Protein AF-0000000084553476 (afdb_homodimer)

Secondary structure (DSSP, 8-state):
-EEEEEEEEEEE-TTS-EEEEEEEEEEETT-EEEEE--TTSSHHHHHHHHTTSS--SEEEEEETTEEP-TT-HHHHHHHHHHHEEEEETT----TTSBHHHHHHHHHHHTT--HHHHHHHHHHHHHHHT-GGGTTSBGGG--HHHHHHHHHHHHHTT--SEEEEESTTTTS-HHHHHHHHHHHHHHHHHH--EEEEE-S-HHHHTTSSEEEEEETTEEEEEEE--S-HHHHHHHHHHHHHHHHHTTTT-/-EEEEEEEEEEE-TTS-EEEEEEEEEEETT-EEEEE-STTSSHHHHHHHHTTSS--SEEEEEETTEEP-TT-HHHHHHHHHHHEEEEETT----TTSBHHHHHHHHHHHTT--HHHHHHHHHHHHHHHT-GGGTTSBGGGS-HHHHHHHHHHHHHTT--SEEEEESTTTTS-HHHHHHHHHHHHHHHHHH--EEEEE-S-HHHHTTSSEEEEEETTEEEEEEE--S-HHHHHHHHHHHHHHHHHTTTT-

Organism: NCBI:txid1418104

Foldseek 3Di:
DWQKWWAQFWAADPVRQTQAGGETDTDHQLFFEEEAEDPSLNLVVVLCVRLLVDPTPDTWMDGPRDTDDNVPPVVSVVCSLQAEFEAEQVLPFDQVDFLLCRQLVSVVVVVHDPVLSVVLSVVLCVLLVNVPRRGPGPVPDDPLSSLSSSVSSRPSSPHSEYEYEASPVVDDDVSSVVVLVSVLCCSVVSSRHYYYYDHDLLSRLSGAKYWYGGNNYTDDIDGDDDDSVVSSVVSVVVVCVRVVVVVVD/DWQKWWAQFWAADPVRQTQAGGETDTDHQLFFEEEAEDPSLNLVVVLCVRLLVDPTPDTWMDGPRHTDDNVCPVVSVVCSLQAEFEAEQVLPFDQVDFLLCRQLVSVVVVVHDPVLSVVLSVVLCVLLVNVPRRGPGPVPDDPLNSLSSSVSSRPSSPHSEYEYEASPVVDDDVSSVVVLVSVLCCSVVSSRHYYYYDHDLLSRLSGAKYFYGGNNYTDDIDGDDDDSVVSSVVSVVVVCVRVVVVPVD

Radius of gyration: 24.7 Å; Cα contacts (8 Å, |Δi|>4): 944; chains: 2; bounding box: 53×69×56 Å

Nearest PDB structures (foldseek):
  2pcj-assembly1_B  TM=9.772E-01  e=7.367E-27  Aquifex aeolicus VF5
  8g3l-assembly1_B  TM=9.511E-01  e=1.786E-24  Bacillus subtilis subsp. subtilis str. 168
  7tch-assembly1_C  TM=8.740E-01  e=1.536E-25  Bacillus subtilis subsp. subtilis str. 168
  7v8i-assembly1_F  TM=8.831E-01  e=5.285E-23  Escherichia coli K-12
  7v8m-assembly1_F  TM=9.038E-01  e=1.715E-20  Escherichia coli K-12

Sequence (498 aa):
MNLLELKEIYKVYGEGIIALKNINLSIEKGDFLTVMGPSGSGKSTLLKIASTVLEPSAGKMKINGSDIKFKKDEELILNRRRNLGFVFQDFKLLEELNVEDNIILPLVLEGKKQKFIKEKLLRYSELLGIEKILKKNIINLSGGEKQQVAIARALINDPMMIFVDEGTGKLDFNTSQNILKLFQKINKELKTTIFMVTHDPYVASFSERVVFLRDGEIYNEIYSGDSKKDFYKSILDVISFLGGKTHEIMNLLELKEIYKVYGEGIIALKNINLSIEKGDFLTVMGPSGSGKSTLLKIASTVLEPSAGKMKINGSDIKFKKDEELILNRRRNLGFVFQDFKLLEELNVEDNIILPLVLEGKKQKFIKEKLLRYSELLGIEKILKKNIINLSGGEKQQVAIARALINDPMMIFVDEGTGKLDFNTSQNILKLFQKINKELKTTIFMVTHDPYVASFSERVVFLRDGEIYNEIYSGDSKKDFYKSILDVISFLGGKTHEI

pLDDT: mean 93.92, std 9.76, range [22.94, 98.75]

InterPro domains:
  IPR003439 ABC transporter-like, ATP-binding domain [PF00005] (20-168)
  IPR003439 ABC transporter-like, ATP-binding domain [PS50893] (4-240)
  IPR003593 AAA+ ATPase domain [SM00382] (29-217)
  IPR017911 MacB-like, ATP-binding domain [cd03255] (4-218)
  IPR027417 P-loop containing nucleoside triphosphate hydrolase [G3DSA:3.40.50.300] (1-225)
  IPR027417 P-loop containing nucleoside triphosphate hydrolase [SSF52540] (3-221)

Solvent-accessible surface area (backbone atoms only — not comparable to full-atom values): 25875 Å² total; per-residue (Å²): 112,57,36,35,37,37,40,49,27,24,30,61,47,95,87,69,48,68,40,32,45,61,34,69,48,74,39,42,71,37,36,37,37,23,42,31,40,53,80,85,13,28,62,68,60,49,51,32,37,77,65,65,76,35,76,64,69,39,62,48,43,30,47,69,78,39,73,66,61,74,89,46,57,68,61,51,51,52,44,37,63,50,36,39,17,59,32,42,48,81,36,77,72,58,68,92,34,34,41,45,55,52,27,46,41,65,47,56,75,68,64,56,53,69,70,59,50,52,52,44,49,52,53,44,25,56,76,65,69,43,65,89,48,35,82,37,50,48,85,78,47,52,66,59,54,43,43,48,47,26,47,36,33,22,43,58,59,64,25,61,32,35,40,28,47,34,67,46,74,76,42,31,52,62,54,29,52,53,53,52,51,46,52,44,47,43,26,68,75,69,41,28,14,35,43,32,37,43,52,45,57,72,68,47,37,68,35,45,30,41,36,31,30,49,82,13,24,76,73,49,72,50,66,52,67,92,39,58,69,58,33,34,49,53,49,48,54,51,49,49,53,67,47,51,67,64,64,74,108,112,56,35,35,36,37,40,49,27,24,29,61,47,94,87,67,46,67,40,32,47,60,34,67,49,74,39,42,71,37,35,3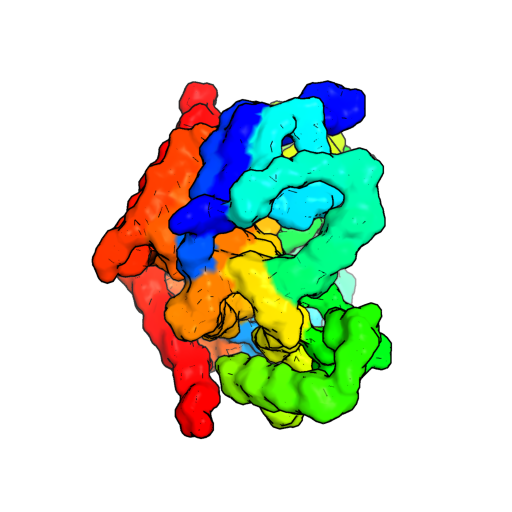7,37,23,40,32,41,52,79,85,15,30,62,68,60,48,51,31,36,76,63,64,76,37,76,64,68,38,60,46,43,28,47,70,78,39,75,67,62,76,87,45,56,66,62,50,51,51,46,39,64,51,37,39,16,59,34,41,48,81,38,78,72,56,69,91,35,32,40,46,55,52,28,45,40,64,48,56,74,69,62,57,56,66,69,58,50,52,52,45,48,53,55,45,24,57,75,66,68,43,65,88,46,33,82,37,51,49,86,78,47,53,66,60,54,42,42,49,48,25,47,37,33,22,43,57,61,65,25,61,34,35,41,28,46,34,68,46,75,76,43,31,53,61,53,30,51,54,52,50,51,46,52,44,47,44,25,68,74,70,42,28,15,34,45,32,36,42,50,46,58,74,67,46,40,68,34,46,30,41,36,32,31,48,82,13,24,74,73,48,73,51,65,53,66,93,41,58,68,58,34,33,50,53,47,50,54,52,49,50,54,68,50,50,68,64,62,74,108

Structure (mmCIF, N/CA/C/O backbone):
data_AF-0000000084553476-model_v1
#
loop_
_entity.id
_entity.type
_entity.pdbx_description
1 polymer 'ABC transporter family protein'
#
loop_
_atom_site.group_PDB
_atom_site.id
_atom_site.type_symbol
_atom_site.label_atom_id
_atom_site.label_alt_id
_atom_site.label_comp_id
_atom_site.label_asym_id
_atom_site.label_entity_id
_atom_site.label_seq_id
_atom_site.pdbx_PDB_ins_code
_atom_site.Cartn_x
_atom_site.Cartn_y
_atom_site.Cartn_z
_atom_site.occupancy
_atom_site.B_iso_or_equiv
_atom_site.auth_seq_id
_atom_site.auth_comp_id
_atom_site.auth_asym_id
_atom_site.auth_atom_id
_atom_site.pdbx_PDB_model_num
ATOM 1 N N . MET A 1 1 ? -6.426 -24.469 -23.641 1 79.12 1 MET A N 1
ATOM 2 C CA . MET A 1 1 ? -7.211 -25.297 -22.734 1 79.12 1 MET A CA 1
ATOM 3 C C . MET A 1 1 ? -7.344 -24.625 -21.359 1 79.12 1 MET A C 1
ATOM 5 O O . MET A 1 1 ? -6.383 -24.047 -20.859 1 79.12 1 MET A O 1
ATOM 9 N N . ASN A 1 2 ? -8.516 -24.688 -20.781 1 90.56 2 ASN A N 1
ATOM 10 C CA . ASN A 1 2 ? -8.781 -24 -19.516 1 90.56 2 ASN A CA 1
ATOM 11 C C . ASN A 1 2 ? -8.094 -24.703 -18.344 1 90.56 2 ASN A C 1
ATOM 13 O O . ASN A 1 2 ? -8.258 -25.906 -18.172 1 90.56 2 ASN A O 1
ATOM 17 N N . LEU A 1 3 ? -7.281 -23.969 -17.812 1 96.12 3 LEU A N 1
ATOM 18 C CA . LEU A 1 3 ? -6.621 -24.484 -16.609 1 96.12 3 LEU A CA 1
ATOM 19 C C . LEU A 1 3 ? -7.559 -24.438 -15.414 1 96.12 3 LEU A C 1
ATOM 21 O O . LEU A 1 3 ? -7.668 -25.406 -14.664 1 96.12 3 LEU A O 1
ATOM 25 N N . LEU A 1 4 ? -8.266 -23.359 -15.258 1 97.25 4 LEU A N 1
ATOM 26 C CA . LEU A 1 4 ? -9.219 -23.156 -14.18 1 97.25 4 LEU A CA 1
ATOM 27 C C . LEU A 1 4 ? -10.57 -22.688 -14.727 1 97.25 4 LEU A C 1
ATOM 29 O O . LEU A 1 4 ? -10.625 -21.828 -15.602 1 97.25 4 LEU A O 1
ATOM 33 N N . GLU A 1 5 ? -11.609 -23.312 -14.195 1 98 5 GLU A N 1
ATOM 34 C CA . GLU A 1 5 ? -12.961 -22.922 -14.562 1 98 5 GLU A CA 1
ATOM 35 C C . GLU A 1 5 ? -13.852 -22.797 -13.328 1 98 5 GLU A C 1
ATOM 37 O O . GLU A 1 5 ? -13.992 -23.734 -12.547 1 98 5 GLU A O 1
ATOM 42 N N . LEU A 1 6 ? -14.32 -21.688 -13.141 1 98.12 6 LEU A N 1
ATOM 43 C CA . LEU A 1 6 ? -15.32 -21.406 -12.117 1 98.12 6 LEU A CA 1
ATOM 44 C C . LEU A 1 6 ? -16.688 -21.172 -12.75 1 98.12 6 LEU A C 1
ATOM 46 O O . LEU A 1 6 ? -16.828 -20.328 -13.641 1 98.12 6 LEU A O 1
ATOM 50 N N . LYS A 1 7 ? -17.656 -21.953 -12.312 1 98 7 LYS A N 1
ATOM 51 C CA . LYS A 1 7 ? -19 -21.859 -12.875 1 98 7 LYS A CA 1
ATOM 52 C C . LYS A 1 7 ? -20.031 -21.594 -11.781 1 98 7 LYS A C 1
ATOM 54 O O . LYS A 1 7 ? -20.25 -22.422 -10.906 1 98 7 LYS A O 1
ATOM 59 N N . GLU A 1 8 ? -20.672 -20.469 -11.875 1 98.25 8 GLU A N 1
ATOM 60 C CA . GLU A 1 8 ? -21.766 -20.078 -10.984 1 98.25 8 GLU A CA 1
ATOM 61 C C . GLU A 1 8 ? -21.344 -20.203 -9.516 1 98.25 8 GLU A C 1
ATOM 63 O O . GLU A 1 8 ? -22.047 -20.812 -8.711 1 98.25 8 GLU A O 1
ATOM 68 N N . ILE A 1 9 ? -20.234 -19.656 -9.234 1 98.31 9 ILE A N 1
ATOM 69 C CA . ILE A 1 9 ? -19.672 -19.766 -7.895 1 98.31 9 ILE A CA 1
ATOM 70 C C . ILE A 1 9 ? -20.344 -18.75 -6.969 1 98.31 9 ILE A C 1
ATOM 72 O O . ILE A 1 9 ? -20.469 -17.578 -7.312 1 98.31 9 ILE A O 1
ATOM 76 N N . TYR A 1 10 ? -20.812 -19.266 -5.848 1 98.06 10 TYR A N 1
ATOM 77 C CA . TYR A 1 10 ? -21.312 -18.453 -4.75 1 98.06 10 TYR A CA 1
ATOM 78 C C . TYR A 1 10 ? -20.531 -18.703 -3.471 1 98.06 10 TYR A C 1
ATOM 80 O O . TYR A 1 10 ? -20.031 -19.812 -3.252 1 98.06 10 TYR A O 1
ATOM 88 N N . LYS A 1 11 ? -20.344 -17.734 -2.688 1 97.88 11 LYS A N 1
ATOM 89 C CA . LYS A 1 11 ? -19.812 -17.891 -1.339 1 97.88 11 LYS A CA 1
ATOM 90 C C . LYS A 1 11 ? -20.609 -17.078 -0.33 1 97.88 11 LYS A C 1
ATOM 92 O O . LYS A 1 11 ? -20.734 -15.852 -0.473 1 97.88 11 LYS A O 1
ATOM 97 N N . VAL A 1 12 ? -21.188 -17.734 0.583 1 96.94 12 VAL A N 1
ATOM 98 C CA . VAL A 1 12 ? -21.922 -17.125 1.679 1 96.94 12 VAL A CA 1
ATOM 99 C C . VAL A 1 12 ? -21.25 -17.469 3.01 1 96.94 12 VAL A C 1
ATOM 101 O O . VAL A 1 12 ? -21.047 -18.641 3.32 1 96.94 12 VAL A O 1
ATOM 104 N N . TYR A 1 13 ? -20.969 -16.484 3.781 1 93.31 13 TYR A N 1
ATOM 105 C CA . TYR A 1 13 ? -20.391 -16.703 5.102 1 93.31 13 TYR A CA 1
ATOM 106 C C . TYR A 1 13 ? -21.484 -16.797 6.164 1 93.31 13 TYR A C 1
ATOM 108 O O . TYR A 1 13 ? -22.656 -16.531 5.887 1 93.31 13 TYR A O 1
ATOM 116 N N . GLY A 1 14 ? -21.297 -17.391 7.328 1 85.25 14 GLY A N 1
ATOM 117 C CA . GLY A 1 14 ? -22.203 -17.766 8.391 1 85.25 14 GLY A CA 1
ATOM 118 C C . GLY A 1 14 ? -23.188 -16.656 8.75 1 85.25 14 GLY A C 1
ATOM 119 O O . GLY A 1 14 ? -24.328 -16.938 9.109 1 85.25 14 GLY A O 1
ATOM 120 N N . GLU A 1 15 ? -22.953 -15.477 8.648 1 83.88 15 GLU A N 1
ATOM 121 C CA . GLU A 1 15 ? -23.875 -14.406 9.023 1 83.88 15 GLU A CA 1
ATOM 122 C C . GLU A 1 15 ? -24.703 -13.945 7.832 1 83.88 15 GLU A C 1
ATOM 124 O O . GLU A 1 15 ? -25.359 -12.914 7.891 1 83.88 15 GLU A O 1
ATOM 129 N N . GLY A 1 16 ? -24.656 -14.852 6.82 1 88 16 GLY A N 1
ATOM 130 C CA . GLY A 1 16 ? -25.469 -14.523 5.648 1 88 16 GLY A CA 1
ATOM 131 C C . GLY A 1 16 ? -24.812 -13.492 4.75 1 88 16 GLY A C 1
ATOM 132 O O . GLY A 1 16 ? -25.469 -12.93 3.869 1 88 16 GLY A O 1
ATOM 133 N N . ILE A 1 17 ? -23.609 -13.281 4.984 1 90.19 17 ILE A N 1
ATOM 134 C CA . ILE A 1 17 ? -22.906 -12.312 4.156 1 90.19 17 ILE A CA 1
ATOM 135 C C . ILE A 1 17 ? -22.484 -12.953 2.84 1 90.19 17 ILE A C 1
ATOM 137 O O . ILE A 1 17 ? -21.688 -13.891 2.824 1 90.19 17 ILE A O 1
ATOM 141 N N . ILE A 1 18 ? -23.109 -12.477 1.763 1 94.44 18 ILE A N 1
ATOM 142 C CA . ILE A 1 18 ? -22.781 -12.984 0.436 1 94.44 18 ILE A CA 1
ATOM 143 C C . ILE A 1 18 ? -21.5 -12.32 -0.062 1 94.44 18 ILE A C 1
ATOM 145 O O . ILE A 1 18 ? -21.484 -11.117 -0.331 1 94.44 18 ILE A O 1
ATOM 149 N N . ALA A 1 19 ? -20.469 -13.102 -0.208 1 97 19 ALA A N 1
ATOM 150 C CA . ALA A 1 19 ? -19.172 -12.57 -0.613 1 97 19 ALA A CA 1
ATOM 151 C C . ALA A 1 19 ? -18.984 -12.656 -2.125 1 97 19 ALA A C 1
ATOM 153 O O . ALA A 1 19 ? -18.422 -11.75 -2.742 1 97 19 ALA A O 1
ATOM 154 N N . LEU A 1 20 ? -19.453 -13.695 -2.668 1 98.5 20 LEU A N 1
ATOM 155 C CA . LEU A 1 20 ? -19.391 -13.891 -4.113 1 98.5 20 LEU A CA 1
ATOM 156 C C . LEU A 1 20 ? -20.75 -14.336 -4.656 1 98.5 20 LEU A C 1
ATOM 158 O O . LEU A 1 20 ? -21.438 -15.148 -4.031 1 98.5 20 LEU A O 1
ATOM 162 N N . LYS A 1 21 ? -21.078 -13.797 -5.766 1 97.81 21 LYS A N 1
ATOM 163 C CA . LYS A 1 21 ? -22.359 -14.062 -6.422 1 97.81 21 LYS A CA 1
ATOM 164 C C . LYS A 1 21 ? -22.156 -14.414 -7.891 1 97.81 21 LYS A C 1
ATOM 166 O O . LYS A 1 21 ? -21.797 -13.555 -8.695 1 97.81 21 LYS A O 1
ATOM 171 N N . ASN A 1 22 ? -22.438 -15.672 -8.219 1 98 22 ASN A N 1
ATOM 172 C CA . ASN A 1 22 ? -22.5 -16.141 -9.594 1 98 22 ASN A CA 1
ATOM 173 C C . ASN A 1 22 ? -21.219 -15.797 -10.359 1 98 22 ASN A C 1
ATOM 175 O O . ASN A 1 22 ? -21.281 -15.188 -11.43 1 98 22 ASN A O 1
ATOM 179 N N . ILE A 1 23 ? -20.156 -16.125 -9.805 1 98.62 23 ILE A N 1
ATOM 180 C CA . ILE A 1 23 ? -18.875 -15.891 -10.461 1 98.62 23 ILE A CA 1
ATOM 181 C C . ILE A 1 23 ? -18.656 -16.938 -11.555 1 98.62 23 ILE A C 1
ATOM 183 O O . ILE A 1 23 ? -18.672 -18.141 -11.281 1 98.62 23 ILE A O 1
ATOM 187 N N . ASN A 1 24 ? -18.531 -16.531 -12.766 1 98.5 24 ASN A N 1
ATOM 188 C CA . ASN A 1 24 ? -18.125 -17.328 -13.914 1 98.5 24 ASN A CA 1
ATOM 189 C C . ASN A 1 24 ? -16.797 -16.844 -14.477 1 98.5 24 ASN A C 1
ATOM 191 O O . ASN A 1 24 ? -16.703 -15.727 -14.984 1 98.5 24 ASN A O 1
ATOM 195 N N . LEU A 1 25 ? -15.797 -17.656 -14.391 1 98.25 25 LEU A N 1
ATOM 196 C CA . LEU A 1 25 ? -14.453 -17.234 -14.766 1 98.25 25 LEU A CA 1
ATOM 197 C C . LEU A 1 25 ? -13.648 -18.422 -15.289 1 98.25 25 LEU A C 1
ATOM 199 O O . LEU A 1 25 ? -13.68 -19.516 -14.703 1 98.25 25 LEU A O 1
ATOM 203 N N . SER A 1 26 ? -12.992 -18.25 -16.359 1 97.94 26 SER A N 1
ATOM 204 C CA . SER A 1 26 ? -12.094 -19.25 -16.922 1 97.94 26 SER A CA 1
ATOM 205 C C . SER A 1 26 ? -10.695 -18.688 -17.141 1 97.94 26 SER A C 1
ATOM 207 O O . SER A 1 26 ? -10.547 -17.531 -17.547 1 97.94 26 SER A O 1
ATOM 209 N N . ILE A 1 27 ? -9.75 -19.438 -16.812 1 97.75 27 ILE A N 1
ATOM 210 C CA . ILE A 1 27 ? -8.352 -19.062 -17 1 97.75 27 ILE A CA 1
ATOM 211 C C . ILE A 1 27 ? -7.625 -20.125 -17.812 1 97.75 27 ILE A C 1
ATOM 213 O O . ILE A 1 27 ? -7.738 -21.328 -17.531 1 97.75 27 ILE A O 1
ATOM 217 N N . GLU A 1 28 ? -6.895 -19.719 -18.781 1 97.31 28 GLU A N 1
ATOM 218 C CA . GLU A 1 28 ? -6.133 -20.641 -19.609 1 97.31 28 GLU A CA 1
ATOM 219 C C . GLU A 1 28 ? -4.691 -20.766 -19.125 1 97.31 28 GLU A C 1
ATOM 221 O O . GLU A 1 28 ? -4.188 -19.891 -18.422 1 97.31 28 GLU A O 1
ATOM 226 N N . LYS A 1 29 ? -4.152 -21.875 -19.531 1 96.69 29 LYS A N 1
ATOM 227 C CA . LYS A 1 29 ? -2.736 -22.062 -19.219 1 96.69 29 LYS A CA 1
ATOM 228 C C . LYS A 1 29 ? -1.896 -20.938 -19.812 1 96.69 29 LYS A C 1
ATOM 230 O O . LYS A 1 29 ? -2.074 -20.562 -20.969 1 96.69 29 LYS A O 1
ATOM 235 N N . GLY A 1 30 ? -1.089 -20.344 -18.938 1 97.19 30 GLY A N 1
ATOM 236 C CA . GLY A 1 30 ? -0.195 -19.281 -19.406 1 97.19 30 GLY A CA 1
ATOM 237 C C . GLY A 1 30 ? -0.786 -17.891 -19.266 1 97.19 30 GLY A C 1
ATOM 238 O O . GLY A 1 30 ? -0.12 -16.906 -19.547 1 97.19 30 GLY A O 1
ATOM 239 N N . ASP A 1 31 ? -1.998 -17.797 -18.734 1 97.81 31 ASP A N 1
ATOM 240 C CA . ASP A 1 31 ? -2.629 -16.5 -18.531 1 97.81 31 ASP A CA 1
ATOM 241 C C . ASP A 1 31 ? -1.98 -15.742 -17.375 1 97.81 31 ASP A C 1
ATOM 243 O O . ASP A 1 31 ? -1.57 -16.359 -16.391 1 97.81 31 ASP A O 1
ATOM 247 N N . PHE A 1 32 ? -1.853 -14.477 -17.578 1 98.38 32 PHE A N 1
ATOM 248 C CA . PHE A 1 32 ? -1.6 -13.555 -16.484 1 98.38 32 PHE A CA 1
ATOM 249 C C . PHE A 1 32 ? -2.826 -12.688 -16.203 1 98.38 32 PHE A C 1
ATOM 251 O O . PHE A 1 32 ? -3.006 -11.641 -16.828 1 98.38 32 PHE A O 1
ATOM 258 N N . LEU A 1 33 ? -3.633 -13.117 -15.219 1 98.56 33 LEU A N 1
ATOM 259 C CA . LEU A 1 33 ? -4.906 -12.484 -14.898 1 98.56 33 LEU A CA 1
ATOM 260 C C . LEU A 1 33 ? -4.824 -11.742 -13.57 1 98.56 33 LEU A C 1
ATOM 262 O O . LEU A 1 33 ? -4.262 -12.258 -12.602 1 98.56 33 LEU A O 1
ATOM 266 N N . THR A 1 34 ? -5.363 -10.516 -13.57 1 98.62 34 THR A N 1
ATOM 267 C CA . THR A 1 34 ? -5.469 -9.75 -12.336 1 98.62 34 THR A CA 1
ATOM 268 C C . THR A 1 34 ? -6.93 -9.477 -11.992 1 98.62 34 THR A C 1
ATOM 270 O O . THR A 1 34 ? -7.727 -9.148 -12.875 1 98.62 34 THR A O 1
ATOM 273 N N . VAL A 1 35 ? -7.273 -9.68 -10.812 1 98.5 35 VAL A N 1
ATOM 274 C CA . VAL A 1 35 ? -8.594 -9.336 -10.289 1 98.5 35 VAL A CA 1
ATOM 275 C C . VAL A 1 35 ? -8.508 -8.047 -9.484 1 98.5 35 VAL A C 1
ATOM 277 O O . VAL A 1 35 ? -7.707 -7.938 -8.555 1 98.5 35 VAL A O 1
ATOM 280 N N . MET A 1 36 ? -9.32 -7.125 -9.883 1 97.94 36 MET A N 1
ATOM 281 C CA . MET A 1 36 ? -9.375 -5.84 -9.195 1 97.94 36 MET A CA 1
ATOM 282 C C . MET A 1 36 ? -10.766 -5.586 -8.625 1 97.94 36 MET A C 1
ATOM 284 O O . MET A 1 36 ? -11.719 -6.273 -8.977 1 97.94 36 MET A O 1
ATOM 288 N N . GLY A 1 37 ? -10.867 -4.59 -7.738 1 95.12 37 GLY A N 1
ATOM 289 C CA . GLY A 1 37 ? -12.109 -4.168 -7.117 1 95.12 37 GLY A CA 1
ATOM 290 C C . GLY A 1 37 ? -11.898 -3.398 -5.824 1 95.12 37 GLY A C 1
ATOM 291 O O . GLY A 1 37 ? -10.805 -3.402 -5.266 1 95.12 37 GLY A O 1
AT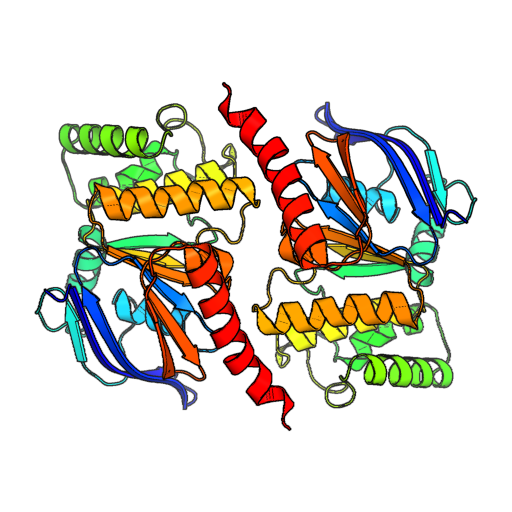OM 292 N N . PRO A 1 38 ? -12.922 -2.762 -5.438 1 92.88 38 PRO A N 1
ATOM 293 C CA . PRO A 1 38 ? -12.828 -2.039 -4.168 1 92.88 38 PRO A CA 1
ATOM 294 C C . PRO A 1 38 ? -12.688 -2.971 -2.965 1 92.88 38 PRO A C 1
ATOM 296 O O . PRO A 1 38 ? -12.82 -4.191 -3.107 1 92.88 38 PRO A O 1
ATOM 299 N N . SER A 1 39 ? -12.312 -2.344 -1.88 1 91.44 39 SER A N 1
ATOM 300 C CA . SER A 1 39 ? -12.258 -3.131 -0.652 1 91.44 39 SER A CA 1
ATOM 301 C C . SER A 1 39 ? -13.594 -3.805 -0.365 1 91.44 39 SER A C 1
ATOM 303 O O . SER A 1 39 ? -14.648 -3.186 -0.512 1 91.44 39 SER A O 1
ATOM 305 N N . GLY A 1 40 ? -13.578 -5.035 -0.002 1 90.88 40 GLY A N 1
ATOM 306 C CA . GLY A 1 40 ? -14.781 -5.766 0.34 1 90.88 40 GLY A CA 1
ATOM 307 C C . GLY A 1 40 ? -15.5 -6.332 -0.872 1 90.88 40 GLY A C 1
ATOM 308 O O . GLY A 1 40 ? -16.594 -6.898 -0.747 1 90.88 40 GLY A O 1
ATOM 309 N N . SER A 1 41 ? -14.898 -6.285 -2.008 1 94.5 41 SER A N 1
ATOM 310 C CA . SER A 1 41 ? -15.594 -6.688 -3.227 1 94.5 41 SER A CA 1
ATOM 311 C C . SER A 1 41 ? -15.555 -8.203 -3.412 1 94.5 41 SER A C 1
ATOM 313 O O . SER A 1 41 ? -16.25 -8.742 -4.273 1 94.5 41 SER A O 1
ATOM 315 N N . GLY A 1 42 ? -14.703 -8.906 -2.65 1 96.44 42 GLY A N 1
ATOM 316 C CA . GLY A 1 42 ? -14.664 -10.359 -2.729 1 96.44 42 GLY A CA 1
ATOM 317 C C . GLY A 1 42 ? -13.383 -10.883 -3.35 1 96.44 42 GLY A C 1
ATOM 318 O O . GLY A 1 42 ? -13.258 -12.086 -3.6 1 96.44 42 GLY A O 1
ATOM 319 N N . LYS A 1 43 ? -12.398 -10.055 -3.582 1 97.25 43 LYS A N 1
ATOM 320 C CA . LYS A 1 43 ? -11.164 -10.438 -4.266 1 97.25 43 LYS A CA 1
ATOM 321 C C . LYS A 1 43 ? -10.453 -11.562 -3.52 1 97.25 43 LYS A C 1
ATOM 323 O O . LYS A 1 43 ? -10.086 -12.57 -4.117 1 97.25 43 LYS A O 1
ATOM 328 N N . SER A 1 44 ? -10.266 -11.367 -2.219 1 96.25 44 SER A N 1
ATOM 329 C CA . SER A 1 44 ? -9.57 -12.359 -1.414 1 96.25 44 SER A CA 1
ATOM 330 C C . SER A 1 44 ? -10.352 -13.672 -1.351 1 96.25 44 SER A C 1
ATOM 332 O O . SER A 1 44 ? -9.758 -14.75 -1.383 1 96.25 44 SER A O 1
ATOM 334 N N . THR A 1 45 ? -11.664 -13.562 -1.227 1 97.62 45 THR A N 1
ATOM 335 C CA . THR A 1 45 ? -12.508 -14.75 -1.239 1 97.62 45 THR A CA 1
ATOM 336 C C . THR A 1 45 ? -12.359 -15.508 -2.557 1 97.62 45 THR A C 1
ATOM 338 O O . THR A 1 45 ? -12.211 -16.734 -2.561 1 97.62 45 THR A O 1
ATOM 341 N N . LEU A 1 46 ? -12.375 -14.758 -3.623 1 98.5 46 LEU A N 1
ATOM 342 C CA . LEU A 1 46 ? -12.234 -15.375 -4.938 1 98.5 46 LEU A CA 1
ATOM 343 C C . LEU A 1 46 ? -10.875 -16.062 -5.07 1 98.5 46 LEU A C 1
ATOM 345 O O . LEU A 1 46 ? -10.789 -17.188 -5.57 1 98.5 46 LEU A O 1
ATOM 349 N N . LEU A 1 47 ? -9.82 -15.383 -4.645 1 98.38 47 LEU A N 1
ATOM 350 C CA . LEU A 1 47 ? -8.484 -15.969 -4.688 1 98.38 47 LEU A CA 1
ATOM 351 C C . LEU A 1 47 ? -8.438 -17.266 -3.9 1 98.38 47 LEU A C 1
ATOM 353 O O . LEU A 1 47 ? -7.902 -18.281 -4.383 1 98.38 47 LEU A O 1
ATOM 357 N N . LYS A 1 48 ? -9.023 -17.297 -2.768 1 97.31 48 LYS A N 1
ATOM 358 C CA . LYS A 1 48 ? -9 -18.484 -1.908 1 97.31 48 LYS A CA 1
ATOM 359 C C . LYS A 1 48 ? -9.773 -19.641 -2.541 1 97.31 48 LYS A C 1
ATOM 361 O O . LYS A 1 48 ? -9.383 -20.797 -2.424 1 97.31 48 LYS A O 1
ATOM 366 N N . ILE A 1 49 ? -10.867 -19.312 -3.162 1 97.56 49 ILE A N 1
ATOM 367 C CA . ILE A 1 49 ? -11.656 -20.344 -3.82 1 97.56 49 ILE A CA 1
ATOM 368 C C . ILE A 1 49 ? -10.914 -20.859 -5.055 1 97.56 49 ILE A C 1
ATOM 370 O O . ILE A 1 49 ? -10.773 -22.062 -5.246 1 97.56 49 ILE A O 1
ATOM 374 N N . ALA A 1 50 ? -10.398 -19.922 -5.84 1 97.5 50 ALA A N 1
ATOM 375 C CA . ALA A 1 50 ? -9.68 -20.281 -7.059 1 97.5 50 ALA A CA 1
ATOM 376 C C . ALA A 1 50 ? -8.461 -21.141 -6.738 1 97.5 50 ALA A C 1
ATOM 378 O O . ALA A 1 50 ? -8.07 -22 -7.539 1 97.5 50 ALA A O 1
ATOM 379 N N . SER A 1 51 ? -7.906 -20.969 -5.586 1 96.75 51 SER A N 1
ATOM 380 C CA . SER A 1 51 ? -6.723 -21.719 -5.184 1 96.75 51 SER A CA 1
ATOM 381 C C . SER A 1 51 ? -7.098 -22.969 -4.387 1 96.75 51 SER A C 1
ATOM 383 O O . SER A 1 51 ? -6.223 -23.656 -3.859 1 96.75 51 SER A O 1
ATOM 385 N N . THR A 1 52 ? -8.375 -23.188 -4.164 1 95.88 52 THR A N 1
ATOM 386 C CA . THR A 1 52 ? -8.945 -24.375 -3.533 1 95.88 52 THR A CA 1
ATOM 387 C C . THR A 1 52 ? -8.727 -24.344 -2.023 1 95.88 52 THR A C 1
ATOM 389 O O . THR A 1 52 ? -8.891 -25.359 -1.347 1 95.88 52 THR A O 1
ATOM 392 N N . VAL A 1 53 ? -8.312 -23.219 -1.518 1 95 53 VAL A N 1
ATOM 393 C CA . VAL A 1 53 ? -8.141 -23.062 -0.078 1 95 53 VAL A CA 1
ATOM 394 C C . VAL A 1 53 ? -9.5 -22.969 0.604 1 95 53 VAL A C 1
ATOM 396 O O . VAL A 1 53 ? -9.656 -23.422 1.744 1 95 53 VAL A O 1
ATOM 399 N N . LEU A 1 54 ? -10.484 -22.453 -0.084 1 95.25 54 LEU A N 1
ATOM 400 C CA . LEU A 1 54 ? -11.828 -22.25 0.431 1 95.25 54 LEU A CA 1
ATOM 401 C C . LEU A 1 54 ? -12.867 -22.906 -0.474 1 95.25 54 LEU A C 1
ATOM 403 O O . LEU A 1 54 ? -12.781 -22.812 -1.7 1 95.25 54 LEU A O 1
ATOM 407 N N . GLU A 1 55 ? -13.758 -23.562 0.113 1 95.44 55 GLU A N 1
ATOM 408 C CA . GLU A 1 55 ? -14.836 -24.188 -0.643 1 95.44 55 GLU A CA 1
ATOM 409 C C . GLU A 1 55 ? -15.953 -23.188 -0.936 1 95.44 55 GLU A C 1
ATOM 411 O O . GLU A 1 55 ? -16.391 -22.469 -0.044 1 95.44 55 GLU A O 1
ATOM 416 N N . PRO A 1 56 ? -16.391 -23.156 -2.105 1 96.88 56 PRO A N 1
ATOM 417 C CA . PRO A 1 56 ? -17.547 -22.312 -2.395 1 96.88 56 PRO A CA 1
ATOM 418 C C . PRO A 1 56 ? -18.828 -22.828 -1.77 1 96.88 56 PRO A C 1
ATOM 420 O O . PRO A 1 56 ? -18.922 -24.016 -1.418 1 96.88 56 PRO A O 1
ATOM 423 N N . SER A 1 57 ? -19.766 -21.906 -1.583 1 96.5 57 SER A N 1
ATOM 424 C CA . SER A 1 57 ? -21.078 -22.312 -1.052 1 96.5 57 SER A CA 1
ATOM 425 C C . SER A 1 57 ? -21.922 -23 -2.121 1 96.5 57 SER A C 1
ATOM 427 O O . SER A 1 57 ? -22.75 -23.844 -1.811 1 96.5 57 SER A O 1
ATOM 429 N N . ALA A 1 58 ? -21.766 -22.594 -3.307 1 96.75 58 ALA A N 1
ATOM 430 C CA . ALA A 1 58 ? -22.438 -23.188 -4.457 1 96.75 58 ALA A CA 1
ATOM 431 C C . ALA A 1 58 ? -21.625 -23.016 -5.73 1 96.75 58 ALA A C 1
ATOM 433 O O . ALA A 1 58 ? -20.703 -22.203 -5.773 1 96.75 58 ALA A O 1
ATOM 434 N N . GLY A 1 59 ? -21.922 -23.797 -6.703 1 97.19 59 GLY A N 1
ATOM 435 C CA . GLY A 1 59 ? -21.234 -23.734 -7.984 1 97.19 59 GLY A CA 1
ATOM 436 C C . GLY A 1 59 ? -20.25 -24.875 -8.188 1 97.19 59 GLY A C 1
ATOM 437 O O . GLY A 1 59 ? -20.203 -25.797 -7.375 1 97.19 59 GLY A O 1
ATOM 438 N N . LYS A 1 60 ? -19.594 -24.797 -9.375 1 96.75 60 LYS A N 1
ATOM 439 C CA . LYS A 1 60 ? -18.656 -25.844 -9.734 1 96.75 60 LYS A CA 1
ATOM 440 C C . LYS A 1 60 ? -17.312 -25.266 -10.141 1 96.75 60 LYS A C 1
ATOM 442 O O . LYS A 1 60 ? -17.234 -24.141 -10.641 1 96.75 60 LYS A O 1
ATOM 447 N N . MET A 1 61 ? -16.391 -26.016 -9.852 1 96 61 MET A N 1
ATOM 448 C CA . MET A 1 61 ? -15.023 -25.625 -10.18 1 96 61 MET A CA 1
ATOM 449 C C . MET A 1 61 ? -14.266 -26.766 -10.828 1 96 61 MET A C 1
ATOM 451 O O . MET A 1 61 ? -14.414 -27.922 -10.43 1 96 61 MET A O 1
ATOM 455 N N . LYS A 1 62 ? -13.523 -26.422 -11.867 1 95.69 62 LYS A N 1
ATOM 456 C CA . LYS A 1 62 ? -12.664 -27.391 -12.539 1 95.69 62 LYS A CA 1
ATOM 457 C C . LYS A 1 62 ? -11.234 -26.875 -12.648 1 95.69 62 LYS A C 1
ATOM 459 O O . LYS A 1 62 ? -11.008 -25.688 -12.898 1 95.69 62 LYS A O 1
ATOM 464 N N . ILE A 1 63 ? -10.328 -27.75 -12.492 1 93.56 63 ILE A N 1
ATOM 465 C CA . ILE A 1 63 ? -8.914 -27.484 -12.734 1 93.56 63 ILE A CA 1
ATOM 466 C C . ILE A 1 63 ? -8.352 -28.531 -13.703 1 93.56 63 ILE A C 1
ATOM 468 O O . ILE A 1 63 ? -8.516 -29.734 -13.492 1 93.56 63 ILE A O 1
ATOM 472 N N . ASN A 1 64 ? -7.77 -28.109 -14.688 1 91.31 64 ASN A N 1
ATOM 473 C CA . ASN A 1 64 ? -7.273 -29 -15.734 1 91.31 64 ASN A CA 1
ATOM 474 C C . ASN A 1 64 ? -8.352 -29.969 -16.203 1 91.31 64 ASN A C 1
ATOM 476 O O . ASN A 1 64 ? -8.094 -31.172 -16.344 1 91.31 64 ASN A O 1
ATOM 480 N N . GLY A 1 65 ? -9.555 -29.516 -16.172 1 90.25 65 GLY A N 1
ATOM 481 C CA . GLY A 1 65 ? -10.656 -30.297 -16.688 1 90.25 65 GLY A CA 1
ATOM 482 C C . GLY A 1 65 ? -11.281 -31.219 -15.656 1 90.25 65 GLY A C 1
ATOM 483 O O . GLY A 1 65 ? -12.32 -31.828 -15.906 1 90.25 65 GLY A O 1
ATOM 484 N N . SER A 1 66 ? -10.703 -31.312 -14.508 1 90.81 66 SER A N 1
ATOM 485 C CA . SER A 1 66 ? -11.211 -32.188 -13.469 1 90.81 66 SER A CA 1
ATOM 486 C C . SER A 1 66 ? -12.016 -31.422 -12.43 1 90.81 66 SER A C 1
ATOM 488 O O . SER A 1 66 ? -11.578 -30.375 -11.945 1 90.81 66 SER A O 1
ATOM 490 N N . ASP A 1 67 ? -13.094 -32.031 -12.07 1 92.81 67 ASP A N 1
ATOM 491 C CA . ASP A 1 67 ? -13.93 -31.406 -11.047 1 92.81 67 ASP A CA 1
ATOM 492 C C . ASP A 1 67 ? -13.258 -31.453 -9.68 1 92.81 67 ASP A C 1
ATOM 494 O O . ASP A 1 67 ? -12.703 -32.469 -9.289 1 92.81 67 ASP A O 1
ATOM 498 N N . ILE A 1 68 ? -13.328 -30.328 -9.055 1 91.19 68 ILE A N 1
ATOM 499 C CA . ILE A 1 68 ? -12.758 -30.281 -7.707 1 91.19 68 ILE A CA 1
ATOM 500 C C . ILE A 1 68 ? -13.828 -30.641 -6.684 1 91.19 68 ILE A C 1
ATOM 502 O O . ILE A 1 68 ? -14.914 -30.078 -6.68 1 91.19 68 ILE A O 1
ATOM 506 N N . LYS A 1 69 ? -13.508 -31.625 -5.926 1 85.31 69 LYS A N 1
ATOM 507 C CA . LYS A 1 69 ? -14.359 -32.031 -4.809 1 85.31 69 LYS A CA 1
ATOM 508 C C . LYS A 1 69 ? -13.766 -31.578 -3.477 1 85.31 69 LYS A C 1
ATOM 510 O O . LYS A 1 69 ? -12.75 -32.125 -3.039 1 85.31 69 LYS A O 1
ATOM 515 N N . PHE A 1 70 ? -14.328 -30.688 -2.773 1 84.94 70 PHE A N 1
ATOM 516 C CA . PHE A 1 70 ? -13.773 -30.094 -1.561 1 84.94 70 PHE A CA 1
ATOM 517 C C . PHE A 1 70 ? -13.953 -31.031 -0.371 1 84.94 70 PHE A C 1
ATOM 519 O O . PHE A 1 70 ? -13.305 -30.859 0.662 1 84.94 70 PHE A O 1
ATOM 526 N N . LYS A 1 71 ? -14.688 -32 -0.476 1 74.12 71 LYS A N 1
ATOM 527 C CA . LYS A 1 71 ? -14.883 -32.969 0.598 1 74.12 71 LYS A CA 1
ATOM 528 C C . LYS A 1 71 ? -13.617 -33.781 0.852 1 74.12 71 LYS A C 1
ATOM 530 O O . LYS A 1 71 ? -13.461 -34.375 1.917 1 74.12 71 LYS A O 1
ATOM 535 N N . LYS A 1 72 ? -12.711 -33.844 -0.069 1 72.81 72 LYS A N 1
ATOM 536 C CA . LYS A 1 72 ? -11.461 -34.562 0.078 1 72.81 72 LYS A CA 1
ATOM 537 C C . LYS A 1 72 ? -10.305 -33.625 0.405 1 72.81 72 LYS A C 1
ATOM 539 O O . LYS A 1 72 ? -9.492 -33.312 -0.466 1 72.81 72 LYS A O 1
ATOM 544 N N . ASP A 1 73 ? -10.094 -33.281 1.613 1 77.94 73 ASP A N 1
ATOM 545 C CA . ASP A 1 73 ? -9.234 -32.219 2.064 1 77.94 73 ASP A CA 1
ATOM 546 C C . ASP A 1 73 ? -7.758 -32.562 1.898 1 77.94 73 ASP A C 1
ATOM 548 O O . ASP A 1 73 ? -6.965 -31.766 1.407 1 77.94 73 ASP A O 1
ATOM 552 N N . GLU A 1 74 ? -7.496 -33.906 2.014 1 85.81 74 GLU A N 1
ATOM 553 C CA . GLU A 1 74 ? -6.094 -34.281 1.934 1 85.81 74 GLU A CA 1
ATOM 554 C C . GLU A 1 74 ? -5.574 -34.188 0.502 1 85.81 74 GLU A C 1
ATOM 556 O O . GLU A 1 74 ? -4.457 -33.719 0.272 1 85.81 74 GLU A O 1
ATOM 561 N N . GLU A 1 75 ? -6.375 -34.625 -0.389 1 87.62 75 GLU A N 1
ATOM 562 C CA . GLU A 1 75 ? -5.988 -34.562 -1.796 1 87.62 75 GLU A CA 1
ATOM 563 C C . GLU A 1 75 ? -5.816 -33.125 -2.26 1 87.62 75 GLU A C 1
ATOM 565 O O . GLU A 1 75 ? -4.902 -32.812 -3.031 1 87.62 75 GLU A O 1
ATOM 570 N N . LEU A 1 76 ? -6.645 -32.25 -1.802 1 90.88 76 LEU A N 1
ATOM 571 C CA . LEU A 1 76 ? -6.562 -30.859 -2.166 1 90.88 76 LEU A CA 1
ATOM 572 C C . LEU A 1 76 ? -5.289 -30.219 -1.616 1 90.88 76 LEU A C 1
ATOM 574 O O . LEU A 1 76 ? -4.641 -29.422 -2.297 1 90.88 76 LEU A O 1
ATOM 578 N N . ILE A 1 77 ? -4.984 -30.656 -0.458 1 89.81 77 ILE A N 1
ATOM 579 C CA . ILE A 1 77 ? -3.781 -30.141 0.186 1 89.81 77 ILE A CA 1
ATOM 580 C C . ILE A 1 77 ? -2.551 -30.547 -0.616 1 89.81 77 ILE A C 1
ATOM 582 O O . ILE A 1 77 ? -1.677 -29.734 -0.896 1 89.81 77 ILE A O 1
ATOM 586 N N . LEU A 1 78 ? -2.529 -31.75 -0.99 1 89.88 78 LEU A N 1
ATOM 587 C CA . LEU A 1 78 ? -1.408 -32.281 -1.764 1 89.88 78 LEU A CA 1
ATOM 588 C C . LEU A 1 78 ? -1.333 -31.609 -3.131 1 89.88 78 LEU A C 1
ATOM 590 O O . LEU A 1 78 ? -0.245 -31.266 -3.607 1 89.88 78 LEU A O 1
ATOM 594 N N . ASN A 1 79 ? -2.479 -31.453 -3.664 1 91.44 79 ASN A N 1
ATOM 595 C CA . ASN A 1 79 ? -2.523 -30.797 -4.965 1 91.44 79 ASN A CA 1
ATOM 596 C C . ASN A 1 79 ? -2.008 -29.359 -4.883 1 91.44 79 ASN A C 1
ATOM 598 O O . ASN A 1 79 ? -1.247 -28.922 -5.746 1 91.44 79 ASN A O 1
ATOM 602 N N . ARG A 1 80 ? -2.412 -28.609 -3.891 1 93.44 80 ARG A N 1
ATOM 603 C CA . ARG A 1 80 ? -1.933 -27.234 -3.707 1 93.44 80 ARG A CA 1
ATOM 604 C C . ARG A 1 80 ? -0.418 -27.219 -3.533 1 93.44 80 ARG A C 1
ATOM 606 O O . ARG A 1 80 ? 0.27 -26.406 -4.168 1 93.44 80 ARG A O 1
ATOM 613 N N . ARG A 1 81 ? 0.028 -28.094 -2.811 1 91.06 81 ARG A N 1
ATOM 614 C CA . ARG A 1 81 ? 1.456 -28.141 -2.514 1 91.06 81 ARG A CA 1
ATOM 615 C C . ARG A 1 81 ? 2.266 -28.422 -3.775 1 91.06 81 ARG A C 1
ATOM 617 O O . ARG A 1 81 ? 3.328 -27.844 -3.982 1 91.06 81 ARG A O 1
ATOM 624 N N . ARG A 1 82 ? 1.719 -29.219 -4.605 1 92.44 82 ARG A N 1
ATOM 625 C CA . ARG A 1 82 ? 2.469 -29.719 -5.754 1 92.44 82 ARG A CA 1
ATOM 626 C C . ARG A 1 82 ? 2.277 -28.812 -6.969 1 92.44 82 ARG A C 1
ATOM 628 O O . ARG A 1 82 ? 3.184 -28.672 -7.789 1 92.44 82 ARG A O 1
ATOM 635 N N . ASN A 1 83 ? 1.123 -28.234 -7.039 1 94.06 83 ASN A N 1
ATOM 636 C CA . ASN A 1 83 ? 0.776 -27.672 -8.344 1 94.06 83 ASN A CA 1
ATOM 637 C C . ASN A 1 83 ? 0.506 -26.172 -8.258 1 94.06 83 ASN A C 1
ATOM 639 O O . ASN A 1 83 ? 0.342 -25.516 -9.281 1 94.06 83 ASN A O 1
ATOM 643 N N . LEU A 1 84 ? 0.469 -25.641 -7.07 1 96.56 84 LEU A N 1
ATOM 644 C CA . LEU A 1 84 ? 0.16 -24.219 -6.918 1 96.56 84 LEU A CA 1
ATOM 645 C C . LEU A 1 84 ? 1.256 -23.516 -6.133 1 96.56 84 LEU A C 1
ATOM 647 O O . LEU A 1 84 ? 1.93 -24.125 -5.301 1 96.56 84 LEU A O 1
ATOM 651 N N . GLY A 1 85 ? 1.503 -22.281 -6.496 1 97.38 85 GLY A N 1
ATOM 652 C CA . GLY A 1 85 ? 2.361 -21.391 -5.738 1 97.38 85 GLY A CA 1
ATOM 653 C C . GLY A 1 85 ? 1.625 -20.188 -5.184 1 97.38 85 GLY A C 1
ATOM 654 O O . GLY A 1 85 ? 0.632 -19.734 -5.762 1 97.38 85 GLY A O 1
ATOM 655 N N . PHE A 1 86 ? 2.199 -19.703 -4.082 1 97.75 86 PHE A N 1
ATOM 656 C CA . PHE A 1 86 ? 1.547 -18.562 -3.428 1 97.75 86 PHE A CA 1
ATOM 657 C C . PHE A 1 86 ? 2.557 -17.484 -3.094 1 97.75 86 PHE A C 1
ATOM 659 O O . PHE A 1 86 ? 3.662 -17.766 -2.633 1 97.75 86 PHE A O 1
ATOM 666 N N . VAL A 1 87 ? 2.141 -16.266 -3.41 1 97.62 87 VAL A N 1
ATOM 667 C CA . VAL A 1 87 ? 2.9 -15.078 -3.055 1 97.62 87 VAL A CA 1
ATOM 668 C C . VAL A 1 87 ? 1.993 -14.086 -2.33 1 97.62 87 VAL A C 1
ATOM 670 O O . VAL A 1 87 ? 0.906 -13.758 -2.814 1 97.62 87 VAL A O 1
ATOM 673 N N . PHE A 1 88 ? 2.475 -13.617 -1.16 1 95.25 88 PHE A N 1
ATOM 674 C CA . PHE A 1 88 ? 1.655 -12.742 -0.33 1 95.25 88 PHE A CA 1
ATOM 675 C C . PHE A 1 88 ? 2.334 -11.391 -0.134 1 95.25 88 PHE A C 1
ATOM 677 O O . PHE A 1 88 ? 3.551 -11.273 -0.294 1 95.25 88 PHE A O 1
ATOM 684 N N . GLN A 1 89 ? 1.496 -10.461 0.245 1 90.5 89 GLN A N 1
ATOM 685 C CA . GLN A 1 89 ? 1.99 -9.117 0.508 1 90.5 89 GLN A CA 1
ATOM 686 C C . GLN A 1 89 ? 3.002 -9.117 1.651 1 90.5 89 GLN A C 1
ATOM 688 O O . GLN A 1 89 ? 3.982 -8.375 1.618 1 90.5 89 GLN A O 1
ATOM 693 N N . ASP A 1 90 ? 2.805 -9.953 2.74 1 92.94 90 ASP A N 1
ATOM 694 C CA . ASP A 1 90 ? 3.674 -10.008 3.912 1 92.94 90 ASP A CA 1
ATOM 695 C C . ASP A 1 90 ? 4.766 -11.055 3.744 1 92.94 90 ASP A C 1
ATOM 697 O O . ASP A 1 90 ? 5.363 -11.5 4.727 1 92.94 90 ASP A O 1
ATOM 701 N N . PHE A 1 91 ? 4.965 -11.484 2.531 1 95 91 PHE A N 1
ATOM 702 C CA . PHE A 1 91 ? 6.02 -12.398 2.111 1 95 91 PHE A CA 1
ATOM 703 C C . PHE A 1 91 ? 5.809 -13.781 2.713 1 95 91 PHE A C 1
ATOM 705 O O . PHE A 1 91 ? 6.043 -14.797 2.051 1 95 91 PHE A O 1
ATOM 712 N N . LYS A 1 92 ? 5.41 -13.828 4.031 1 95.88 92 LYS A N 1
ATOM 713 C CA . LYS A 1 92 ? 5.129 -15.062 4.758 1 95.88 92 LYS A CA 1
ATOM 714 C C . LYS A 1 92 ? 6.328 -16 4.73 1 95.88 92 LYS A C 1
ATOM 716 O O . LYS A 1 92 ? 6.18 -17.203 4.48 1 95.88 92 LYS A O 1
ATOM 721 N N . LEU A 1 93 ? 7.496 -15.5 4.832 1 97.88 93 LEU A N 1
ATOM 722 C CA . LEU A 1 93 ? 8.719 -16.281 4.949 1 97.88 93 LEU A CA 1
ATOM 723 C C . LEU A 1 93 ? 8.953 -16.719 6.395 1 97.88 93 LEU A C 1
ATOM 725 O O . LEU A 1 93 ? 8.562 -16 7.328 1 97.88 93 LEU A O 1
ATOM 729 N N . LEU A 1 94 ? 9.547 -17.844 6.598 1 97.5 94 LEU A N 1
ATOM 730 C CA . LEU A 1 94 ? 9.891 -18.344 7.926 1 97.5 94 LEU A CA 1
ATOM 731 C C . LEU A 1 94 ? 11.211 -17.75 8.406 1 97.5 94 LEU A C 1
ATOM 733 O O . LEU A 1 94 ? 12.273 -18.094 7.902 1 97.5 94 LEU A O 1
ATOM 737 N N . GLU A 1 95 ? 11.188 -17.016 9.367 1 96.75 95 GLU A N 1
ATOM 738 C CA . GLU A 1 95 ? 12.352 -16.297 9.844 1 96.75 95 GLU A CA 1
ATOM 739 C C . GLU A 1 95 ? 13.375 -17.234 10.484 1 96.75 95 GLU A C 1
ATOM 741 O O . GLU A 1 95 ? 14.547 -16.891 10.609 1 96.75 95 GLU A O 1
ATOM 746 N N . GLU A 1 96 ? 12.93 -18.312 10.922 1 96.75 96 GLU A N 1
ATOM 747 C CA . GLU A 1 96 ? 13.797 -19.312 11.555 1 96.75 96 GLU A CA 1
ATOM 748 C C . GLU A 1 96 ? 14.68 -20.016 10.523 1 96.75 96 GLU A C 1
ATOM 750 O O . GLU A 1 96 ? 15.664 -20.656 10.875 1 96.75 96 GLU A O 1
ATOM 755 N N . LEU A 1 97 ? 14.328 -19.938 9.266 1 97.69 97 LEU A N 1
ATOM 756 C CA . LEU A 1 97 ? 15.07 -20.578 8.188 1 97.69 97 LEU A CA 1
ATOM 757 C C . LEU A 1 97 ? 15.82 -19.531 7.355 1 97.69 97 LEU A C 1
ATOM 759 O O . LEU A 1 97 ? 15.438 -18.359 7.316 1 97.69 97 LEU A O 1
ATOM 763 N N . ASN A 1 98 ? 16.906 -19.984 6.742 1 98.25 98 ASN A N 1
ATOM 764 C CA . ASN A 1 98 ? 17.578 -19.094 5.801 1 98.25 98 ASN A CA 1
ATOM 765 C C . ASN A 1 98 ? 16.875 -19.062 4.449 1 98.25 98 ASN A C 1
ATOM 767 O O . ASN A 1 98 ? 15.836 -19.719 4.273 1 98.25 98 ASN A O 1
ATOM 771 N N . VAL A 1 99 ? 17.344 -18.281 3.564 1 98.75 99 VAL A N 1
ATOM 772 C CA . VAL A 1 99 ? 16.734 -18.062 2.256 1 98.75 99 VAL A CA 1
ATOM 773 C C . VAL A 1 99 ? 16.594 -19.406 1.527 1 98.75 99 VAL A C 1
ATOM 775 O O . VAL A 1 99 ? 15.5 -19.75 1.07 1 98.75 99 VAL A O 1
ATOM 778 N N . GLU A 1 100 ? 17.641 -20.141 1.434 1 98.75 100 GLU A N 1
ATOM 779 C CA . GLU A 1 100 ? 17.641 -21.422 0.738 1 98.75 100 GLU A CA 1
ATOM 780 C C . GLU A 1 100 ? 16.594 -22.359 1.331 1 98.75 100 GLU A C 1
ATOM 782 O O . GLU A 1 100 ? 15.805 -22.969 0.599 1 98.75 100 GLU A O 1
ATOM 787 N N . ASP A 1 101 ? 16.547 -22.453 2.611 1 98.5 101 ASP A N 1
ATOM 788 C CA . ASP A 1 101 ? 15.633 -23.375 3.285 1 98.5 101 ASP A CA 1
ATOM 789 C C . ASP A 1 101 ? 14.188 -22.953 3.076 1 98.5 101 ASP A C 1
ATOM 791 O O . ASP A 1 101 ? 13.297 -23.797 2.965 1 98.5 101 ASP A O 1
ATOM 795 N N . ASN A 1 102 ? 13.961 -21.672 3.094 1 98.69 102 ASN A N 1
ATOM 796 C CA . ASN A 1 102 ? 12.625 -21.188 2.773 1 98.69 102 ASN A CA 1
ATOM 797 C C . ASN A 1 102 ? 12.188 -21.625 1.379 1 98.69 102 ASN A C 1
ATOM 799 O O . ASN A 1 102 ? 11.07 -22.094 1.197 1 98.69 102 ASN A O 1
ATOM 803 N N . ILE A 1 103 ? 13.078 -21.516 0.444 1 98.69 103 ILE A N 1
ATOM 804 C CA . ILE A 1 103 ? 12.758 -21.719 -0.963 1 98.69 103 ILE A CA 1
ATOM 805 C C . ILE A 1 103 ? 12.516 -23.219 -1.216 1 98.69 103 ILE A C 1
ATOM 807 O O . ILE A 1 103 ? 11.562 -23.578 -1.902 1 98.69 103 ILE A O 1
ATOM 811 N N . ILE A 1 104 ? 13.336 -24.094 -0.65 1 98.38 104 ILE A N 1
ATOM 812 C CA . ILE A 1 104 ? 13.32 -25.5 -1.045 1 98.38 104 ILE A CA 1
ATOM 813 C C . ILE A 1 104 ? 12.312 -26.266 -0.189 1 98.38 104 ILE A C 1
ATOM 815 O O . ILE A 1 104 ? 12.055 -27.453 -0.429 1 98.38 104 ILE A O 1
ATOM 819 N N . LEU A 1 105 ? 11.703 -25.609 0.784 1 97.12 105 LEU A N 1
ATOM 820 C CA . LEU A 1 105 ? 10.836 -26.25 1.768 1 97.12 105 LEU A CA 1
ATOM 821 C C . LEU A 1 105 ? 9.766 -27.094 1.083 1 97.12 105 LEU A C 1
ATOM 823 O O . LEU A 1 105 ? 9.547 -28.25 1.458 1 97.12 105 LEU A O 1
ATOM 827 N N . PRO A 1 106 ? 9.094 -26.594 0.037 1 96.44 106 PRO A N 1
ATOM 828 C CA . PRO A 1 106 ? 8.07 -27.406 -0.623 1 96.44 106 PRO A CA 1
ATOM 829 C C . PRO A 1 106 ? 8.625 -28.719 -1.184 1 96.44 106 PRO A C 1
ATOM 831 O O . PRO A 1 106 ? 7.953 -29.75 -1.119 1 96.44 106 PRO A O 1
ATOM 834 N N . LEU A 1 107 ? 9.812 -28.688 -1.732 1 97.44 107 LEU A N 1
ATOM 835 C CA . LEU A 1 107 ? 10.414 -29.906 -2.289 1 97.44 107 LEU A CA 1
ATOM 836 C C . LEU A 1 107 ? 10.797 -30.875 -1.182 1 97.44 107 LEU A C 1
ATOM 838 O O . LEU A 1 107 ? 10.648 -32.094 -1.343 1 97.44 107 LEU A O 1
ATOM 842 N N . VAL A 1 108 ? 11.312 -30.312 -0.073 1 96.44 108 VAL A N 1
ATOM 843 C CA . VAL A 1 108 ? 11.672 -31.141 1.073 1 96.44 108 VAL A CA 1
ATOM 844 C C . VAL A 1 108 ? 10.43 -31.859 1.6 1 96.44 108 VAL A C 1
ATOM 846 O O . VAL A 1 108 ? 10.477 -33.062 1.884 1 96.44 108 VAL A O 1
ATOM 849 N N . LEU A 1 109 ? 9.359 -31.125 1.686 1 93.88 109 LEU A N 1
ATOM 850 C CA . LEU A 1 109 ? 8.109 -31.688 2.176 1 93.88 109 LEU A CA 1
ATOM 851 C C . LEU A 1 109 ? 7.602 -32.781 1.233 1 93.88 109 LEU A C 1
ATOM 853 O O . LEU A 1 109 ? 6.91 -33.719 1.663 1 93.88 109 LEU A O 1
ATOM 857 N N . GLU A 1 110 ? 7.934 -32.719 -0.026 1 94 110 GLU A N 1
ATOM 858 C CA . GLU A 1 110 ? 7.539 -33.719 -1.021 1 94 110 GLU A CA 1
ATOM 859 C C . GLU A 1 110 ? 8.508 -34.906 -1.043 1 94 110 GLU A C 1
ATOM 861 O O . GLU A 1 110 ? 8.312 -35.844 -1.79 1 94 110 GLU A O 1
ATOM 866 N N . GLY A 1 111 ? 9.602 -34.781 -0.355 1 94.75 111 GLY A N 1
ATOM 867 C CA . GLY A 1 111 ? 10.57 -35.844 -0.256 1 94.75 111 GLY A CA 1
ATOM 868 C C . GLY A 1 111 ? 11.461 -35.969 -1.479 1 94.75 111 GLY A C 1
ATOM 869 O O . GLY A 1 111 ? 11.875 -37.062 -1.843 1 94.75 111 GLY A O 1
ATOM 870 N N . LYS A 1 112 ? 11.664 -34.938 -2.055 1 95.75 112 LYS A N 1
ATOM 871 C CA . LYS A 1 112 ? 12.516 -34.969 -3.242 1 95.75 112 LYS A CA 1
ATOM 872 C C . LYS A 1 112 ? 13.977 -35.188 -2.867 1 95.75 112 LYS A C 1
ATOM 874 O O . LYS A 1 112 ? 14.398 -34.844 -1.766 1 95.75 112 LYS A O 1
ATOM 879 N N . LYS A 1 113 ? 14.758 -35.719 -3.77 1 97.12 113 LYS A N 1
ATOM 880 C CA . LYS A 1 113 ? 16.172 -36.031 -3.557 1 97.12 113 LYS A CA 1
ATOM 881 C C . LYS A 1 113 ? 17 -34.75 -3.57 1 97.12 113 LYS A C 1
ATOM 883 O O . LYS A 1 113 ? 16.672 -33.781 -4.277 1 97.12 113 LYS A O 1
ATOM 888 N N . GLN A 1 114 ? 18.047 -34.781 -2.953 1 97.12 114 GLN A N 1
ATOM 889 C CA . GLN A 1 114 ? 18.922 -33.625 -2.77 1 97.12 114 GLN A CA 1
ATOM 890 C C . GLN A 1 114 ? 19.406 -33.094 -4.109 1 97.12 114 GLN A C 1
ATOM 892 O O . GLN A 1 114 ? 19.469 -31.859 -4.312 1 97.12 114 GLN A O 1
ATOM 897 N N . LYS A 1 115 ? 19.766 -33.969 -4.953 1 97.56 115 LYS A N 1
ATOM 898 C CA . LYS A 1 115 ? 20.25 -33.531 -6.262 1 97.56 115 LYS A CA 1
ATOM 899 C C . LYS A 1 115 ? 19.203 -32.75 -7.023 1 97.56 115 LYS A C 1
ATOM 901 O O . LYS A 1 115 ? 19.5 -31.703 -7.613 1 97.56 115 LYS A O 1
ATOM 906 N N . PHE A 1 116 ? 18.016 -33.281 -6.977 1 97.5 116 PHE A N 1
ATOM 907 C CA . PHE A 1 116 ? 16.891 -32.594 -7.629 1 97.5 116 PHE A CA 1
ATOM 908 C C . PHE A 1 116 ? 16.641 -31.234 -7.02 1 97.5 116 PHE A C 1
ATOM 910 O O . PHE A 1 116 ? 16.469 -30.25 -7.738 1 97.5 116 PHE A O 1
ATOM 917 N N . ILE A 1 117 ? 16.703 -31.125 -5.75 1 98.19 117 ILE A N 1
ATOM 918 C CA . ILE A 1 117 ? 16.469 -29.891 -5.008 1 98.19 117 ILE A CA 1
ATOM 919 C C . ILE A 1 117 ? 17.516 -28.859 -5.391 1 98.19 117 ILE A C 1
ATOM 921 O O . ILE A 1 117 ? 17.188 -27.703 -5.664 1 98.19 117 ILE A O 1
ATOM 925 N N . LYS A 1 118 ? 18.734 -29.297 -5.43 1 97.81 118 LYS A N 1
ATOM 926 C CA . LYS A 1 118 ? 19.828 -28.391 -5.762 1 97.81 118 LYS A CA 1
ATOM 927 C C . LYS A 1 118 ? 19.688 -27.844 -7.176 1 97.81 118 LYS A C 1
ATOM 929 O O . LYS A 1 118 ? 19.938 -26.656 -7.414 1 97.81 118 LYS A O 1
ATOM 934 N N . GLU A 1 119 ? 19.281 -28.672 -8.031 1 97.94 119 GLU A N 1
ATOM 935 C CA . GLU A 1 119 ? 19.109 -28.266 -9.422 1 97.94 119 GLU A CA 1
ATOM 936 C C . GLU A 1 119 ? 18 -27.219 -9.547 1 97.94 119 GLU A C 1
ATOM 938 O O . GLU A 1 119 ? 18.172 -26.203 -10.227 1 97.94 119 GLU A O 1
ATOM 943 N N . LYS A 1 120 ? 16.906 -27.469 -8.914 1 97.88 120 LYS A N 1
ATOM 944 C CA . LYS A 1 120 ? 15.781 -26.547 -8.945 1 97.88 120 LYS A CA 1
ATOM 945 C C . LYS A 1 120 ? 16.156 -25.219 -8.289 1 97.88 120 LYS A C 1
ATOM 947 O O . LYS A 1 120 ? 15.836 -24.141 -8.82 1 97.88 120 LYS A O 1
ATOM 952 N N . LEU A 1 121 ? 16.797 -25.344 -7.184 1 98.44 121 LEU A N 1
ATOM 953 C CA . LEU A 1 121 ? 17.234 -24.156 -6.461 1 98.44 121 LEU A CA 1
ATOM 954 C C . LEU A 1 121 ? 18.125 -23.281 -7.336 1 98.44 121 LEU A C 1
ATOM 956 O O . LEU A 1 121 ? 17.953 -22.062 -7.387 1 98.44 121 LEU A O 1
ATOM 960 N N . LEU A 1 122 ? 19.016 -23.875 -7.984 1 97.75 122 LEU A N 1
ATOM 961 C CA . LEU A 1 122 ? 19.938 -23.156 -8.859 1 97.75 122 LEU A CA 1
ATOM 962 C C . LEU A 1 122 ? 19.172 -22.469 -9.992 1 97.75 122 LEU A C 1
ATOM 964 O O . LEU A 1 122 ? 19.391 -21.297 -10.281 1 97.75 122 LEU A O 1
ATOM 968 N N . ARG A 1 123 ? 18.281 -23.156 -10.602 1 97.25 123 ARG A N 1
ATOM 969 C CA . ARG A 1 123 ? 17.484 -22.641 -11.719 1 97.25 123 ARG A CA 1
ATOM 970 C C . ARG A 1 123 ? 16.719 -21.391 -11.312 1 97.25 123 ARG A C 1
ATOM 972 O O . ARG A 1 123 ? 16.828 -20.344 -11.969 1 97.25 123 ARG A O 1
ATOM 979 N N . TYR A 1 124 ? 16.016 -21.438 -10.227 1 97.62 124 TYR A N 1
ATOM 980 C CA . TYR A 1 124 ? 15.125 -20.359 -9.859 1 97.62 124 TYR A CA 1
ATOM 981 C C . TYR A 1 124 ? 15.891 -19.234 -9.172 1 97.62 124 TYR A C 1
ATOM 983 O O . TYR A 1 124 ? 15.516 -18.062 -9.281 1 97.62 124 TYR A O 1
ATOM 991 N N . SER A 1 125 ? 16.984 -19.594 -8.445 1 97.94 125 SER A N 1
ATOM 992 C CA . SER A 1 125 ? 17.797 -18.531 -7.879 1 97.94 125 SER A CA 1
ATOM 993 C C . SER A 1 125 ? 18.438 -17.672 -8.977 1 97.94 125 SER A C 1
ATOM 995 O O . SER A 1 125 ? 18.547 -16.453 -8.828 1 97.94 125 SER A O 1
ATOM 997 N N . GLU A 1 126 ? 18.797 -18.328 -10.055 1 97 126 GLU A N 1
ATOM 998 C CA . GLU A 1 126 ? 19.359 -17.609 -11.195 1 97 126 GLU A CA 1
ATOM 999 C C . GLU A 1 126 ? 18.297 -16.766 -11.898 1 97 126 GLU A C 1
ATOM 1001 O O . GLU A 1 126 ? 18.531 -15.602 -12.219 1 97 126 GLU A O 1
ATOM 1006 N N . LEU A 1 127 ? 17.219 -17.344 -12.125 1 95.94 127 LEU A N 1
ATOM 1007 C CA . LEU A 1 127 ? 16.125 -16.656 -12.789 1 95.94 127 LEU A CA 1
ATOM 1008 C C . LEU A 1 127 ? 15.742 -15.391 -12.031 1 95.94 127 LEU A C 1
ATOM 1010 O O . LEU A 1 127 ? 15.453 -14.359 -12.641 1 95.94 127 LEU A O 1
ATOM 1014 N N . LEU A 1 128 ? 15.805 -15.461 -10.664 1 96.81 128 LEU A N 1
ATOM 1015 C CA . LEU A 1 128 ? 15.328 -14.359 -9.828 1 96.81 128 LEU A CA 1
ATOM 1016 C C . LEU A 1 128 ? 16.484 -13.492 -9.359 1 96.81 128 LEU A C 1
ATOM 1018 O O . LEU A 1 128 ? 16.281 -12.461 -8.719 1 96.81 128 LEU A O 1
ATOM 1022 N N . GLY A 1 129 ? 17.719 -13.875 -9.648 1 95.69 129 GLY A N 1
ATOM 1023 C CA . GLY A 1 129 ? 18.906 -13.102 -9.305 1 95.69 129 GLY A CA 1
ATOM 1024 C C . GLY A 1 129 ? 19.188 -13.078 -7.812 1 95.69 129 GLY A C 1
ATOM 1025 O O . GLY A 1 129 ? 19.547 -12.039 -7.266 1 95.69 129 GLY A O 1
ATOM 1026 N N . ILE A 1 130 ? 18.969 -14.227 -7.156 1 97.62 130 ILE A N 1
ATOM 1027 C CA . ILE A 1 130 ? 19.141 -14.203 -5.707 1 97.62 130 ILE A CA 1
ATOM 1028 C C . ILE A 1 130 ? 20.156 -15.258 -5.297 1 97.62 130 ILE A C 1
ATOM 1030 O O . ILE A 1 130 ? 20.156 -15.734 -4.16 1 97.62 130 ILE A O 1
ATOM 1034 N N . GLU A 1 131 ? 21.047 -15.617 -6.168 1 97.69 131 GLU A N 1
ATOM 1035 C CA . GLU A 1 131 ? 22.062 -16.641 -5.922 1 97.69 131 GLU A CA 1
ATOM 1036 C C . GLU A 1 131 ? 22.969 -16.234 -4.758 1 97.69 131 GLU A C 1
ATOM 1038 O O . GLU A 1 131 ? 23.359 -17.078 -3.949 1 97.69 131 GLU A O 1
ATOM 1043 N N . LYS A 1 132 ? 23.203 -14.992 -4.602 1 97.12 132 LYS A N 1
ATOM 1044 C CA . LYS A 1 132 ? 24.203 -14.492 -3.666 1 97.12 132 LYS A CA 1
ATOM 1045 C C . LYS A 1 132 ? 23.641 -14.406 -2.25 1 97.12 132 LYS A C 1
ATOM 1047 O O . LYS A 1 132 ? 24.391 -14.227 -1.288 1 97.12 132 LYS A O 1
ATOM 1052 N N . ILE A 1 133 ? 22.328 -14.602 -2.141 1 98.06 133 ILE A N 1
ATOM 1053 C CA . ILE A 1 133 ? 21.781 -14.352 -0.815 1 98.06 133 ILE A CA 1
ATOM 1054 C C . ILE A 1 133 ? 21.188 -15.641 -0.258 1 98.06 133 ILE A C 1
ATOM 1056 O O . ILE A 1 133 ? 20.453 -15.617 0.742 1 98.06 133 ILE A O 1
ATOM 1060 N N . LEU A 1 134 ? 21.453 -16.75 -0.798 1 98.38 134 LEU A N 1
ATOM 1061 C CA . LEU A 1 134 ? 20.828 -18.016 -0.463 1 98.38 134 LEU A CA 1
ATOM 1062 C C . LEU A 1 134 ? 21.109 -18.406 0.983 1 98.38 134 LEU A C 1
ATOM 1064 O O . LEU A 1 134 ? 20.297 -19.047 1.633 1 98.38 134 LEU A O 1
ATOM 1068 N N . LYS A 1 135 ? 22.203 -18 1.496 1 98 135 LYS A N 1
ATOM 1069 C CA . LYS A 1 135 ? 22.609 -18.422 2.836 1 98 135 LYS A CA 1
ATOM 1070 C C . LYS A 1 135 ? 22.266 -17.359 3.873 1 98 135 LYS A C 1
ATOM 1072 O O . LYS A 1 135 ? 22.453 -17.562 5.074 1 98 135 LYS A O 1
ATOM 1077 N N . LYS A 1 136 ? 21.703 -16.297 3.465 1 98.12 136 LYS A N 1
ATOM 1078 C CA . LYS A 1 136 ? 21.375 -15.195 4.371 1 98.12 136 LYS A CA 1
ATOM 1079 C C . LYS A 1 136 ? 20.141 -15.516 5.199 1 98.12 136 LYS A C 1
ATOM 1081 O O . LYS A 1 136 ? 19.297 -16.312 4.781 1 98.12 136 LYS A O 1
ATOM 1086 N N . ASN A 1 137 ? 20.125 -14.891 6.324 1 97.88 137 ASN A N 1
ATOM 1087 C CA . ASN A 1 137 ? 18.906 -14.898 7.129 1 97.88 137 ASN A CA 1
ATOM 1088 C C . ASN A 1 137 ? 17.859 -13.922 6.582 1 97.88 137 ASN A C 1
ATOM 1090 O O . ASN A 1 137 ? 18.203 -12.859 6.07 1 97.88 137 ASN A O 1
ATOM 1094 N N . ILE A 1 138 ? 16.594 -14.273 6.793 1 98.06 138 ILE A N 1
ATOM 1095 C CA . ILE A 1 138 ? 15.492 -13.5 6.246 1 98.06 138 ILE A CA 1
ATOM 1096 C C . ILE A 1 138 ? 15.508 -12.086 6.828 1 98.06 138 ILE A C 1
ATOM 1098 O O . ILE A 1 138 ? 15.203 -11.117 6.129 1 98.06 138 ILE A O 1
ATOM 1102 N N . ILE A 1 139 ? 15.867 -11.953 8.094 1 95.25 139 ILE A N 1
ATOM 1103 C CA . ILE A 1 139 ? 15.812 -10.68 8.797 1 95.25 139 ILE A CA 1
ATOM 1104 C C . ILE A 1 139 ? 16.766 -9.68 8.141 1 95.25 139 ILE A C 1
ATOM 1106 O O . ILE A 1 139 ? 16.578 -8.469 8.258 1 95.25 139 ILE A O 1
ATOM 1110 N N . ASN A 1 140 ? 17.734 -10.133 7.402 1 95.38 140 ASN A N 1
ATOM 1111 C CA . ASN A 1 140 ? 18.766 -9.289 6.805 1 95.38 140 ASN A CA 1
ATOM 1112 C C . ASN A 1 140 ? 18.422 -8.922 5.363 1 95.38 140 ASN A C 1
ATOM 1114 O O . ASN A 1 140 ? 19.234 -8.281 4.676 1 95.38 140 ASN A O 1
ATOM 1118 N N . LEU A 1 141 ? 17.297 -9.312 4.922 1 96.94 141 LEU A N 1
ATOM 1119 C CA . LEU A 1 141 ? 16.906 -9.078 3.537 1 96.94 141 LEU A CA 1
ATOM 1120 C C . LEU A 1 141 ? 16.109 -7.785 3.406 1 96.94 141 LEU A C 1
ATOM 1122 O O . LEU A 1 141 ? 15.367 -7.414 4.316 1 96.94 141 LEU A O 1
ATOM 1126 N N . SER A 1 142 ? 16.312 -7.105 2.254 1 94.19 142 SER A N 1
ATOM 1127 C CA . SER A 1 142 ? 15.422 -6.008 1.896 1 94.19 142 SER A CA 1
ATOM 1128 C C . SER A 1 142 ? 14.039 -6.52 1.52 1 94.19 142 SER A C 1
ATOM 1130 O O . SER A 1 142 ? 13.844 -7.719 1.315 1 94.19 142 SER A O 1
ATOM 1132 N N . GLY A 1 143 ? 13.094 -5.645 1.45 1 94.31 143 GLY A N 1
ATOM 1133 C CA . GLY A 1 143 ? 11.758 -6.02 1.023 1 94.31 143 GLY A CA 1
ATOM 1134 C C . GLY A 1 143 ? 11.727 -6.68 -0.342 1 94.31 143 GLY A C 1
ATOM 1135 O O . GLY A 1 143 ? 11.039 -7.684 -0.537 1 94.31 143 GLY A O 1
ATOM 1136 N N . GLY A 1 144 ? 12.469 -6.098 -1.255 1 95.31 144 GLY A N 1
ATOM 1137 C CA . GLY A 1 144 ? 12.562 -6.668 -2.588 1 95.31 144 GLY A CA 1
ATOM 1138 C C . GLY A 1 144 ? 13.148 -8.07 -2.596 1 95.31 144 GLY A C 1
ATOM 1139 O O . GLY A 1 144 ? 12.633 -8.961 -3.268 1 95.31 144 GLY A O 1
ATOM 1140 N N . GLU A 1 145 ? 14.195 -8.25 -1.835 1 97.19 145 GLU A N 1
ATOM 1141 C CA . GLU A 1 145 ? 14.812 -9.57 -1.714 1 97.19 145 GLU A CA 1
ATOM 1142 C C . GLU A 1 145 ? 13.836 -10.586 -1.117 1 97.19 145 GLU A C 1
ATOM 1144 O O . GLU A 1 145 ? 13.727 -11.711 -1.607 1 97.19 145 GLU A O 1
ATOM 1149 N N . LYS A 1 146 ? 13.156 -10.148 -0.106 1 97.75 146 LYS A N 1
ATOM 1150 C CA . LYS A 1 146 ? 12.172 -11.031 0.516 1 97.75 146 LYS A CA 1
ATOM 1151 C C . LYS A 1 146 ? 11.125 -11.477 -0.493 1 97.75 146 LYS A C 1
ATOM 1153 O O . LYS A 1 146 ? 10.742 -12.648 -0.521 1 97.75 146 LYS A O 1
ATOM 1158 N N . GLN A 1 147 ? 10.695 -10.531 -1.282 1 97.69 147 GLN A N 1
ATOM 1159 C CA . GLN A 1 147 ? 9.68 -10.867 -2.27 1 97.69 147 GLN A CA 1
ATOM 1160 C C . GLN A 1 147 ? 10.227 -11.828 -3.32 1 97.69 147 GLN A C 1
ATOM 1162 O O . GLN A 1 147 ? 9.523 -12.75 -3.754 1 97.69 147 GLN A O 1
ATOM 1167 N N . GLN A 1 148 ? 11.414 -11.609 -3.729 1 98.12 148 GLN A N 1
ATOM 1168 C CA . GLN A 1 148 ? 12.047 -12.523 -4.676 1 98.12 148 GLN A CA 1
ATOM 1169 C C . GLN A 1 148 ? 12.148 -13.93 -4.102 1 98.12 148 GLN A C 1
ATOM 1171 O O . GLN A 1 148 ? 11.898 -14.914 -4.801 1 98.12 148 GLN A O 1
ATOM 1176 N N . VAL A 1 149 ? 12.484 -14.016 -2.848 1 98.5 149 VAL A N 1
ATOM 1177 C CA . VAL A 1 149 ? 12.57 -15.305 -2.168 1 98.5 149 VAL A CA 1
ATOM 1178 C C . VAL A 1 149 ? 11.195 -15.961 -2.125 1 98.5 149 VAL A C 1
ATOM 1180 O O . VAL A 1 149 ? 11.062 -17.156 -2.404 1 98.5 149 VAL A O 1
ATOM 1183 N N . ALA A 1 150 ? 10.18 -15.156 -1.801 1 98.31 150 ALA A N 1
ATOM 1184 C CA . ALA A 1 150 ? 8.812 -15.672 -1.765 1 98.31 150 ALA A CA 1
ATOM 1185 C C . ALA A 1 150 ? 8.391 -16.203 -3.133 1 98.31 150 ALA A C 1
ATOM 1187 O O . ALA A 1 150 ? 7.742 -17.25 -3.227 1 98.31 150 ALA A O 1
ATOM 1188 N N . ILE A 1 151 ? 8.75 -15.492 -4.113 1 98.38 151 ILE A N 1
ATOM 1189 C CA . ILE A 1 151 ? 8.43 -15.906 -5.477 1 98.38 151 ILE A CA 1
ATOM 1190 C C . ILE A 1 151 ? 9.164 -17.203 -5.816 1 98.38 151 ILE A C 1
ATOM 1192 O O . ILE A 1 151 ? 8.578 -18.109 -6.402 1 98.38 151 ILE A O 1
ATOM 1196 N N . ALA A 1 152 ? 10.422 -17.297 -5.449 1 98.5 152 ALA A N 1
ATOM 1197 C CA . ALA A 1 152 ? 11.188 -18.516 -5.68 1 98.5 152 ALA A CA 1
ATOM 1198 C C . ALA A 1 152 ? 10.531 -19.719 -5.008 1 98.5 152 ALA A C 1
ATOM 1200 O O . ALA A 1 152 ? 10.398 -20.781 -5.617 1 98.5 152 ALA A O 1
ATOM 1201 N N . ARG A 1 153 ? 10.156 -19.5 -3.834 1 98.31 153 ARG A N 1
ATOM 1202 C CA . ARG A 1 153 ? 9.477 -20.578 -3.109 1 98.31 153 ARG A CA 1
ATOM 1203 C C . ARG A 1 153 ? 8.203 -21 -3.822 1 98.31 153 ARG A C 1
ATOM 1205 O O . ARG A 1 153 ? 7.891 -22.188 -3.898 1 98.31 153 ARG A O 1
ATOM 1212 N N . ALA A 1 154 ? 7.527 -20.016 -4.316 1 98 154 ALA A N 1
ATOM 1213 C CA . ALA A 1 154 ? 6.277 -20.281 -5.023 1 98 154 ALA A CA 1
ATOM 1214 C C . ALA A 1 154 ? 6.531 -21.062 -6.309 1 98 154 ALA A C 1
ATOM 1216 O O . ALA A 1 154 ? 5.684 -21.859 -6.742 1 98 154 ALA A O 1
ATOM 1217 N N . LEU A 1 155 ? 7.68 -20.969 -6.875 1 98.12 155 LEU A N 1
ATOM 1218 C CA . LEU A 1 155 ? 7.965 -21.5 -8.203 1 98.12 155 LEU A CA 1
ATOM 1219 C C . LEU A 1 155 ? 8.68 -22.844 -8.102 1 98.12 155 LEU A C 1
ATOM 1221 O O . LEU A 1 155 ? 8.727 -23.609 -9.078 1 98.12 155 LEU A O 1
ATOM 1225 N N . ILE A 1 156 ? 9.195 -23.12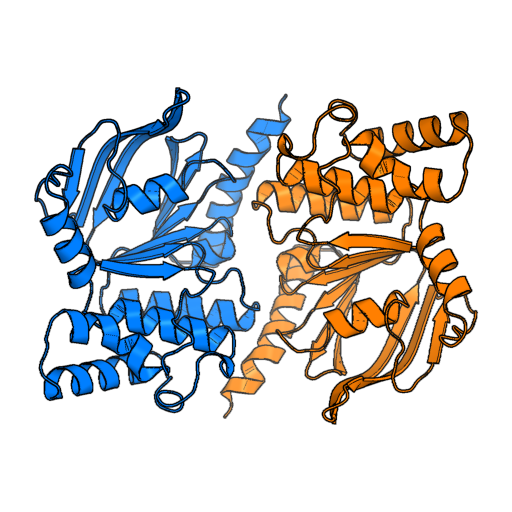5 -6.988 1 97.88 156 ILE A N 1
ATOM 1226 C CA . ILE A 1 156 ? 10.219 -24.156 -6.852 1 97.88 156 ILE A CA 1
ATOM 1227 C C . ILE A 1 156 ? 9.648 -25.5 -7.277 1 97.88 156 ILE A C 1
ATOM 1229 O O . ILE A 1 156 ? 10.391 -26.391 -7.723 1 97.88 156 ILE A O 1
ATOM 1233 N N . ASN A 1 157 ? 8.359 -25.703 -7.184 1 96.12 157 ASN A N 1
ATOM 1234 C CA . ASN A 1 157 ? 7.719 -26.953 -7.574 1 96.12 157 ASN A CA 1
ATOM 1235 C C . ASN A 1 157 ? 7.227 -26.906 -9.016 1 96.12 157 ASN A C 1
ATOM 1237 O O . ASN A 1 157 ? 6.453 -27.766 -9.445 1 96.12 157 ASN A O 1
ATOM 1241 N N . ASP A 1 158 ? 7.598 -25.891 -9.727 1 96.06 158 ASP A N 1
ATOM 1242 C CA . ASP A 1 158 ? 7.109 -25.719 -11.086 1 96.06 158 ASP A CA 1
ATOM 1243 C C . ASP A 1 158 ? 5.586 -25.719 -11.133 1 96.06 158 ASP A C 1
ATOM 1245 O O . ASP A 1 158 ? 4.98 -26.5 -11.867 1 96.06 158 ASP A O 1
ATOM 1249 N N . PRO A 1 159 ? 5.031 -24.812 -10.414 1 96.75 159 PRO A N 1
ATOM 1250 C CA . PRO A 1 159 ? 3.568 -24.812 -10.312 1 96.75 159 PRO A CA 1
ATOM 1251 C C . PRO A 1 159 ? 2.885 -24.5 -11.641 1 96.75 159 PRO A C 1
ATOM 1253 O O . PRO A 1 159 ? 3.455 -23.797 -12.477 1 96.75 159 PRO A O 1
ATOM 1256 N N . MET A 1 160 ? 1.691 -25.031 -11.773 1 94.44 160 MET A N 1
ATOM 1257 C CA . MET A 1 160 ? 0.906 -24.703 -12.961 1 94.44 160 MET A CA 1
ATOM 1258 C C . MET A 1 160 ? 0.34 -23.297 -12.867 1 94.44 160 MET A C 1
ATOM 1260 O O . MET A 1 160 ? 0.064 -22.672 -13.891 1 94.44 160 MET A O 1
ATOM 1264 N N . MET A 1 161 ? 0.207 -22.844 -11.609 1 97.25 161 MET A N 1
ATOM 1265 C CA . MET A 1 161 ? -0.362 -21.516 -11.391 1 97.25 161 MET A CA 1
ATOM 1266 C C . MET A 1 161 ? 0.177 -20.891 -10.109 1 97.25 161 MET A C 1
ATOM 1268 O O . MET A 1 161 ? 0.378 -21.594 -9.109 1 97.25 161 MET A O 1
ATOM 1272 N N . ILE A 1 162 ? 0.42 -19.625 -10.195 1 98.19 162 ILE A N 1
ATOM 1273 C CA . ILE A 1 162 ? 0.82 -18.875 -9.008 1 98.19 162 ILE A CA 1
ATOM 1274 C C . ILE A 1 162 ? -0.277 -17.875 -8.633 1 98.19 162 ILE A C 1
ATOM 1276 O O . ILE A 1 162 ? -0.819 -17.188 -9.492 1 98.19 162 ILE A O 1
ATOM 1280 N N . PHE A 1 163 ? -0.65 -17.891 -7.379 1 98.62 163 PHE A N 1
ATOM 1281 C CA . PHE A 1 163 ? -1.597 -16.938 -6.82 1 98.62 163 PHE A CA 1
ATOM 1282 C C . PHE A 1 163 ? -0.867 -15.828 -6.062 1 98.62 163 PHE A C 1
ATOM 1284 O O . PHE A 1 163 ? -0.053 -16.109 -5.18 1 98.62 163 PHE A O 1
ATOM 1291 N N . VAL A 1 164 ? -1.138 -14.594 -6.414 1 98.44 164 VAL A N 1
ATOM 1292 C CA . VAL A 1 164 ? -0.459 -13.445 -5.824 1 98.44 164 VAL A CA 1
ATOM 1293 C C . VAL A 1 164 ? -1.48 -12.531 -5.148 1 98.44 164 VAL A C 1
ATOM 1295 O O . VAL A 1 1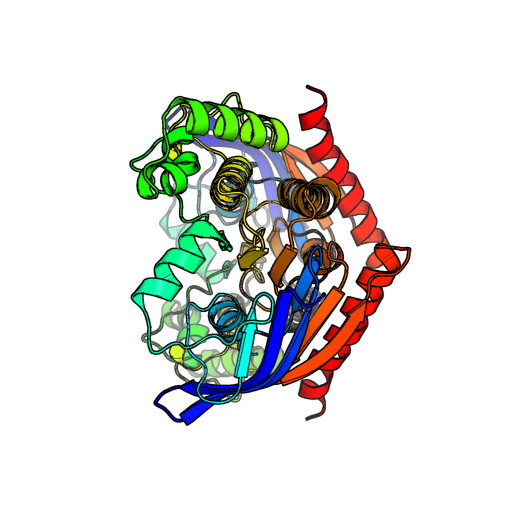64 ? -2.406 -12.039 -5.797 1 98.44 164 VAL A O 1
ATOM 1298 N N . ASP A 1 165 ? -1.383 -12.367 -3.93 1 97.06 165 ASP A N 1
ATOM 1299 C CA . ASP A 1 165 ? -2.227 -11.445 -3.166 1 97.06 165 ASP A CA 1
ATOM 1300 C C . ASP A 1 165 ? -1.478 -10.164 -2.834 1 97.06 165 ASP A C 1
ATOM 1302 O O . ASP A 1 165 ? -0.737 -10.102 -1.851 1 97.06 165 ASP A O 1
ATOM 1306 N N . GLU A 1 166 ? -1.679 -9.086 -3.639 1 93.38 166 GLU A N 1
ATOM 1307 C CA . GLU A 1 166 ? -1.025 -7.785 -3.488 1 93.38 166 GLU A CA 1
ATOM 1308 C C . GLU A 1 166 ? 0.488 -7.941 -3.371 1 93.38 166 GLU A C 1
ATOM 1310 O O . GLU A 1 166 ? 1.096 -7.457 -2.414 1 93.38 166 GLU A O 1
ATOM 1315 N N . GLY A 1 167 ? 1.122 -8.383 -4.32 1 92.06 167 GLY A N 1
ATOM 1316 C CA . GLY A 1 167 ? 2.498 -8.859 -4.312 1 92.06 167 GLY A CA 1
ATOM 1317 C C . GLY A 1 167 ? 3.512 -7.738 -4.156 1 92.06 167 GLY A C 1
ATOM 1318 O O . GLY A 1 167 ? 4.688 -7.992 -3.881 1 92.06 167 GLY A O 1
ATOM 1319 N N . THR A 1 168 ? 3.068 -6.461 -4.258 1 92.81 168 THR A N 1
ATOM 1320 C CA . THR A 1 168 ? 4.039 -5.371 -4.207 1 92.81 168 THR A CA 1
ATOM 1321 C C . THR A 1 168 ? 3.592 -4.297 -3.223 1 92.81 168 THR A C 1
ATOM 1323 O O . THR A 1 168 ? 4.117 -3.18 -3.232 1 92.81 168 THR A O 1
ATOM 1326 N N . GLY A 1 169 ? 2.703 -4.555 -2.369 1 88.5 169 GLY A N 1
ATOM 1327 C CA . GLY A 1 169 ? 2.086 -3.562 -1.5 1 88.5 169 GLY A CA 1
ATOM 1328 C C . GLY A 1 169 ? 3.051 -2.971 -0.491 1 88.5 169 GLY A C 1
ATOM 1329 O O . GLY A 1 169 ? 2.863 -1.843 -0.033 1 88.5 169 GLY A O 1
ATOM 1330 N N . LYS A 1 170 ? 4.09 -3.643 -0.183 1 88.38 170 LYS A N 1
ATOM 1331 C CA . LYS A 1 170 ? 5.004 -3.197 0.863 1 88.38 170 LYS A CA 1
ATOM 1332 C C . LYS A 1 170 ? 6.316 -2.699 0.268 1 88.38 170 LYS A C 1
ATOM 1334 O O . LYS A 1 170 ? 7.273 -2.426 0.998 1 88.38 170 LYS A O 1
ATOM 1339 N N . LEU A 1 171 ? 6.387 -2.621 -0.974 1 94 171 LEU A N 1
ATOM 1340 C CA . LEU A 1 171 ? 7.637 -2.291 -1.649 1 94 171 LEU A CA 1
ATOM 1341 C C . LEU A 1 171 ? 7.617 -0.851 -2.152 1 94 171 LEU A C 1
ATOM 1343 O O . LEU A 1 171 ? 6.551 -0.293 -2.41 1 94 171 LEU A O 1
ATOM 1347 N N . ASP A 1 172 ? 8.836 -0.255 -2.217 1 93.69 172 ASP A N 1
ATOM 1348 C CA . ASP A 1 172 ? 8.914 1.054 -2.859 1 93.69 172 ASP A CA 1
ATOM 1349 C C . ASP A 1 172 ? 8.664 0.942 -4.363 1 93.69 172 ASP A C 1
ATOM 1351 O O . ASP A 1 172 ? 8.641 -0.16 -4.914 1 93.69 172 ASP A O 1
ATOM 1355 N N . PHE A 1 173 ? 8.508 1.979 -4.977 1 93.62 173 PHE A N 1
ATOM 1356 C CA . PHE A 1 173 ? 8.023 2.018 -6.348 1 93.62 173 PHE A CA 1
ATOM 1357 C C . PHE A 1 173 ? 8.984 1.295 -7.285 1 93.62 173 PHE A C 1
ATOM 1359 O O . PHE A 1 173 ? 8.562 0.448 -8.078 1 93.62 173 PHE A O 1
ATOM 1366 N N . ASN A 1 174 ? 10.242 1.599 -7.242 1 94.5 174 ASN A N 1
ATOM 1367 C CA . ASN A 1 174 ? 11.203 0.973 -8.141 1 94.5 174 ASN A CA 1
ATOM 1368 C C . ASN A 1 174 ? 11.281 -0.536 -7.918 1 94.5 174 ASN A C 1
ATOM 1370 O O . ASN A 1 174 ? 11.289 -1.308 -8.883 1 94.5 174 ASN A O 1
ATOM 1374 N N . THR A 1 175 ? 11.336 -0.904 -6.684 1 94.75 175 THR A N 1
ATOM 1375 C CA . THR A 1 175 ? 11.367 -2.326 -6.359 1 94.75 175 THR A CA 1
ATOM 1376 C C . THR A 1 175 ? 10.094 -3.018 -6.859 1 94.75 175 THR A C 1
ATOM 1378 O O . THR A 1 175 ? 10.164 -4.113 -7.418 1 94.75 175 THR A O 1
ATOM 1381 N N . SER A 1 176 ? 8.984 -2.35 -6.656 1 96 176 SER A N 1
ATOM 1382 C CA . SER A 1 176 ? 7.719 -2.891 -7.145 1 96 176 SER A CA 1
ATOM 1383 C C . SER A 1 176 ? 7.762 -3.121 -8.648 1 96 176 SER A C 1
ATOM 1385 O O . SER A 1 176 ? 7.34 -4.172 -9.133 1 96 176 SER A O 1
ATOM 1387 N N . GLN A 1 177 ? 8.258 -2.176 -9.336 1 95.31 177 GLN A N 1
ATOM 1388 C CA . GLN A 1 177 ? 8.352 -2.293 -10.781 1 95.31 177 GLN A CA 1
ATOM 1389 C C . GLN A 1 177 ? 9.203 -3.494 -11.188 1 95.31 177 GLN A C 1
ATOM 1391 O O . GLN A 1 177 ? 8.844 -4.242 -12.094 1 95.31 177 GLN A O 1
ATOM 1396 N N . ASN A 1 178 ? 10.305 -3.646 -10.508 1 95.31 178 ASN A N 1
ATOM 1397 C CA . ASN A 1 178 ? 11.188 -4.77 -10.797 1 95.31 178 ASN A CA 1
ATOM 1398 C C . ASN A 1 178 ? 10.5 -6.105 -10.547 1 95.31 178 ASN A C 1
ATOM 1400 O O . ASN A 1 178 ? 10.617 -7.027 -11.359 1 95.31 178 ASN A O 1
ATOM 1404 N N . ILE A 1 179 ? 9.789 -6.168 -9.5 1 96.94 179 ILE A N 1
ATOM 1405 C CA . ILE A 1 179 ? 9.078 -7.395 -9.148 1 96.94 179 ILE A CA 1
ATOM 1406 C C . ILE A 1 179 ? 7.984 -7.672 -10.18 1 96.94 179 ILE A C 1
ATOM 1408 O O . ILE A 1 179 ? 7.777 -8.82 -10.578 1 96.94 179 ILE A O 1
ATOM 1412 N N . LEU A 1 180 ? 7.262 -6.637 -10.594 1 97.56 180 LEU A N 1
ATOM 1413 C CA . LEU A 1 180 ? 6.199 -6.801 -11.578 1 97.56 180 LEU A CA 1
ATOM 1414 C C . LEU A 1 180 ? 6.77 -7.277 -12.914 1 97.56 180 LEU A C 1
ATOM 1416 O O . LEU A 1 180 ? 6.18 -8.141 -13.57 1 97.56 180 LEU A O 1
ATOM 1420 N N . LYS A 1 181 ? 7.891 -6.754 -13.273 1 96.88 181 LYS A N 1
ATOM 1421 C CA . LYS A 1 181 ? 8.562 -7.223 -14.484 1 96.88 181 LYS A CA 1
ATOM 1422 C C . LYS A 1 181 ? 8.977 -8.688 -14.352 1 96.88 181 LYS A C 1
ATOM 1424 O O . LYS A 1 181 ? 8.945 -9.438 -15.328 1 96.88 181 LYS A O 1
ATOM 1429 N N . LEU A 1 182 ? 9.375 -8.969 -13.211 1 96.94 182 LEU A N 1
ATOM 1430 C CA . LEU A 1 182 ? 9.734 -10.359 -12.945 1 96.94 182 LEU A CA 1
ATOM 1431 C C . LEU A 1 182 ? 8.531 -11.281 -13.125 1 96.94 182 LEU A C 1
ATOM 1433 O O . LEU A 1 182 ? 8.641 -12.352 -13.719 1 96.94 182 LEU A O 1
ATOM 1437 N N . PHE A 1 183 ? 7.371 -10.891 -12.633 1 97.88 183 PHE A N 1
ATOM 1438 C CA . PHE A 1 183 ? 6.156 -11.672 -12.844 1 97.88 183 PHE A CA 1
ATOM 1439 C C . PHE A 1 183 ? 5.867 -11.844 -14.328 1 97.88 183 PHE A C 1
ATOM 1441 O O . PHE A 1 183 ? 5.484 -12.922 -14.773 1 97.88 183 PHE A O 1
ATOM 1448 N N . GLN A 1 184 ? 6.074 -10.805 -15.047 1 97.56 184 GLN A N 1
ATOM 1449 C CA . GLN A 1 184 ? 5.875 -10.891 -16.5 1 97.56 184 GLN A CA 1
ATOM 1450 C C . GLN A 1 184 ? 6.844 -11.875 -17.125 1 97.56 184 GLN A C 1
ATOM 1452 O O . GLN A 1 184 ? 6.453 -12.68 -17.984 1 97.56 184 GLN A O 1
ATOM 1457 N N . LYS A 1 185 ? 8.07 -11.773 -16.734 1 96.56 185 LYS A N 1
ATOM 1458 C CA . LYS A 1 185 ? 9.102 -12.68 -17.234 1 96.56 185 LYS A CA 1
ATOM 1459 C C . LYS A 1 185 ? 8.742 -14.133 -16.938 1 96.56 185 LYS A C 1
ATOM 1461 O O . LYS A 1 185 ? 8.82 -14.984 -17.828 1 96.56 185 LYS A O 1
ATOM 1466 N N . ILE A 1 186 ? 8.359 -14.383 -15.758 1 96.94 186 ILE A N 1
ATOM 1467 C CA . ILE A 1 186 ? 7.98 -15.727 -15.328 1 96.94 186 ILE A CA 1
ATOM 1468 C C . ILE A 1 186 ? 6.812 -16.219 -16.172 1 96.94 186 ILE A C 1
ATOM 1470 O O . ILE A 1 186 ? 6.828 -17.359 -16.656 1 96.94 186 ILE A O 1
ATOM 1474 N N . ASN A 1 187 ? 5.836 -15.414 -16.359 1 97.56 187 ASN A N 1
ATOM 1475 C CA . ASN A 1 187 ? 4.668 -15.773 -17.156 1 97.56 187 ASN A CA 1
ATOM 1476 C C . ASN A 1 187 ? 5.043 -16.062 -18.609 1 97.56 187 ASN 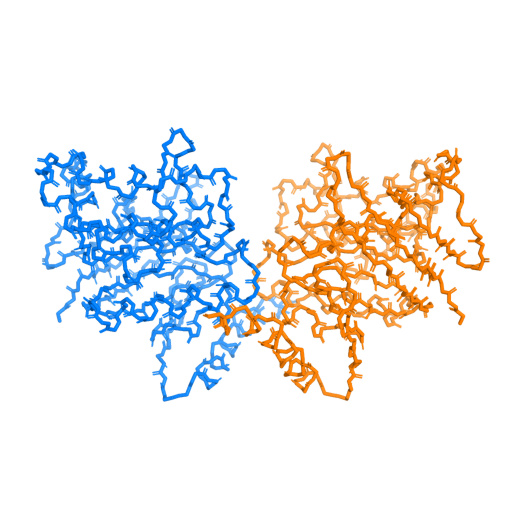A C 1
ATOM 1478 O O . ASN A 1 187 ? 4.598 -17.047 -19.188 1 97.56 187 ASN A O 1
ATOM 1482 N N . LYS A 1 188 ? 5.895 -15.289 -19.156 1 95.62 188 LYS A N 1
ATOM 1483 C CA . LYS A 1 188 ? 6.223 -15.375 -20.578 1 95.62 188 LYS A CA 1
ATOM 1484 C C . LYS A 1 188 ? 7.227 -16.5 -20.844 1 95.62 188 LYS A C 1
ATOM 1486 O O . LYS A 1 188 ? 7.066 -17.266 -21.781 1 95.62 188 LYS A O 1
ATOM 1491 N N . GLU A 1 189 ? 8.188 -16.594 -20 1 94.56 189 GLU A N 1
ATOM 1492 C CA . GLU A 1 189 ? 9.281 -17.531 -20.266 1 94.56 189 GLU A CA 1
ATOM 1493 C C . GLU A 1 189 ? 8.945 -18.922 -19.75 1 94.56 189 GLU A C 1
ATOM 1495 O O . GLU A 1 189 ? 9.266 -19.922 -20.391 1 94.56 189 GLU A O 1
ATOM 1500 N N . LEU A 1 190 ? 8.328 -18.984 -18.609 1 95.06 190 LEU A N 1
ATOM 1501 C CA . LEU A 1 190 ? 8.031 -20.297 -18.016 1 95.06 190 LEU A CA 1
ATOM 1502 C C . LEU A 1 190 ? 6.609 -20.734 -18.359 1 95.06 190 LEU A C 1
ATOM 1504 O O . LEU A 1 190 ? 6.234 -21.875 -18.109 1 95.06 190 LEU A O 1
ATOM 1508 N N . LYS A 1 191 ? 5.793 -19.781 -18.859 1 95.38 191 LYS A N 1
ATOM 1509 C CA . LYS A 1 191 ? 4.402 -20.047 -19.219 1 95.38 191 LYS A CA 1
ATOM 1510 C C . LYS A 1 191 ? 3.574 -20.406 -18 1 95.38 191 LYS A C 1
ATOM 1512 O O . LYS A 1 191 ? 2.604 -21.156 -18.094 1 95.38 191 LYS A O 1
ATOM 1517 N N . THR A 1 192 ? 4.074 -19.938 -16.922 1 96.5 192 THR A N 1
ATOM 1518 C CA . THR A 1 192 ? 3.33 -20.141 -15.688 1 96.5 192 THR A CA 1
ATOM 1519 C C . THR A 1 192 ? 2.088 -19.25 -15.664 1 96.5 192 THR A C 1
ATOM 1521 O O . THR A 1 192 ? 2.152 -18.062 -16.016 1 96.5 192 THR A O 1
ATOM 1524 N N . THR A 1 193 ? 0.936 -19.875 -15.32 1 98.19 193 THR A N 1
ATOM 1525 C CA . THR A 1 193 ? -0.289 -19.094 -15.148 1 98.19 193 THR A CA 1
ATOM 1526 C C . THR A 1 193 ? -0.232 -18.266 -13.867 1 98.19 193 THR A C 1
ATOM 1528 O O . THR A 1 193 ? 0.21 -18.766 -12.828 1 98.19 193 THR A O 1
ATOM 1531 N N . ILE A 1 194 ? -0.616 -16.984 -13.953 1 98.62 194 ILE A N 1
ATOM 1532 C CA . ILE A 1 194 ? -0.559 -16.125 -12.781 1 98.62 194 ILE A CA 1
ATOM 1533 C C . ILE A 1 194 ? -1.943 -15.531 -12.508 1 98.62 194 ILE A C 1
ATOM 1535 O O . ILE A 1 194 ? -2.598 -15.016 -13.414 1 98.62 194 ILE A O 1
ATOM 1539 N N . PHE A 1 195 ? -2.43 -15.711 -11.305 1 98.69 195 PHE A N 1
ATOM 1540 C CA . PHE A 1 195 ? -3.635 -15.102 -10.75 1 98.69 195 PHE A CA 1
ATOM 1541 C C . PHE A 1 195 ? -3.285 -14.094 -9.664 1 98.69 195 PHE A C 1
ATOM 1543 O O . PHE A 1 195 ? -2.869 -14.477 -8.57 1 98.69 195 PHE A O 1
ATOM 1550 N N . MET A 1 196 ? -3.477 -12.812 -9.961 1 98.5 196 MET A N 1
ATOM 1551 C CA . MET A 1 196 ? -3.074 -11.773 -9.016 1 98.5 196 MET A CA 1
ATOM 1552 C C . MET A 1 196 ? -4.273 -10.938 -8.586 1 98.5 196 MET A C 1
ATOM 1554 O O . MET A 1 196 ? -5.16 -10.648 -9.398 1 98.5 196 MET A O 1
ATOM 1558 N N . VAL A 1 197 ? -4.332 -10.648 -7.32 1 98.06 197 VAL A N 1
ATOM 1559 C CA . VAL A 1 197 ? -5.316 -9.703 -6.801 1 98.06 197 VAL A CA 1
ATOM 1560 C C . VAL A 1 197 ? -4.617 -8.398 -6.402 1 98.06 197 VAL A C 1
ATOM 1562 O O . VAL A 1 197 ? -3.555 -8.422 -5.777 1 98.06 197 VAL A O 1
ATOM 1565 N N . THR A 1 198 ? -5.207 -7.281 -6.793 1 96.81 198 THR A N 1
ATOM 1566 C CA . THR A 1 198 ? -4.664 -5.984 -6.406 1 96.81 198 THR A CA 1
ATOM 1567 C C . THR A 1 198 ? -5.727 -4.895 -6.523 1 96.81 198 THR A C 1
ATOM 1569 O O . THR A 1 198 ? -6.707 -5.055 -7.254 1 96.81 198 THR A O 1
ATOM 1572 N N . HIS A 1 199 ? -5.582 -3.896 -5.789 1 94.88 199 HIS A N 1
ATOM 1573 C CA . HIS A 1 199 ? -6.434 -2.721 -5.945 1 94.88 199 HIS A CA 1
ATOM 1574 C C . HIS A 1 199 ? -5.711 -1.615 -6.707 1 94.88 199 HIS A C 1
ATOM 1576 O O . HIS A 1 199 ? -6.281 -0.553 -6.957 1 94.88 199 HIS A O 1
ATOM 1582 N N . ASP A 1 200 ? -4.508 -1.819 -7.207 1 94.75 200 ASP A N 1
ATOM 1583 C CA . ASP A 1 200 ? -3.666 -0.817 -7.852 1 94.75 200 ASP A CA 1
ATOM 1584 C C . ASP A 1 200 ? -3.689 -0.975 -9.367 1 94.75 200 ASP A C 1
ATOM 1586 O O . ASP A 1 200 ? -3.182 -1.962 -9.906 1 94.75 200 ASP A O 1
ATOM 1590 N N . PRO A 1 201 ? -4.191 0.084 -9.992 1 96.19 201 PRO A N 1
ATOM 1591 C CA . PRO A 1 201 ? -4.273 -0.024 -11.453 1 96.19 201 PRO A CA 1
ATOM 1592 C C . PRO A 1 201 ? -2.904 -0.154 -12.109 1 96.19 201 PRO A C 1
ATOM 1594 O O . PRO A 1 201 ? -2.779 -0.783 -13.164 1 96.19 201 PRO A O 1
ATOM 1597 N N . TYR A 1 202 ? -1.964 0.493 -11.578 1 94.81 202 TYR A N 1
ATOM 1598 C CA . TYR A 1 202 ? -0.62 0.375 -12.133 1 94.81 202 TYR A CA 1
ATOM 1599 C C . TYR A 1 202 ? -0.138 -1.07 -12.094 1 94.81 202 TYR A C 1
ATOM 1601 O O . TYR A 1 202 ? 0.38 -1.585 -13.086 1 94.81 202 TYR A O 1
ATOM 1609 N N . VAL A 1 203 ? -0.268 -1.719 -10.992 1 96.81 203 VAL A N 1
ATOM 1610 C CA . VAL A 1 203 ? 0.12 -3.115 -10.82 1 96.81 203 VAL A CA 1
ATOM 1611 C C . VAL A 1 203 ? -0.67 -3.99 -11.789 1 96.81 203 VAL A C 1
ATOM 1613 O O . VAL A 1 203 ? -0.099 -4.848 -12.469 1 96.81 203 VAL A O 1
ATOM 1616 N N . ALA A 1 204 ? -1.949 -3.725 -11.875 1 97.94 204 ALA A N 1
ATOM 1617 C CA . ALA A 1 204 ? -2.836 -4.504 -12.742 1 97.94 204 ALA A CA 1
ATOM 1618 C C . ALA A 1 204 ? -2.416 -4.395 -14.203 1 97.94 204 ALA A C 1
ATOM 1620 O O . ALA A 1 204 ? -2.584 -5.34 -14.977 1 97.94 204 ALA A O 1
ATOM 1621 N N . SER A 1 205 ? -1.836 -3.32 -14.555 1 97.56 205 SER A N 1
ATOM 1622 C CA . SER A 1 205 ? -1.514 -3.041 -15.953 1 97.56 205 SER A CA 1
ATOM 1623 C C . SER A 1 205 ? -0.378 -3.932 -16.438 1 97.56 205 SER A C 1
ATOM 1625 O O . SER A 1 205 ? -0.077 -3.957 -17.641 1 97.56 205 SER A O 1
ATOM 1627 N N . PHE A 1 206 ? 0.26 -4.648 -15.578 1 97.31 206 PHE A N 1
ATOM 1628 C CA . PHE A 1 206 ? 1.325 -5.562 -15.969 1 97.31 206 PHE A CA 1
ATOM 1629 C C . PHE A 1 206 ? 0.751 -6.898 -16.422 1 97.31 206 PHE A C 1
ATOM 1631 O O . PHE A 1 206 ? 1.459 -7.711 -17.031 1 97.31 206 PHE A O 1
ATOM 1638 N N . SER A 1 207 ? -0.489 -7.16 -16.141 1 97.94 207 SER A N 1
ATOM 1639 C CA . SER A 1 207 ? -1.127 -8.406 -16.547 1 97.94 207 SER A CA 1
ATOM 1640 C C . SER A 1 207 ? -1.679 -8.297 -17.969 1 97.94 207 SER A C 1
ATOM 1642 O O . SER A 1 207 ? -1.605 -7.234 -18.594 1 97.94 207 SER A O 1
ATOM 1644 N N . GLU A 1 208 ? -2.195 -9.43 -18.438 1 97.38 208 GLU A N 1
ATOM 1645 C CA . GLU A 1 208 ? -2.754 -9.461 -19.797 1 97.38 208 GLU A CA 1
ATOM 1646 C C . GLU A 1 208 ? -4.27 -9.289 -19.766 1 97.38 208 GLU A C 1
ATOM 1648 O O . GLU A 1 208 ? -4.875 -8.914 -20.766 1 97.38 208 GLU A O 1
ATOM 1653 N N . ARG A 1 209 ? -4.82 -9.68 -18.719 1 97.94 209 ARG A N 1
ATOM 1654 C CA . ARG A 1 209 ? -6.266 -9.672 -18.531 1 97.94 209 ARG A CA 1
ATOM 1655 C C . ARG A 1 209 ? -6.617 -9.188 -17.125 1 97.94 209 ARG A C 1
ATOM 1657 O O . ARG A 1 209 ? -5.98 -9.586 -16.141 1 97.94 209 ARG A O 1
ATOM 1664 N N . VAL A 1 210 ? -7.602 -8.242 -17.062 1 98.5 210 VAL A N 1
ATOM 1665 C CA . VAL A 1 210 ? -8.047 -7.738 -15.766 1 98.5 210 VAL A CA 1
ATOM 1666 C C . VAL A 1 210 ? -9.547 -7.961 -15.617 1 98.5 210 VAL A C 1
ATOM 1668 O O . VAL A 1 210 ? -10.328 -7.609 -16.5 1 98.5 210 VAL A O 1
ATOM 1671 N N . VAL A 1 211 ? -9.93 -8.555 -14.547 1 98.5 211 VAL A N 1
ATOM 1672 C CA . VAL A 1 211 ? -11.328 -8.75 -14.172 1 98.5 211 VAL A CA 1
ATOM 1673 C C . VAL A 1 211 ? -11.68 -7.84 -13 1 98.5 211 VAL A C 1
ATOM 1675 O O . VAL A 1 211 ? -10.93 -7.758 -12.023 1 98.5 211 VAL A O 1
ATOM 1678 N N . PHE A 1 212 ? -12.797 -7.18 -13.094 1 98.31 212 PHE A N 1
ATOM 1679 C CA . PHE A 1 212 ? -13.219 -6.246 -12.062 1 98.31 212 PHE A CA 1
ATOM 1680 C C . PHE A 1 212 ? -14.383 -6.812 -11.258 1 98.31 212 PHE A C 1
ATOM 1682 O O . PHE A 1 212 ? -15.43 -7.16 -11.82 1 98.31 212 PHE A O 1
ATOM 1689 N N . LEU A 1 213 ? -14.156 -6.844 -10.008 1 97.25 213 LEU A N 1
ATOM 1690 C CA . LEU A 1 213 ? -15.18 -7.332 -9.094 1 97.25 213 LEU A CA 1
ATOM 1691 C C . LEU A 1 213 ? -15.867 -6.172 -8.383 1 97.25 213 LEU A C 1
ATOM 1693 O O . LEU A 1 213 ? -15.219 -5.199 -7.992 1 97.25 213 LEU A O 1
ATOM 1697 N N . ARG A 1 214 ? -17.141 -6.305 -8.227 1 94.94 214 ARG A N 1
ATOM 1698 C CA . ARG A 1 214 ? -17.938 -5.379 -7.441 1 94.94 214 ARG A CA 1
ATOM 1699 C C . ARG A 1 214 ? -19.078 -6.105 -6.738 1 94.94 214 ARG A C 1
ATOM 1701 O O . ARG A 1 214 ? -19.859 -6.828 -7.375 1 94.94 214 ARG A O 1
ATOM 1708 N N . ASP A 1 215 ? -19.188 -5.918 -5.445 1 93.62 215 ASP A N 1
ATOM 1709 C CA . ASP A 1 215 ? -20.25 -6.492 -4.637 1 93.62 215 ASP A CA 1
ATOM 1710 C C . ASP A 1 215 ? -20.375 -7.996 -4.875 1 93.62 215 ASP A C 1
ATOM 1712 O O . ASP A 1 215 ? -21.469 -8.516 -5.043 1 93.62 215 ASP A O 1
ATOM 1716 N N . GLY A 1 216 ? -19.219 -8.562 -5.066 1 96.81 216 GLY A N 1
ATOM 1717 C CA . GLY A 1 216 ? -19.172 -10.016 -5.141 1 96.81 216 GLY A CA 1
ATOM 1718 C C . GLY A 1 216 ? -19.469 -10.547 -6.531 1 96.81 216 GLY A C 1
ATOM 1719 O O . GLY A 1 216 ? -19.641 -11.758 -6.715 1 96.81 216 GLY A O 1
ATOM 1720 N N . GLU A 1 217 ? -19.547 -9.656 -7.496 1 97.38 217 GLU A N 1
ATOM 1721 C CA . GLU A 1 217 ? -19.844 -10.055 -8.867 1 97.38 217 GLU A CA 1
ATOM 1722 C C . GLU A 1 217 ? -18.781 -9.523 -9.836 1 97.38 217 GLU A C 1
ATOM 1724 O O . GLU A 1 217 ? -18.156 -8.484 -9.578 1 97.38 217 GLU A O 1
ATOM 1729 N N . ILE A 1 218 ? -18.609 -10.273 -10.898 1 97.5 218 ILE A N 1
ATOM 1730 C CA . ILE A 1 218 ? -17.75 -9.758 -11.953 1 97.5 218 ILE A CA 1
ATOM 1731 C C . ILE A 1 218 ? -18.484 -8.688 -12.75 1 97.5 218 ILE A C 1
ATOM 1733 O O . ILE A 1 218 ? -19.531 -8.969 -13.359 1 97.5 218 ILE A O 1
ATOM 1737 N N . TYR A 1 219 ? -17.984 -7.551 -12.703 1 94.62 219 TYR A N 1
ATOM 1738 C CA . TYR A 1 219 ? -18.625 -6.395 -13.312 1 94.62 219 TYR A CA 1
ATOM 1739 C C . TYR A 1 219 ? -18.125 -6.172 -14.734 1 94.62 219 TYR A C 1
ATOM 1741 O O . TYR A 1 219 ? -18.891 -5.719 -15.602 1 94.62 219 TYR A O 1
ATOM 1749 N N . ASN A 1 220 ? -16.906 -6.367 -14.953 1 95.75 220 ASN A N 1
ATOM 1750 C CA . ASN A 1 220 ? -16.266 -6.09 -16.234 1 95.75 220 ASN A CA 1
ATOM 1751 C C . ASN A 1 220 ? -14.938 -6.844 -16.375 1 95.75 220 ASN A C 1
ATOM 1753 O O . ASN A 1 220 ? -14.398 -7.348 -15.383 1 95.75 220 ASN A O 1
ATOM 1757 N N . GLU A 1 221 ? -14.562 -7 -17.578 1 97.44 221 GLU A N 1
ATOM 1758 C CA . GLU A 1 221 ? -13.266 -7.586 -17.906 1 97.44 221 GLU A CA 1
ATOM 1759 C C . GLU A 1 221 ? -12.641 -6.902 -19.125 1 97.44 221 GLU A C 1
ATOM 1761 O O . GLU A 1 221 ? -13.336 -6.547 -20.062 1 97.44 221 GLU A O 1
ATOM 1766 N N . ILE A 1 222 ? -11.344 -6.711 -18.984 1 97.62 222 ILE A N 1
ATOM 1767 C CA . ILE A 1 222 ? -10.656 -6.105 -20.125 1 97.62 222 ILE A CA 1
ATOM 1768 C C . ILE A 1 222 ? -9.352 -6.84 -20.391 1 97.62 222 ILE A C 1
ATOM 1770 O O . ILE A 1 222 ? -8.812 -7.508 -19.5 1 97.62 222 ILE A O 1
ATOM 1774 N N . TYR A 1 223 ? -8.836 -6.73 -21.609 1 97.44 223 TYR A N 1
ATOM 1775 C CA . TYR A 1 223 ? -7.609 -7.379 -22.047 1 97.44 223 TYR A CA 1
ATOM 1776 C C . TYR A 1 223 ? -6.574 -6.344 -22.484 1 97.44 223 TYR A C 1
ATOM 1778 O O . TYR A 1 223 ? -6.926 -5.285 -23.016 1 97.44 223 TYR A O 1
ATOM 1786 N N . SER A 1 224 ? -5.348 -6.777 -22.203 1 94.94 224 SER A N 1
ATOM 1787 C CA . SER A 1 224 ? -4.262 -5.891 -22.594 1 94.94 224 SER A CA 1
ATOM 1788 C C . SER A 1 224 ? -4.133 -5.828 -24.109 1 94.94 224 SER A C 1
ATOM 1790 O O . SER A 1 224 ? -4.344 -6.828 -24.812 1 94.94 224 SER A O 1
ATOM 1792 N N . GLY A 1 225 ? -3.941 -4.688 -24.641 1 89.44 225 GLY A N 1
ATOM 1793 C CA . GLY A 1 225 ? -3.602 -4.504 -26.047 1 89.44 225 GLY A CA 1
ATOM 1794 C C . GLY A 1 225 ? -2.111 -4.359 -26.281 1 89.44 225 GLY A C 1
ATOM 1795 O O . GLY A 1 225 ? -1.303 -4.992 -25.594 1 89.44 225 GLY A O 1
ATOM 1796 N N . ASP A 1 226 ? -1.784 -3.543 -27.188 1 87.5 226 ASP A N 1
ATOM 1797 C CA . ASP A 1 226 ? -0.388 -3.414 -27.594 1 87.5 226 ASP A CA 1
ATOM 1798 C C . ASP A 1 226 ? 0.351 -2.414 -26.703 1 87.5 226 ASP A C 1
ATOM 1800 O O . ASP A 1 226 ? 1.582 -2.426 -26.641 1 87.5 226 ASP A O 1
ATOM 1804 N N . SER A 1 227 ? -0.423 -1.623 -26.047 1 92.19 227 SER A N 1
ATOM 1805 C CA . SER A 1 227 ? 0.203 -0.55 -25.281 1 92.19 227 SER A CA 1
ATOM 1806 C C . SER A 1 227 ? -0.151 -0.648 -23.797 1 92.19 227 SER A C 1
ATOM 1808 O O . SER A 1 227 ? -1.327 -0.599 -23.438 1 92.19 227 SER A O 1
ATOM 1810 N N . LYS A 1 228 ? 0.904 -0.714 -23.047 1 91.19 228 LYS A N 1
ATOM 1811 C CA . LYS A 1 228 ? 0.705 -0.734 -21.594 1 91.19 228 LYS A CA 1
ATOM 1812 C C . LYS A 1 228 ? 0.026 0.546 -21.125 1 91.19 228 LYS A C 1
ATOM 1814 O O . LYS A 1 228 ? -0.822 0.508 -20.234 1 91.19 228 LYS A O 1
ATOM 1819 N N . LYS A 1 229 ? 0.405 1.614 -21.703 1 91.31 229 LYS A N 1
ATOM 1820 C CA . LYS A 1 229 ? -0.16 2.91 -21.328 1 91.31 229 LYS A CA 1
ATOM 1821 C C . LYS A 1 229 ? -1.665 2.945 -21.594 1 91.31 229 LYS A C 1
ATOM 1823 O O . LYS A 1 229 ? -2.432 3.422 -20.75 1 91.31 229 LYS A O 1
ATOM 1828 N N . ASP A 1 230 ? -2.031 2.402 -22.734 1 94.75 230 ASP A N 1
ATOM 1829 C CA . ASP A 1 230 ? -3.449 2.365 -23.078 1 94.75 230 ASP A CA 1
ATOM 1830 C C . ASP A 1 230 ? -4.211 1.411 -22.156 1 94.75 230 ASP A C 1
ATOM 1832 O O . ASP A 1 230 ? -5.355 1.683 -21.797 1 94.75 230 ASP A O 1
ATOM 1836 N N . PHE A 1 231 ? -3.588 0.343 -21.922 1 97.19 231 PHE A N 1
ATOM 1837 C CA . PHE A 1 231 ? -4.211 -0.623 -21.016 1 97.19 231 PHE A CA 1
ATOM 1838 C C . PHE A 1 231 ? -4.438 -0.013 -19.641 1 97.19 231 PHE A C 1
ATOM 1840 O O . PHE A 1 231 ? -5.527 -0.137 -19.078 1 97.19 231 PHE A O 1
ATOM 1847 N N . TYR A 1 232 ? -3.443 0.72 -19.156 1 95.88 232 TYR A N 1
ATOM 1848 C CA . TYR A 1 232 ? -3.543 1.417 -17.875 1 95.88 232 TYR A CA 1
ATOM 1849 C C . TYR A 1 232 ? -4.707 2.398 -17.875 1 95.88 232 TYR A C 1
ATOM 1851 O O . TYR A 1 232 ? -5.504 2.432 -16.938 1 95.88 232 TYR A O 1
ATOM 1859 N N . LYS A 1 233 ? -4.828 3.121 -18.891 1 94.69 233 LYS A N 1
ATOM 1860 C CA . LYS A 1 233 ? -5.91 4.094 -19.016 1 94.69 233 LYS A CA 1
ATOM 1861 C C . LYS A 1 233 ? -7.27 3.404 -19.016 1 94.69 233 LYS A C 1
ATOM 1863 O O . LYS A 1 233 ? -8.211 3.877 -18.359 1 94.69 233 LYS A O 1
ATOM 1868 N N . SER A 1 234 ? -7.355 2.307 -19.734 1 96.31 234 SER A N 1
ATOM 1869 C CA . SER A 1 234 ? -8.602 1.554 -19.781 1 96.31 234 SER A CA 1
ATOM 1870 C C . SER A 1 234 ? -9 1.059 -18.391 1 96.31 234 SER A C 1
ATOM 1872 O O . SER A 1 234 ? -10.172 1.085 -18.016 1 96.31 234 SER A O 1
ATOM 1874 N N . ILE A 1 235 ? -8.016 0.619 -17.656 1 97.06 235 ILE A N 1
ATOM 1875 C CA . ILE A 1 235 ? -8.242 0.151 -16.281 1 97.06 235 ILE A CA 1
ATOM 1876 C C . ILE A 1 235 ? -8.789 1.295 -15.438 1 97.06 235 ILE A C 1
ATOM 1878 O O . ILE A 1 235 ? -9.789 1.132 -14.734 1 97.06 235 ILE A O 1
ATOM 1882 N N . LEU A 1 236 ? -8.172 2.445 -15.547 1 95.44 236 LEU A N 1
ATOM 1883 C CA . LEU A 1 236 ? -8.594 3.617 -14.789 1 95.44 236 LEU A CA 1
ATOM 1884 C C . LEU A 1 236 ? -10.023 4.004 -15.148 1 95.44 236 LEU A C 1
ATOM 1886 O O . LEU A 1 236 ? -10.805 4.383 -14.266 1 95.44 236 LEU A O 1
ATOM 1890 N N . ASP A 1 237 ? -10.328 3.902 -16.375 1 94.81 237 ASP A N 1
ATOM 1891 C CA . ASP A 1 237 ? -11.672 4.242 -16.828 1 94.81 237 ASP A CA 1
ATOM 1892 C C . ASP A 1 237 ? -12.719 3.342 -16.172 1 94.81 237 ASP A C 1
ATOM 1894 O O . ASP A 1 237 ? -13.75 3.822 -15.703 1 94.81 237 ASP A O 1
ATOM 1898 N N . VAL A 1 238 ? -12.43 2.115 -16.125 1 95.31 238 VAL A N 1
ATOM 1899 C CA . VAL A 1 238 ? -13.375 1.173 -15.531 1 95.31 238 VAL A CA 1
ATOM 1900 C C . VAL A 1 238 ? -13.508 1.449 -14.039 1 95.31 238 VAL A C 1
ATOM 1902 O O . VAL A 1 238 ? -14.617 1.492 -13.508 1 95.31 238 VAL A O 1
ATOM 1905 N N . ILE A 1 239 ? -12.375 1.678 -13.391 1 94.44 239 ILE A N 1
ATOM 1906 C CA . ILE A 1 239 ? -12.367 1.916 -11.953 1 94.44 239 ILE A CA 1
ATOM 1907 C C . ILE A 1 239 ? -13.18 3.168 -11.633 1 94.44 239 ILE A C 1
ATOM 1909 O O . ILE A 1 239 ? -13.938 3.193 -10.664 1 94.44 239 ILE A O 1
ATOM 1913 N N . SER A 1 240 ? -12.969 4.188 -12.414 1 90.19 240 SER A N 1
ATOM 1914 C CA . SER A 1 240 ? -13.695 5.434 -12.211 1 90.19 240 SER A CA 1
ATOM 1915 C C . SER A 1 240 ? -15.203 5.211 -12.289 1 90.19 240 SER A C 1
ATOM 1917 O O . SER A 1 240 ? -15.961 5.805 -11.523 1 90.19 240 SER A O 1
ATOM 1919 N N . PHE A 1 241 ? -15.555 4.359 -13.148 1 85.38 241 PHE A N 1
ATOM 1920 C CA . PHE A 1 241 ? -16.969 4.047 -13.312 1 85.38 241 PHE A CA 1
ATOM 1921 C C . PHE A 1 241 ? -17.484 3.252 -12.117 1 85.38 241 PHE A C 1
ATOM 1923 O O . PHE A 1 241 ? -18.609 3.488 -11.648 1 85.38 241 PHE A O 1
ATOM 1930 N N . LEU A 1 242 ? -16.672 2.389 -11.633 1 84.62 242 LEU A N 1
ATOM 1931 C CA . LEU A 1 242 ? -17.047 1.562 -10.492 1 84.62 242 LEU A CA 1
ATOM 1932 C C . LEU A 1 242 ? -17.156 2.404 -9.219 1 84.62 242 LEU A C 1
ATOM 1934 O O . LEU A 1 242 ? -17.953 2.1 -8.328 1 84.62 242 LEU A O 1
ATOM 1938 N N . GLY A 1 243 ? -16.25 3.387 -9.062 1 71.88 243 GLY A N 1
ATOM 1939 C CA . GLY A 1 243 ? -16.266 4.281 -7.918 1 71.88 243 GLY A CA 1
ATOM 1940 C C . GLY A 1 243 ? -17.344 5.348 -8.016 1 71.88 243 GLY A C 1
ATOM 1941 O O . GLY A 1 243 ? -17.797 5.867 -6.996 1 71.88 243 GLY A O 1
ATOM 1942 N N . GLY A 1 244 ? -17.594 6.113 -9.219 1 60.06 244 GLY A N 1
ATOM 1943 C CA . GLY A 1 244 ? -18.609 7.121 -9.461 1 60.06 244 GLY A CA 1
ATOM 1944 C C . GLY A 1 244 ? -20.016 6.633 -9.18 1 60.06 244 GLY A C 1
ATOM 1945 O O . GLY A 1 244 ? -20.922 7.434 -8.922 1 60.06 244 GLY A O 1
ATOM 1946 N N . LYS A 1 245 ? -20.312 5.445 -9.492 1 48.53 245 LYS A N 1
ATOM 1947 C CA . LYS A 1 245 ? -21.672 4.996 -9.219 1 48.53 245 LYS A CA 1
ATOM 1948 C C . LYS A 1 245 ? -22.016 5.129 -7.734 1 48.53 245 LYS A C 1
ATOM 1950 O O . LYS A 1 245 ? -23.172 5.055 -7.348 1 48.53 245 LYS A O 1
ATOM 1955 N N . THR A 1 246 ? -21.062 5.238 -6.875 1 39.16 246 THR A N 1
ATOM 1956 C CA . THR A 1 246 ? -21.391 5.402 -5.465 1 39.16 246 THR A CA 1
ATOM 1957 C C . THR A 1 246 ? -21.734 6.855 -5.148 1 39.16 246 THR A C 1
ATOM 1959 O O . THR A 1 246 ? -22.359 7.148 -4.125 1 39.16 246 THR A O 1
ATOM 1962 N N . HIS A 1 247 ? -21.141 7.918 -5.719 1 35.19 247 HIS A N 1
ATOM 1963 C CA . HIS A 1 247 ? -21.547 9.281 -5.387 1 35.19 247 HIS A CA 1
ATOM 1964 C C . HIS A 1 247 ? -22.891 9.625 -6.016 1 35.19 247 HIS A C 1
ATOM 1966 O O . HIS A 1 247 ? -23.375 10.758 -5.895 1 35.19 247 HIS A O 1
ATOM 1972 N N . GLU A 1 248 ? -23.359 9 -7.043 1 30.97 248 GLU A N 1
ATOM 1973 C CA . GLU A 1 248 ? -24.688 9.477 -7.422 1 30.97 248 GLU A CA 1
ATOM 1974 C C . GLU A 1 248 ? -25.719 9.188 -6.328 1 30.97 248 GLU A C 1
ATOM 1976 O O . GLU A 1 248 ? -26.906 9.383 -6.531 1 30.97 248 GLU A O 1
ATOM 1981 N N . ILE A 1 249 ? -25.391 8.828 -5.074 1 22.94 249 ILE A N 1
ATOM 1982 C CA . ILE A 1 249 ? -26.531 9.18 -4.238 1 22.94 249 ILE A CA 1
ATOM 1983 C C . ILE A 1 249 ? -26.453 10.656 -3.848 1 22.94 249 ILE A C 1
ATOM 1985 O O . ILE A 1 249 ? -25.406 11.133 -3.416 1 22.94 249 ILE A O 1
ATOM 1989 N N . MET B 1 1 ? 6.441 33.594 3.793 1 78.94 1 MET B N 1
ATOM 1990 C CA . MET B 1 1 ? 7.266 33.406 4.984 1 78.94 1 MET B CA 1
ATOM 1991 C C . MET B 1 1 ? 7.422 31.922 5.309 1 78.94 1 MET B C 1
ATOM 1993 O O . MET B 1 1 ? 6.461 31.156 5.203 1 78.94 1 MET B O 1
ATOM 1997 N N . ASN B 1 2 ? 8.609 31.516 5.684 1 90.62 2 ASN B N 1
ATOM 1998 C CA . ASN B 1 2 ? 8.891 30.094 5.926 1 90.62 2 ASN B CA 1
ATOM 1999 C C . ASN B 1 2 ? 8.258 29.625 7.23 1 90.62 2 ASN B C 1
ATOM 2001 O O . ASN B 1 2 ? 8.445 30.234 8.281 1 90.62 2 ASN B O 1
ATOM 2005 N N . LEU B 1 3 ? 7.445 28.734 7.031 1 96.06 3 LEU B N 1
ATOM 2006 C CA . LEU B 1 3 ? 6.832 28.125 8.203 1 96.06 3 LEU B CA 1
ATOM 2007 C C . LEU B 1 3 ? 7.809 27.172 8.891 1 96.06 3 LEU B C 1
ATOM 2009 O O . LEU B 1 3 ? 7.957 27.203 10.109 1 96.06 3 LEU B O 1
ATOM 2013 N N . LEU B 1 4 ? 8.5 26.391 8.117 1 97.25 4 LEU B N 1
ATOM 2014 C CA . LEU B 1 4 ? 9.484 25.422 8.594 1 97.25 4 LEU B CA 1
ATOM 2015 C C . LEU B 1 4 ? 10.805 25.578 7.848 1 97.25 4 LEU B C 1
ATOM 2017 O O . LEU B 1 4 ? 10.812 25.719 6.625 1 97.25 4 LEU B O 1
ATOM 2021 N N . GLU B 1 5 ? 11.875 25.578 8.648 1 98 5 GLU B N 1
ATOM 2022 C CA . GLU B 1 5 ? 13.211 25.641 8.07 1 98 5 GLU B CA 1
ATOM 2023 C C . GLU B 1 5 ? 14.141 24.609 8.711 1 98 5 GLU B C 1
ATOM 2025 O O . GLU B 1 5 ? 14.32 24.609 9.93 1 98 5 GLU B O 1
ATOM 2030 N N . LEU B 1 6 ? 14.586 23.781 7.949 1 98.12 6 LEU B N 1
ATOM 2031 C CA . LEU B 1 6 ? 15.625 22.828 8.344 1 98.12 6 LEU B CA 1
ATOM 2032 C C . LEU B 1 6 ? 16.969 23.188 7.715 1 98.12 6 LEU B C 1
ATOM 2034 O O . LEU B 1 6 ? 17.062 23.359 6.496 1 98.12 6 LEU B O 1
ATOM 2038 N N . LYS B 1 7 ? 17.953 23.375 8.57 1 98 7 LYS B N 1
ATOM 2039 C CA . LYS B 1 7 ? 19.281 23.766 8.094 1 98 7 LYS B CA 1
ATOM 2040 C C . LYS B 1 7 ? 20.344 22.766 8.531 1 98 7 LYS B C 1
ATOM 2042 O O . LYS B 1 7 ? 20.594 22.609 9.727 1 98 7 LYS B O 1
ATOM 2047 N N . GLU B 1 8 ? 20.969 22.125 7.582 1 98.25 8 GLU B N 1
ATOM 2048 C CA . GLU B 1 8 ? 22.078 21.203 7.805 1 98.25 8 GLU B CA 1
ATOM 2049 C C . GLU B 1 8 ? 21.703 20.141 8.828 1 98.25 8 GLU B C 1
ATOM 2051 O O . GLU B 1 8 ? 22.453 19.906 9.781 1 98.25 8 GLU B O 1
ATOM 2056 N N . ILE B 1 9 ? 20.594 19.562 8.625 1 98.31 9 ILE B N 1
ATOM 2057 C CA . ILE B 1 9 ? 20.078 18.578 9.578 1 98.31 9 ILE B CA 1
ATOM 2058 C C . ILE B 1 9 ? 20.766 17.234 9.352 1 98.31 9 ILE B C 1
ATOM 2060 O O . ILE B 1 9 ? 20.859 16.766 8.211 1 98.31 9 ILE B O 1
ATOM 2064 N N . TYR B 1 10 ? 21.281 16.703 10.43 1 98.06 10 TYR B N 1
ATOM 2065 C CA . TYR B 1 10 ? 21.812 15.336 10.469 1 98.06 10 TYR B CA 1
ATOM 2066 C C . TYR B 1 10 ? 21.062 14.492 11.492 1 98.06 10 TYR B C 1
ATOM 2068 O O . TYR B 1 10 ? 20.594 15.008 12.508 1 98.06 10 TYR B O 1
ATOM 2076 N N . LYS B 1 11 ? 20.906 13.258 11.242 1 97.88 11 LYS B N 1
ATOM 2077 C CA . LYS B 1 11 ? 20.422 12.305 12.234 1 97.88 11 LYS B CA 1
ATOM 2078 C C . LYS B 1 11 ? 21.234 11.016 12.195 1 97.88 11 LYS B C 1
ATOM 2080 O O . LYS B 1 11 ? 21.328 10.367 11.156 1 97.88 11 LYS B O 1
ATOM 2085 N N . VAL B 1 12 ? 21.844 10.742 13.273 1 96.94 12 VAL B N 1
ATOM 2086 C CA . VAL B 1 12 ? 22.609 9.516 13.461 1 96.94 12 VAL B CA 1
ATOM 2087 C C . VAL B 1 12 ? 22 8.688 14.586 1 96.94 12 VAL B C 1
ATOM 2089 O O . VAL B 1 12 ? 21.812 9.18 15.695 1 96.94 12 VAL B O 1
ATOM 2092 N N . TYR B 1 13 ? 21.703 7.461 14.312 1 93.31 13 TYR B N 1
ATOM 2093 C CA . TYR B 1 13 ? 21.172 6.57 15.336 1 93.31 13 TYR B CA 1
ATOM 2094 C C . TYR B 1 13 ? 22.297 5.824 16.047 1 93.31 13 TYR B C 1
ATOM 2096 O O . TYR B 1 13 ? 23.453 5.883 15.617 1 93.31 13 TYR B O 1
ATOM 2104 N N . GLY B 1 14 ? 22.172 5.309 17.25 1 85.25 14 GLY B N 1
ATOM 2105 C CA . GLY B 1 14 ? 23.141 4.73 18.188 1 85.25 14 GLY B CA 1
ATOM 2106 C C . GLY B 1 14 ? 24.109 3.768 17.516 1 85.25 14 GLY B C 1
ATOM 2107 O O . GLY B 1 14 ? 25.266 3.67 17.922 1 85.25 14 GLY B O 1
ATOM 2108 N N . GLU B 1 15 ? 23.828 3.094 16.547 1 83.81 15 GLU B N 1
ATOM 2109 C CA . GLU B 1 15 ? 24.734 2.137 15.922 1 83.81 15 GLU B CA 1
ATOM 2110 C C . GLU B 1 15 ? 25.531 2.781 14.789 1 83.81 15 GLU B C 1
ATOM 2112 O O . GLU B 1 15 ? 26.172 2.084 14 1 83.81 15 GLU B O 1
ATOM 2117 N N . GLY B 1 16 ? 25.484 4.141 14.844 1 88 16 GLY B N 1
ATOM 2118 C CA . GLY B 1 16 ? 26.234 4.848 13.82 1 88 16 GLY B CA 1
ATOM 2119 C C . GLY B 1 16 ? 25.547 4.883 12.477 1 88 16 GLY B C 1
ATOM 2120 O O . GLY B 1 16 ? 26.156 5.211 11.461 1 88 16 GLY B O 1
ATOM 2121 N N . ILE B 1 17 ? 24.344 4.555 12.5 1 90.25 17 ILE B N 1
ATOM 2122 C CA . ILE B 1 17 ? 23.594 4.57 11.25 1 90.25 17 ILE B CA 1
ATOM 2123 C C . ILE B 1 17 ? 23.141 5.996 10.93 1 90.25 17 ILE B C 1
ATOM 2125 O O . ILE B 1 17 ? 22.344 6.578 11.672 1 90.25 17 ILE B O 1
ATOM 2129 N N . ILE B 1 18 ? 23.734 6.547 9.867 1 94.5 18 ILE B N 1
ATOM 2130 C CA . ILE B 1 18 ? 23.359 7.891 9.438 1 94.5 18 ILE B CA 1
ATOM 2131 C C . ILE B 1 18 ? 22.047 7.836 8.648 1 94.5 18 ILE B C 1
ATOM 2133 O O . ILE B 1 18 ? 22 7.281 7.547 1 94.5 18 ILE B O 1
ATOM 2137 N N . ALA B 1 19 ? 21.031 8.43 9.195 1 97 19 ALA B N 1
ATOM 2138 C CA . ALA B 1 19 ? 19.703 8.391 8.57 1 97 19 ALA B CA 1
ATOM 2139 C C . ALA B 1 19 ? 19.484 9.617 7.695 1 97 19 ALA B C 1
ATOM 2141 O O . ALA B 1 19 ? 18.875 9.523 6.625 1 97 19 ALA B O 1
ATOM 2142 N N . LEU B 1 20 ? 19.953 10.703 8.148 1 98.5 20 LEU B N 1
ATOM 2143 C CA . LEU B 1 20 ? 19.844 11.945 7.391 1 98.5 20 LEU B CA 1
ATOM 2144 C C . LEU B 1 20 ? 21.188 12.672 7.348 1 98.5 20 LEU B C 1
ATOM 2146 O O . LEU B 1 20 ? 21.906 12.703 8.344 1 98.5 20 LEU B O 1
ATOM 2150 N N . LYS B 1 21 ? 21.484 13.195 6.219 1 97.81 21 LYS B N 1
ATOM 2151 C CA . LYS B 1 21 ? 22.734 13.891 5.973 1 97.81 21 LYS B CA 1
ATOM 2152 C C . LYS B 1 21 ? 22.5 15.25 5.328 1 97.81 21 LYS B C 1
ATOM 2154 O O . LYS B 1 21 ? 22.094 15.336 4.168 1 97.81 21 LYS B O 1
ATOM 2159 N N . ASN B 1 22 ? 22.766 16.297 6.09 1 97.94 22 ASN B N 1
ATOM 2160 C CA . ASN B 1 22 ? 22.781 17.672 5.586 1 97.94 22 ASN B CA 1
ATOM 2161 C C . ASN B 1 22 ? 21.484 18.031 4.883 1 97.94 22 ASN B C 1
ATOM 2163 O O . ASN B 1 22 ? 21.5 18.484 3.738 1 97.94 22 ASN B O 1
ATOM 2167 N N . ILE B 1 23 ? 20.453 17.781 5.527 1 98.62 23 ILE B N 1
ATOM 2168 C CA . ILE B 1 23 ? 19.141 18.109 4.973 1 98.62 23 ILE B CA 1
ATOM 2169 C C . ILE B 1 23 ? 18.891 19.609 5.105 1 98.62 23 ILE B C 1
ATOM 2171 O O . ILE B 1 23 ? 18.938 20.172 6.207 1 98.62 23 ILE B O 1
ATOM 2175 N N . ASN B 1 24 ? 18.734 20.312 4.035 1 98.5 24 ASN B N 1
ATOM 2176 C CA . ASN B 1 24 ? 18.281 21.688 3.951 1 98.5 24 ASN B CA 1
ATOM 2177 C C . ASN B 1 24 ? 16.938 21.812 3.262 1 98.5 24 ASN B C 1
ATOM 2179 O O . ASN B 1 24 ? 16.812 21.5 2.074 1 98.5 24 ASN B O 1
ATOM 2183 N N . LEU B 1 25 ? 15.961 22.234 3.984 1 98.19 25 LEU B N 1
ATOM 2184 C CA . LEU B 1 25 ? 14.594 22.25 3.471 1 98.19 25 LEU B CA 1
ATOM 2185 C C . LEU B 1 25 ? 13.789 23.391 4.094 1 98.19 25 LEU B C 1
ATOM 2187 O O . LEU B 1 25 ? 13.859 23.609 5.305 1 98.19 25 LEU B O 1
ATOM 2191 N N . SER B 1 26 ? 13.102 24.109 3.303 1 97.94 26 SER B N 1
ATOM 2192 C CA . SER B 1 26 ? 12.203 25.156 3.758 1 97.94 26 SER B CA 1
ATOM 2193 C C . SER B 1 26 ? 10.781 24.938 3.234 1 97.94 26 SER B C 1
ATOM 2195 O O . SER B 1 26 ? 10.594 24.531 2.086 1 97.94 26 SER B O 1
ATOM 2197 N N . ILE B 1 27 ? 9.859 25.156 4.047 1 97.75 27 ILE B N 1
ATOM 2198 C CA . ILE B 1 27 ? 8.453 25.031 3.691 1 97.75 27 ILE B CA 1
ATOM 2199 C C . ILE B 1 27 ? 7.719 26.328 4.031 1 97.75 27 ILE B C 1
ATOM 2201 O O . ILE B 1 27 ? 7.859 26.859 5.133 1 97.75 27 ILE B O 1
ATOM 2205 N N . GLU B 1 28 ? 6.938 26.797 3.125 1 97.31 28 GLU B N 1
ATOM 2206 C CA . GLU B 1 28 ? 6.16 28.016 3.342 1 97.31 28 GLU B CA 1
ATOM 2207 C C . GLU B 1 28 ? 4.742 27.703 3.795 1 97.31 28 GLU B C 1
ATOM 2209 O O . GLU B 1 28 ? 4.246 26.594 3.57 1 97.31 28 GLU B O 1
ATOM 2214 N N . LYS B 1 29 ? 4.211 28.703 4.434 1 96.69 29 LYS B N 1
ATOM 2215 C CA . LYS B 1 29 ? 2.809 28.547 4.816 1 96.69 29 LYS B CA 1
ATOM 2216 C C . LYS B 1 29 ? 1.932 28.297 3.596 1 96.69 29 LYS B C 1
ATOM 2218 O O . LYS B 1 29 ? 2.066 28.969 2.57 1 96.69 29 LYS B O 1
ATOM 2223 N N . GLY B 1 30 ? 1.139 27.234 3.711 1 97.19 30 GLY B N 1
ATOM 2224 C CA . GLY B 1 30 ? 0.214 26.922 2.635 1 97.19 30 GLY B CA 1
ATOM 2225 C C . GLY B 1 30 ? 0.786 25.938 1.626 1 97.19 30 GLY B C 1
ATOM 2226 O O . GLY B 1 30 ? 0.095 25.531 0.692 1 97.19 30 GLY B O 1
ATOM 2227 N N . ASP B 1 31 ? 2.021 25.484 1.826 1 97.81 31 ASP B N 1
ATOM 2228 C CA . ASP B 1 31 ? 2.637 24.531 0.919 1 97.81 31 ASP B CA 1
ATOM 2229 C C . ASP B 1 31 ? 2.014 23.141 1.084 1 97.81 31 ASP B C 1
ATOM 2231 O O . ASP B 1 31 ? 1.646 22.75 2.193 1 97.81 31 ASP B O 1
ATOM 2235 N N . PHE B 1 32 ? 1.863 22.5 -0.025 1 98.31 32 PHE B N 1
ATOM 2236 C CA . PHE B 1 32 ? 1.633 21.062 -0.043 1 98.31 32 PHE B CA 1
ATOM 2237 C C . PHE B 1 32 ? 2.854 20.328 -0.582 1 98.31 32 PHE B C 1
ATOM 2239 O O . PHE B 1 32 ? 2.994 20.141 -1.794 1 98.31 32 PHE B O 1
ATOM 2246 N N . LEU B 1 33 ? 3.701 19.844 0.348 1 98.56 33 LEU B N 1
ATOM 2247 C CA . LEU B 1 33 ? 4.977 19.203 0.016 1 98.56 33 LEU B CA 1
ATOM 2248 C C . LEU B 1 33 ? 4.926 17.703 0.275 1 98.56 33 LEU B C 1
ATOM 2250 O O . LEU B 1 33 ? 4.402 17.266 1.301 1 98.56 33 LEU B O 1
ATOM 2254 N N . THR B 1 34 ? 5.445 16.953 -0.702 1 98.56 34 THR B N 1
ATOM 2255 C CA . THR B 1 34 ? 5.582 15.508 -0.524 1 98.56 34 THR B CA 1
ATOM 2256 C C . THR B 1 34 ? 7.047 15.094 -0.574 1 98.56 34 THR B C 1
ATOM 2258 O O . THR B 1 34 ? 7.809 15.586 -1.407 1 98.56 34 THR B O 1
ATOM 2261 N N . VAL B 1 35 ? 7.434 14.305 0.318 1 98.5 35 VAL B N 1
ATOM 2262 C CA . VAL B 1 35 ? 8.766 13.703 0.331 1 98.5 35 VAL B CA 1
ATOM 2263 C C . VAL B 1 35 ? 8.688 12.258 -0.166 1 98.5 35 VAL B C 1
ATOM 2265 O O . VAL B 1 35 ? 7.91 11.453 0.361 1 98.5 35 VAL B O 1
ATOM 2268 N N . MET B 1 36 ? 9.469 12.008 -1.162 1 97.94 36 MET B N 1
ATOM 2269 C CA . MET B 1 36 ? 9.523 10.664 -1.729 1 97.94 36 MET B CA 1
ATOM 2270 C C . MET B 1 36 ? 10.93 10.078 -1.615 1 97.94 36 MET B C 1
ATOM 2272 O O . MET B 1 36 ? 11.883 10.805 -1.336 1 97.94 36 MET B O 1
ATOM 2276 N N . GLY B 1 37 ? 11.047 8.773 -1.847 1 95.25 37 GLY B N 1
ATOM 2277 C CA . GLY B 1 37 ? 12.305 8.047 -1.828 1 95.25 37 GLY B CA 1
ATOM 2278 C C . GLY B 1 37 ? 12.133 6.555 -1.606 1 95.25 37 GLY B C 1
ATOM 2279 O O . GLY B 1 37 ? 11.055 6.102 -1.21 1 95.25 37 GLY B O 1
ATOM 2280 N N . PRO B 1 38 ? 13.164 5.867 -1.891 1 92.94 38 PRO B N 1
ATOM 2281 C CA . PRO B 1 38 ? 13.102 4.426 -1.648 1 92.94 38 PRO B CA 1
ATOM 2282 C C . PRO B 1 38 ? 13.016 4.078 -0.163 1 92.94 38 PRO B C 1
ATOM 2284 O O . PRO B 1 38 ? 13.156 4.961 0.688 1 92.94 38 PRO B O 1
ATOM 2287 N N . SER B 1 39 ? 12.664 2.832 0.051 1 91.56 39 SER B N 1
ATOM 2288 C CA . SER B 1 39 ? 12.656 2.373 1.436 1 91.56 39 SER B CA 1
ATOM 2289 C C . SER B 1 39 ? 14.016 2.596 2.096 1 91.56 39 SER B C 1
ATOM 2291 O O . SER B 1 39 ? 15.055 2.344 1.488 1 91.56 39 SER B O 1
ATOM 2293 N N . GLY B 1 40 ? 14.023 3.09 3.273 1 90.94 40 GLY B N 1
ATOM 2294 C CA . GLY B 1 40 ? 15.25 3.305 4.02 1 90.94 40 GLY B CA 1
ATOM 2295 C C . GLY B 1 40 ? 15.938 4.617 3.674 1 90.94 40 GLY B C 1
ATOM 2296 O O . GLY B 1 40 ? 17.031 4.895 4.156 1 90.94 40 GLY B O 1
ATOM 2297 N N . SER B 1 41 ? 15.297 5.457 2.945 1 94.5 41 SER B N 1
ATOM 2298 C CA . SER B 1 41 ? 15.961 6.668 2.469 1 94.5 41 SER B CA 1
ATOM 2299 C C . SER B 1 41 ? 15.938 7.762 3.531 1 94.5 41 SER B C 1
ATOM 2301 O O . SER B 1 41 ? 16.625 8.781 3.391 1 94.5 41 SER B O 1
ATOM 2303 N N . GLY B 1 42 ? 15.117 7.594 4.586 1 96.44 42 GLY B N 1
ATOM 2304 C CA . GLY B 1 42 ? 15.102 8.562 5.668 1 96.44 42 GLY B CA 1
ATOM 2305 C C . GLY B 1 42 ? 13.812 9.359 5.73 1 96.44 42 GLY B C 1
ATOM 2306 O O . GLY B 1 42 ? 13.703 10.312 6.508 1 96.44 42 GLY B O 1
ATOM 2307 N N . LYS B 1 43 ? 12.797 9 4.98 1 97.25 43 LYS B N 1
ATOM 2308 C CA . LYS B 1 43 ? 11.555 9.758 4.891 1 97.25 43 LYS B CA 1
ATOM 2309 C C . LYS B 1 43 ? 10.883 9.867 6.254 1 97.25 43 LYS B C 1
ATOM 2311 O O . LYS B 1 43 ? 10.508 10.969 6.68 1 97.25 43 LYS B O 1
ATOM 2316 N N . SER B 1 44 ? 10.742 8.742 6.922 1 96.25 44 SER B N 1
ATOM 2317 C CA . SER B 1 44 ? 10.086 8.727 8.227 1 96.25 44 SER B CA 1
ATOM 2318 C C . SER B 1 44 ? 10.883 9.516 9.258 1 96.25 44 SER B C 1
ATOM 2320 O O . SER B 1 44 ? 10.312 10.211 10.094 1 96.25 44 SER B O 1
ATOM 2322 N N . THR B 1 45 ? 12.203 9.375 9.219 1 97.62 45 THR B N 1
ATOM 2323 C CA . THR B 1 45 ? 13.07 10.141 10.102 1 97.62 45 THR B CA 1
ATOM 2324 C C . THR B 1 45 ? 12.891 11.641 9.867 1 97.62 45 THR B C 1
ATOM 2326 O O . THR B 1 45 ? 12.758 12.414 10.82 1 97.62 45 THR B O 1
ATOM 2329 N N . LEU B 1 46 ? 12.844 11.992 8.609 1 98.5 46 LEU B N 1
ATOM 2330 C CA . LEU B 1 46 ? 12.664 13.398 8.266 1 98.5 46 LEU B CA 1
ATOM 2331 C C . LEU B 1 46 ? 11.32 13.914 8.758 1 98.5 46 LEU B C 1
ATOM 2333 O O . LEU B 1 46 ? 11.234 15.008 9.32 1 98.5 46 LEU B O 1
ATOM 2337 N N . LEU B 1 47 ? 10.273 13.141 8.539 1 98.38 47 LEU B N 1
ATOM 2338 C CA . LEU B 1 47 ? 8.945 13.523 9.008 1 98.38 47 LEU B CA 1
ATOM 2339 C C . LEU B 1 47 ? 8.945 13.727 10.523 1 98.38 47 LEU B C 1
ATOM 2341 O O . LEU B 1 47 ? 8.414 14.719 11.016 1 98.38 47 LEU B O 1
ATOM 2345 N N . LYS B 1 48 ? 9.57 12.875 11.242 1 97.25 48 LYS B N 1
ATOM 2346 C CA . LYS B 1 48 ? 9.602 12.953 12.703 1 97.25 48 LYS B CA 1
ATOM 2347 C C . LYS B 1 48 ? 10.367 14.18 13.18 1 97.25 48 LYS B C 1
ATOM 2349 O O . LYS B 1 48 ? 9.992 14.812 14.164 1 97.25 48 LYS B O 1
ATOM 2354 N N . ILE B 1 49 ? 11.43 14.477 12.492 1 97.56 49 ILE B N 1
ATOM 2355 C CA . ILE B 1 49 ? 12.219 15.648 12.859 1 97.56 49 ILE B CA 1
ATOM 2356 C C . ILE B 1 49 ? 11.438 16.922 12.508 1 97.56 49 ILE B C 1
ATOM 2358 O O . ILE B 1 49 ? 11.312 17.828 13.328 1 97.56 49 ILE B O 1
ATOM 2362 N N . ALA B 1 50 ? 10.883 16.922 11.297 1 97.56 50 ALA B N 1
ATOM 2363 C CA . ALA B 1 50 ? 10.125 18.094 10.844 1 97.56 50 ALA B CA 1
ATOM 2364 C C . ALA B 1 50 ? 8.938 18.359 11.758 1 97.56 50 ALA B C 1
ATOM 2366 O O . ALA B 1 50 ? 8.539 19.516 11.93 1 97.56 50 ALA B O 1
ATOM 2367 N N . SER B 1 51 ? 8.43 17.344 12.359 1 96.75 51 SER B N 1
ATOM 2368 C CA . SER B 1 51 ? 7.27 17.484 13.234 1 96.75 51 SER B CA 1
ATOM 2369 C C . SER B 1 51 ? 7.688 17.656 14.695 1 96.75 51 SER B C 1
ATOM 2371 O O . SER B 1 51 ? 6.848 17.656 15.594 1 96.75 51 SER B O 1
ATOM 2373 N N . THR B 1 52 ? 8.977 17.656 14.969 1 95.94 52 THR B N 1
ATOM 2374 C CA . THR B 1 52 ? 9.586 17.922 16.266 1 95.94 52 THR B CA 1
ATOM 2375 C C . THR B 1 52 ? 9.422 16.719 17.203 1 95.94 52 THR B C 1
ATOM 2377 O O . THR B 1 52 ? 9.625 16.844 18.406 1 95.94 52 THR B O 1
ATOM 2380 N N . VAL B 1 53 ? 9 15.617 16.656 1 95.06 53 VAL B N 1
ATOM 2381 C CA . VAL B 1 53 ? 8.867 14.391 17.438 1 95.06 53 VAL B CA 1
ATOM 2382 C C . VAL B 1 53 ? 10.258 13.828 17.766 1 95.06 53 VAL B C 1
ATOM 2384 O O . VAL B 1 53 ? 10.453 13.211 18.812 1 95.06 53 VAL B O 1
ATOM 2387 N N . LEU B 1 54 ? 11.195 14.062 16.891 1 95.31 54 LEU B N 1
ATOM 2388 C CA . LEU B 1 54 ? 12.562 13.547 17.016 1 95.31 54 LEU B CA 1
ATOM 2389 C C . LEU B 1 54 ? 13.578 14.68 16.922 1 95.31 54 LEU B C 1
ATOM 2391 O O . LEU B 1 54 ? 13.453 15.57 16.078 1 95.31 54 LEU B O 1
ATOM 2395 N N . GLU B 1 55 ? 14.5 14.648 17.766 1 95.5 55 GLU B N 1
ATOM 2396 C CA . GLU B 1 55 ? 15.562 15.648 17.734 1 95.5 55 GLU B CA 1
ATOM 2397 C C . GLU B 1 55 ? 16.656 15.273 16.75 1 95.5 55 GLU B C 1
ATOM 2399 O O . GLU B 1 55 ? 17.109 14.125 16.734 1 95.5 55 GLU B O 1
ATOM 2404 N N . PRO B 1 56 ? 17.047 16.156 15.969 1 96.94 56 PRO B N 1
ATOM 2405 C CA . PRO B 1 56 ? 18.172 15.867 15.086 1 96.94 56 PRO B CA 1
ATOM 2406 C C . PRO B 1 56 ? 19.5 15.734 15.844 1 96.94 56 PRO B C 1
ATOM 2408 O O . PRO B 1 56 ? 19.609 16.203 16.984 1 96.94 56 PRO B O 1
ATOM 2411 N N . SER B 1 57 ? 20.422 15.023 15.219 1 96.56 57 SER B N 1
ATOM 2412 C CA . SER B 1 57 ? 21.75 14.883 15.812 1 96.56 57 SER B CA 1
ATOM 2413 C C . SER B 1 57 ? 22.578 16.156 15.641 1 96.56 57 SER B C 1
ATOM 2415 O O . SER B 1 57 ? 23.438 16.469 16.469 1 96.56 57 SER B O 1
ATOM 2417 N N . ALA B 1 58 ? 22.359 16.828 14.594 1 96.81 58 ALA B N 1
ATOM 2418 C CA . ALA B 1 58 ? 23.016 18.109 14.312 1 96.81 58 ALA B CA 1
ATOM 2419 C C . ALA B 1 58 ? 22.141 18.969 13.398 1 96.81 58 ALA B C 1
ATOM 2421 O O . ALA B 1 58 ? 21.203 18.484 12.773 1 96.81 58 ALA B O 1
ATOM 2422 N N . GLY B 1 59 ? 22.438 20.219 13.375 1 97.19 59 GLY B N 1
ATOM 2423 C CA . GLY B 1 59 ? 21.703 21.172 12.547 1 97.19 59 GLY B CA 1
ATOM 2424 C C . GLY B 1 59 ? 20.734 22.031 13.336 1 97.19 59 GLY B C 1
ATOM 2425 O O . GLY B 1 59 ? 20.719 21.984 14.57 1 97.19 59 GLY B O 1
ATOM 2426 N N . LYS B 1 60 ? 20.047 22.891 12.555 1 96.75 60 LYS B N 1
ATOM 2427 C CA . LYS B 1 60 ? 19.109 23.812 13.18 1 96.75 60 LYS B CA 1
ATOM 2428 C C . LYS B 1 60 ? 17.734 23.734 12.523 1 96.75 60 LYS B C 1
ATOM 2430 O O . LYS B 1 60 ? 17.625 23.438 11.336 1 96.75 60 LYS B O 1
ATOM 2435 N N . MET B 1 61 ? 16.844 23.984 13.312 1 95.88 61 MET B N 1
ATOM 2436 C CA . MET B 1 61 ? 15.453 23.953 12.852 1 95.88 61 MET B CA 1
ATOM 2437 C C . MET B 1 61 ? 14.695 25.172 13.359 1 95.88 61 MET B C 1
ATOM 2439 O O . MET B 1 61 ? 14.875 25.594 14.508 1 95.88 61 MET B O 1
ATOM 2443 N N . LYS B 1 62 ? 13.914 25.766 12.461 1 95.69 62 LYS B N 1
ATOM 2444 C CA . LYS B 1 62 ? 13.047 26.875 12.836 1 95.69 62 LYS B CA 1
ATOM 2445 C C . LYS B 1 62 ? 11.602 26.609 12.414 1 95.69 62 LYS B C 1
ATOM 2447 O O . LYS B 1 62 ? 11.352 26.062 11.344 1 95.69 62 LYS B O 1
ATOM 2452 N N . ILE B 1 63 ? 10.719 27.031 13.219 1 93.56 63 ILE B N 1
ATOM 2453 C CA . ILE B 1 63 ? 9.289 27.031 12.898 1 93.56 63 ILE B CA 1
ATOM 2454 C C . ILE B 1 63 ? 8.719 28.438 13.125 1 93.56 63 ILE B C 1
ATOM 2456 O O . ILE B 1 63 ? 8.906 29.031 14.188 1 93.56 63 ILE B O 1
ATOM 2460 N N . ASN B 1 64 ? 8.094 28.922 12.188 1 91.31 64 ASN B N 1
ATOM 2461 C CA . ASN B 1 64 ? 7.578 30.297 12.234 1 91.31 64 ASN B CA 1
ATOM 2462 C C . ASN B 1 64 ? 8.656 31.281 12.664 1 91.31 64 ASN B C 1
ATOM 2464 O O . ASN B 1 64 ? 8.414 32.156 13.516 1 91.31 64 ASN B O 1
ATOM 2468 N N . GLY B 1 65 ? 9.859 31 12.305 1 90.19 65 GLY B N 1
ATOM 2469 C CA . GLY B 1 65 ? 10.953 31.906 12.547 1 90.19 65 GLY B CA 1
ATOM 2470 C C . GLY B 1 65 ? 11.625 31.688 13.891 1 90.19 65 GLY B C 1
ATOM 2471 O O . GLY B 1 65 ? 12.672 32.281 14.172 1 90.19 65 GLY B O 1
ATOM 2472 N N . SER B 1 66 ? 11.086 30.859 14.711 1 90.81 66 SER B N 1
ATOM 2473 C CA . SER B 1 66 ? 11.648 30.609 16.031 1 90.81 66 SER B CA 1
ATOM 2474 C C . SER B 1 66 ? 12.477 29.328 16.047 1 90.81 66 SER B C 1
ATOM 2476 O O . SER B 1 66 ? 12.039 28.281 15.555 1 90.81 66 SER B O 1
ATOM 2478 N N . ASP B 1 67 ? 13.57 29.438 16.719 1 92.81 67 ASP B N 1
ATOM 2479 C CA . ASP B 1 67 ? 14.43 28.266 16.844 1 92.81 67 ASP B CA 1
ATOM 2480 C C . ASP B 1 67 ? 13.805 27.234 17.766 1 92.81 67 ASP B C 1
ATOM 2482 O O . ASP B 1 67 ? 13.281 27.562 18.828 1 92.81 67 ASP B O 1
ATOM 2486 N N . ILE B 1 68 ? 13.867 26.031 17.281 1 90.94 68 ILE B N 1
ATOM 2487 C CA . ILE B 1 68 ? 13.344 24.938 18.094 1 90.94 68 ILE B CA 1
ATOM 2488 C C . ILE B 1 68 ? 14.445 24.406 19 1 90.94 68 ILE B C 1
ATOM 2490 O O . ILE B 1 68 ? 15.531 24.062 18.531 1 90.94 68 ILE B O 1
ATOM 2494 N N . LYS B 1 69 ? 14.164 24.422 20.234 1 85.06 69 LYS B N 1
ATOM 2495 C CA . LYS B 1 69 ? 15.062 23.812 21.219 1 85.06 69 LYS B CA 1
ATOM 2496 C C . LYS B 1 69 ? 14.508 22.5 21.734 1 85.06 69 LYS B C 1
ATOM 2498 O O . LYS B 1 69 ? 13.508 22.469 22.469 1 85.06 69 LYS B O 1
ATOM 2503 N N . PHE B 1 70 ? 15.07 21.375 21.469 1 84.75 70 PHE B N 1
ATOM 2504 C CA . PHE B 1 70 ? 14.547 20.062 21.781 1 84.75 70 PHE B CA 1
ATOM 2505 C C . PHE B 1 70 ? 14.781 19.719 23.266 1 84.75 70 PHE B C 1
ATOM 2507 O O . PHE B 1 70 ? 14.164 18.797 23.797 1 84.75 70 PHE B O 1
ATOM 2514 N N . LYS B 1 71 ? 15.531 20.453 23.938 1 73.69 71 LYS B N 1
ATOM 2515 C CA . LYS B 1 71 ? 15.773 20.234 25.359 1 73.69 71 LYS B CA 1
ATOM 2516 C C . LYS B 1 71 ? 14.523 20.531 26.188 1 73.69 71 LYS B C 1
ATOM 2518 O O . LYS B 1 71 ? 14.398 20.062 27.328 1 73.69 71 LYS B O 1
ATOM 2523 N N . LYS B 1 72 ? 13.602 21.266 25.656 1 70.38 72 LYS B N 1
ATOM 2524 C CA . LYS B 1 72 ? 12.375 21.609 26.359 1 70.38 72 LYS B CA 1
ATOM 2525 C C . LYS B 1 72 ? 11.211 20.75 25.891 1 70.38 72 LYS B C 1
ATOM 2527 O O . LYS B 1 72 ? 10.352 21.219 25.141 1 70.38 72 LYS B O 1
ATOM 2532 N N . ASP B 1 73 ? 11.062 19.578 26.391 1 77.69 73 ASP B N 1
ATOM 2533 C CA . ASP B 1 73 ? 10.195 18.531 25.875 1 77.69 73 ASP B CA 1
ATOM 2534 C C . ASP B 1 73 ? 8.719 18.875 26.094 1 77.69 73 ASP B C 1
ATOM 2536 O O . ASP B 1 73 ? 7.902 18.734 25.188 1 77.69 73 ASP B O 1
ATOM 2540 N N . GLU B 1 74 ? 8.484 19.609 27.203 1 85.25 74 GLU B N 1
ATOM 2541 C CA . GLU B 1 74 ? 7.086 19.891 27.5 1 85.25 74 GLU B CA 1
ATOM 2542 C C . GLU B 1 74 ? 6.52 20.938 26.547 1 85.25 74 GLU B C 1
ATOM 2544 O O . GLU B 1 74 ? 5.387 20.797 26.078 1 85.25 74 GLU B O 1
ATOM 2549 N N . GLU B 1 75 ? 7.293 21.906 26.297 1 87.38 75 GLU B N 1
ATOM 2550 C CA . GLU B 1 75 ? 6.863 22.953 25.375 1 87.38 75 GLU B CA 1
ATOM 2551 C C . GLU B 1 75 ? 6.645 22.406 23.969 1 87.38 75 GLU B C 1
ATOM 2553 O O . GLU B 1 75 ? 5.703 22.797 23.281 1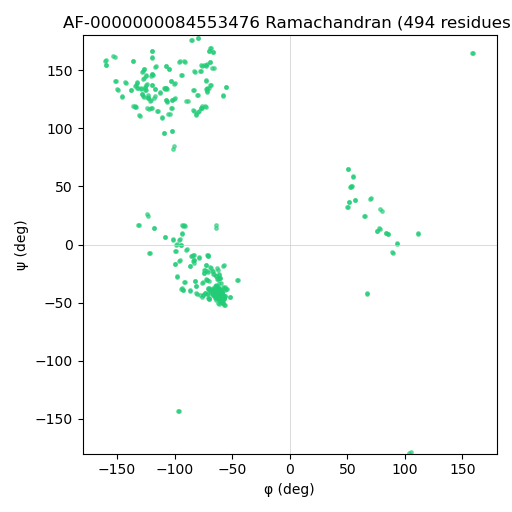 87.38 75 GLU B O 1
ATOM 2558 N N . LEU B 1 76 ? 7.469 21.516 23.562 1 90.75 76 LEU B N 1
ATOM 2559 C CA . LEU B 1 76 ? 7.348 20.922 22.234 1 90.75 76 LEU B CA 1
ATOM 2560 C C . LEU B 1 76 ? 6.082 20.078 22.141 1 90.75 76 LEU B C 1
ATOM 2562 O O . LEU B 1 76 ? 5.398 20.094 21.109 1 90.75 76 LEU B O 1
ATOM 2566 N N . ILE B 1 77 ? 5.836 19.422 23.203 1 89.75 77 ILE B N 1
ATOM 2567 C CA . ILE B 1 77 ? 4.645 18.594 23.25 1 89.75 77 ILE B CA 1
ATOM 2568 C C . ILE B 1 77 ? 3.395 19.453 23.125 1 89.75 77 ILE B C 1
ATOM 2570 O O . ILE B 1 77 ? 2.496 19.141 22.328 1 89.75 77 ILE B O 1
ATOM 2574 N N . LEU B 1 78 ? 3.383 20.5 23.812 1 89.88 78 LEU B N 1
ATOM 2575 C CA . LEU B 1 78 ? 2.246 21.406 23.781 1 89.88 78 LEU B CA 1
ATOM 2576 C C . LEU B 1 78 ? 2.115 22.047 22.406 1 89.88 78 LEU B C 1
ATOM 2578 O O . LEU B 1 78 ? 1.008 22.188 21.875 1 89.88 78 LEU B O 1
ATOM 2582 N N . ASN B 1 79 ? 3.236 22.391 21.906 1 91.38 79 ASN B N 1
ATOM 2583 C CA . ASN B 1 79 ? 3.227 22.984 20.562 1 91.38 79 ASN B CA 1
ATOM 2584 C C . ASN B 1 79 ? 2.688 22 19.531 1 91.38 79 ASN B C 1
ATOM 2586 O O . ASN B 1 79 ? 1.894 22.391 18.672 1 91.38 79 ASN B O 1
ATOM 2590 N N . ARG B 1 80 ? 3.119 20.766 19.547 1 93.44 80 ARG B N 1
ATOM 2591 C CA . ARG B 1 80 ? 2.621 19.75 18.625 1 93.44 80 ARG B CA 1
ATOM 2592 C C . ARG B 1 80 ? 1.112 19.578 18.766 1 93.44 80 ARG B C 1
ATOM 2594 O O . ARG B 1 80 ? 0.39 19.562 17.766 1 93.44 80 ARG B O 1
ATOM 2601 N N . ARG B 1 81 ? 0.707 19.562 19.906 1 91 81 ARG B N 1
ATOM 2602 C CA . ARG B 1 81 ? -0.71 19.359 20.188 1 91 81 ARG B CA 1
ATOM 2603 C C . ARG B 1 81 ? -1.555 20.5 19.641 1 91 81 ARG B C 1
ATOM 2605 O O . ARG B 1 81 ? -2.635 20.266 19.094 1 91 81 ARG B O 1
ATOM 2612 N N . ARG B 1 82 ? -1.038 21.641 19.703 1 92.38 82 ARG B N 1
ATOM 2613 C CA . ARG B 1 82 ? -1.817 22.844 19.406 1 92.38 82 ARG B CA 1
ATOM 2614 C C . ARG B 1 82 ? -1.68 23.219 17.938 1 92.38 82 ARG B C 1
ATOM 2616 O O . ARG B 1 82 ? -2.617 23.75 17.328 1 92.38 82 ARG B O 1
ATOM 2623 N N . ASN B 1 83 ? -0.531 22.922 17.391 1 94.12 83 ASN B N 1
ATOM 2624 C CA . ASN B 1 83 ? -0.237 23.594 16.125 1 94.12 83 ASN B CA 1
ATOM 2625 C C . ASN B 1 83 ? 0.013 22.578 15.008 1 94.12 83 ASN B C 1
ATOM 2627 O O . ASN B 1 83 ? 0.129 22.969 13.844 1 94.12 83 ASN B O 1
ATOM 2631 N N . LEU B 1 84 ? 0.08 21.328 15.336 1 96.5 84 LEU B N 1
ATOM 2632 C CA . LEU B 1 84 ? 0.371 20.312 14.32 1 96.5 84 LEU B CA 1
ATOM 2633 C C . LEU B 1 84 ? -0.71 19.25 14.297 1 96.5 84 LEU B C 1
ATOM 2635 O O . LEU B 1 84 ? -1.348 18.969 15.32 1 96.5 84 LEU B O 1
ATOM 2639 N N . GLY B 1 85 ? -0.986 18.75 13.125 1 97.38 85 GLY B N 1
ATOM 2640 C CA . GLY B 1 85 ? -1.833 17.578 12.938 1 97.38 85 GLY B CA 1
ATOM 2641 C C . GLY B 1 85 ? -1.098 16.406 12.32 1 97.38 85 GLY B C 1
ATOM 2642 O O . GLY B 1 85 ? -0.131 16.594 11.578 1 97.38 85 GLY B O 1
ATOM 2643 N N . PHE B 1 86 ? -1.642 15.234 12.664 1 97.69 86 PHE B N 1
ATOM 2644 C CA . PHE B 1 86 ? -0.987 14.023 12.18 1 97.69 86 PHE B CA 1
ATOM 2645 C C . PHE B 1 86 ? -2.004 13.062 11.57 1 97.69 86 PHE B C 1
ATOM 2647 O O . PHE B 1 86 ? -3.088 12.867 12.125 1 97.69 86 PHE B O 1
ATOM 2654 N N . VAL B 1 87 ? -1.614 12.547 10.422 1 97.56 87 VAL B N 1
ATOM 2655 C CA . VAL B 1 87 ? -2.381 11.508 9.742 1 97.56 87 VAL B CA 1
ATOM 2656 C C . VAL B 1 87 ? -1.467 10.336 9.391 1 97.56 87 VAL B C 1
ATOM 2658 O O . VAL B 1 87 ? -0.403 10.523 8.797 1 97.56 87 VAL B O 1
ATOM 2661 N N . PHE B 1 88 ? -1.917 9.125 9.773 1 95.12 88 PHE B N 1
ATOM 2662 C CA . PHE B 1 88 ? -1.085 7.938 9.586 1 95.12 88 PHE B CA 1
ATOM 2663 C C . PHE B 1 88 ? -1.78 6.926 8.68 1 95.12 88 PHE B C 1
ATOM 2665 O O . PHE B 1 88 ? -3.002 6.961 8.531 1 95.12 88 PHE B O 1
ATOM 2672 N N . GLN B 1 89 ? -0.954 6.062 8.172 1 90.25 89 GLN B N 1
ATOM 2673 C CA . GLN B 1 89 ? -1.464 5.004 7.309 1 90.25 89 GLN B CA 1
ATOM 2674 C C . GLN B 1 89 ? -2.436 4.098 8.062 1 90.25 89 GLN B C 1
ATOM 2676 O O . GLN B 1 89 ? -3.432 3.641 7.496 1 90.25 89 GLN B O 1
ATOM 2681 N N . ASP B 1 90 ? -2.18 3.781 9.391 1 92.81 90 ASP B N 1
ATOM 2682 C CA . ASP B 1 90 ? -3.008 2.889 10.195 1 92.81 90 ASP B CA 1
ATOM 2683 C C . ASP B 1 90 ? -4.086 3.668 10.945 1 92.81 90 ASP B C 1
ATOM 2685 O O . ASP B 1 90 ? -4.645 3.178 11.93 1 92.81 90 ASP B O 1
ATOM 2689 N N . PHE B 1 91 ? -4.324 4.867 10.523 1 94.81 91 PHE B N 1
ATOM 2690 C CA . PHE B 1 91 ? -5.379 5.754 11 1 94.81 91 PHE B CA 1
ATOM 2691 C C . PHE B 1 91 ? -5.121 6.164 12.445 1 94.81 91 PHE B C 1
ATOM 2693 O O . PHE B 1 91 ? -5.359 7.312 12.828 1 94.81 91 PHE B O 1
ATOM 2700 N N . LYS B 1 92 ? -4.68 5.168 13.312 1 95.81 92 LYS B N 1
ATOM 2701 C CA . LYS B 1 92 ? -4.352 5.387 14.719 1 95.81 92 LYS B CA 1
ATOM 2702 C C . LYS B 1 92 ? -5.535 5.984 15.469 1 95.81 92 LYS B C 1
ATOM 2704 O O . LYS B 1 92 ? -5.371 6.934 16.234 1 95.81 92 LYS B O 1
ATOM 2709 N N . LEU B 1 93 ? -6.707 5.566 15.18 1 97.81 93 LEU B N 1
ATOM 2710 C CA . LEU B 1 93 ? -7.91 5.957 15.906 1 97.81 93 LEU B CA 1
ATOM 2711 C C . LEU B 1 93 ? -8.094 5.102 17.156 1 97.81 93 LEU B C 1
ATOM 2713 O O . LEU B 1 93 ? -7.68 3.938 17.188 1 97.81 93 LEU B O 1
ATOM 2717 N N . LEU B 1 94 ? -8.672 5.648 18.172 1 97.44 94 LEU B N 1
ATOM 2718 C CA . LEU B 1 94 ? -8.953 4.926 19.406 1 97.44 94 LEU B CA 1
ATOM 2719 C C . LEU B 1 94 ? -10.266 4.156 19.297 1 97.44 94 LEU B C 1
ATOM 2721 O O . LEU B 1 94 ? -11.344 4.758 19.281 1 97.44 94 LEU B O 1
ATOM 2725 N N . GLU B 1 95 ? -10.234 2.951 19.344 1 96.69 95 GLU B N 1
ATOM 2726 C CA . GLU B 1 95 ? -11.406 2.104 19.109 1 96.69 95 GLU B CA 1
ATOM 2727 C C . GLU B 1 95 ? -12.383 2.189 20.281 1 96.69 95 GLU B C 1
ATOM 2729 O O . GLU B 1 95 ? -13.562 1.862 20.125 1 96.69 95 GLU B O 1
ATOM 2734 N N . GLU B 1 96 ? -11.906 2.555 21.406 1 96.69 96 GLU B N 1
ATOM 2735 C CA . GLU B 1 96 ? -12.734 2.682 22.594 1 96.69 96 GLU B CA 1
ATOM 2736 C C . GLU B 1 96 ? -13.633 3.912 22.516 1 96.69 96 GLU B C 1
ATOM 2738 O O . GLU B 1 96 ? -14.602 4.031 23.281 1 96.69 96 GLU B O 1
ATOM 2743 N N . LEU B 1 97 ? -13.336 4.832 21.656 1 97.62 97 LEU B N 1
ATOM 2744 C CA . LEU B 1 97 ? -14.094 6.066 21.484 1 97.62 97 LEU B CA 1
ATOM 2745 C C . LEU B 1 97 ? -14.891 6.047 20.188 1 97.62 97 LEU B C 1
ATOM 2747 O O . LEU B 1 97 ? -14.531 5.34 19.25 1 97.62 97 LEU B O 1
ATOM 2751 N N . ASN B 1 98 ? -15.969 6.789 20.188 1 98.25 98 ASN B N 1
ATOM 2752 C CA . ASN B 1 98 ? -16.688 6.953 18.922 1 98.25 98 ASN B CA 1
ATOM 2753 C C . ASN B 1 98 ? -16.031 7.992 18.031 1 98.25 98 ASN B C 1
ATOM 2755 O O . ASN B 1 98 ? -14.992 8.555 18.391 1 98.25 98 ASN B O 1
ATOM 2759 N N . VAL B 1 99 ? -16.547 8.18 16.875 1 98.75 99 VAL B N 1
ATOM 2760 C CA . VAL B 1 99 ? -15.984 9.07 15.859 1 98.75 99 VAL B CA 1
ATOM 2761 C C . VAL B 1 99 ? -15.844 10.477 16.438 1 98.75 99 VAL B C 1
ATOM 2763 O O . VAL B 1 99 ? -14.758 11.07 16.375 1 98.75 99 VAL B O 1
ATOM 2766 N N . GLU B 1 100 ? -16.891 11 16.984 1 98.69 100 GLU B N 1
ATOM 2767 C CA . GLU B 1 100 ? -16.875 12.352 17.547 1 98.69 100 GLU B CA 1
ATOM 2768 C C . GLU B 1 100 ? -15.797 12.492 18.609 1 98.69 100 GLU B C 1
ATOM 2770 O O . GLU B 1 100 ? -15.023 13.453 18.594 1 98.69 100 GLU B O 1
ATOM 2775 N N . ASP B 1 101 ? -15.719 11.555 19.484 1 98.5 101 ASP B N 1
ATOM 2776 C CA . ASP B 1 101 ? -14.766 11.617 20.594 1 98.5 101 ASP B CA 1
ATOM 2777 C C . ASP B 1 101 ? -13.328 11.539 20.078 1 98.5 101 ASP B C 1
ATOM 2779 O O . ASP B 1 101 ? -12.438 12.18 20.641 1 98.5 101 ASP B O 1
ATOM 2783 N N . ASN B 1 102 ? -13.125 10.727 19.094 1 98.69 102 ASN B N 1
ATOM 2784 C CA . ASN B 1 102 ? -11.805 10.688 18.469 1 98.69 102 ASN B CA 1
ATOM 2785 C C . ASN B 1 102 ? -11.406 12.055 17.906 1 98.69 102 ASN B C 1
ATOM 2787 O O . ASN B 1 102 ? -10.281 12.508 18.125 1 98.69 102 ASN B O 1
ATOM 2791 N N . ILE B 1 103 ? -12.336 12.695 17.266 1 98.69 103 ILE B N 1
ATOM 2792 C CA . ILE B 1 103 ? -12.062 13.93 16.547 1 98.69 103 ILE B CA 1
ATOM 2793 C C . ILE B 1 103 ? -11.805 15.062 17.531 1 98.69 103 ILE B C 1
ATOM 2795 O O . ILE B 1 103 ? -10.859 15.844 17.359 1 98.69 103 ILE B O 1
ATOM 2799 N N . ILE B 1 104 ? -12.578 15.172 18.609 1 98.38 104 ILE B N 1
ATOM 2800 C CA . ILE B 1 104 ? -12.555 16.359 19.453 1 98.38 104 ILE B CA 1
ATOM 2801 C C . ILE B 1 104 ? -11.508 16.188 20.547 1 98.38 104 ILE B C 1
ATOM 2803 O O . ILE B 1 104 ? -11.242 17.125 21.312 1 98.38 104 ILE B O 1
ATOM 2807 N N . LEU B 1 105 ? -10.883 15.031 20.625 1 97.12 105 LEU B N 1
ATOM 2808 C CA . LEU B 1 105 ? -9.969 14.68 21.719 1 97.12 105 LEU B CA 1
ATOM 2809 C C . LEU B 1 105 ? -8.914 15.766 21.906 1 97.12 105 LEU B C 1
ATOM 2811 O O . LEU B 1 105 ? -8.664 16.203 23.031 1 97.12 105 LEU B O 1
ATOM 2815 N N . PRO B 1 106 ? -8.281 16.281 20.828 1 96.38 106 PRO B N 1
ATOM 2816 C CA . PRO B 1 106 ? -7.266 17.328 21.016 1 96.38 106 PRO B CA 1
ATOM 2817 C C . PRO B 1 106 ? -7.816 18.578 21.703 1 96.38 106 PRO B C 1
ATOM 2819 O O . PRO B 1 106 ? -7.129 19.188 22.516 1 96.38 106 PRO B O 1
ATOM 2822 N N . LEU B 1 107 ? -9.023 18.969 21.375 1 97.38 107 LEU B N 1
ATOM 2823 C CA . LEU B 1 107 ? -9.625 20.141 21.984 1 97.38 107 LEU B CA 1
ATOM 2824 C C . LEU B 1 107 ? -9.953 19.891 23.453 1 97.38 107 LEU B C 1
ATOM 2826 O O . LEU B 1 107 ? -9.797 20.781 24.281 1 97.38 107 LEU B O 1
ATOM 2830 N N . VAL B 1 108 ? -10.438 18.672 23.734 1 96.38 108 VAL B N 1
ATOM 2831 C CA . VAL B 1 108 ? -10.75 18.297 25.109 1 96.38 108 VAL B CA 1
ATOM 2832 C C . VAL B 1 108 ? -9.484 18.359 25.969 1 96.38 108 VAL B C 1
ATOM 2834 O O . VAL B 1 108 ? -9.5 18.891 27.078 1 96.38 108 VAL B O 1
ATOM 2837 N N . LEU B 1 109 ? -8.43 17.844 25.406 1 93.81 109 LEU B N 1
ATOM 2838 C CA . LEU B 1 109 ? -7.156 17.844 26.109 1 93.81 109 LEU B CA 1
ATOM 2839 C C . LEU B 1 109 ? -6.66 19.266 26.344 1 93.81 109 LEU B C 1
ATOM 2841 O O . LEU B 1 109 ? -5.941 19.516 27.312 1 93.81 109 LEU B O 1
ATOM 2845 N N . GLU B 1 110 ? -7.031 20.203 25.531 1 93.81 110 GLU B N 1
ATOM 2846 C CA . GLU B 1 110 ? -6.652 21.609 25.656 1 93.81 110 GLU B CA 1
ATOM 2847 C C . GLU B 1 110 ? -7.605 22.359 26.594 1 93.81 110 GLU B C 1
ATOM 2849 O O . GLU B 1 110 ? -7.414 23.547 26.859 1 93.81 110 GLU B O 1
ATOM 2854 N N . GLY B 1 111 ? -8.68 21.719 26.953 1 94.62 111 GLY B N 1
ATOM 2855 C CA . GLY B 1 111 ? -9.625 22.312 27.891 1 94.62 111 GLY B CA 1
ATOM 2856 C C . GLY B 1 111 ? -10.555 23.312 27.25 1 94.62 111 GLY B C 1
ATOM 2857 O O . GLY B 1 111 ? -10.969 24.281 27.891 1 94.62 111 GLY B O 1
ATOM 2858 N N . LYS B 1 112 ? -10.797 23.109 26.078 1 95.62 112 LYS B N 1
ATOM 2859 C CA . LYS B 1 112 ? -11.688 24.047 25.391 1 95.62 112 LYS B CA 1
ATOM 2860 C C . LYS B 1 112 ? -13.133 23.859 25.844 1 95.62 112 LYS B C 1
ATOM 2862 O O . LYS B 1 112 ? -13.523 22.781 26.281 1 95.62 112 LYS B O 1
ATOM 2867 N N . LYS B 1 113 ? -13.93 24.891 25.734 1 97.12 113 LYS B N 1
ATOM 2868 C CA . LYS B 1 113 ? -15.328 24.891 26.141 1 97.12 113 LYS B CA 1
ATOM 2869 C C . LYS B 1 113 ? -16.188 24.078 25.172 1 97.12 113 LYS B C 1
ATOM 2871 O O . LYS B 1 113 ? -15.891 24.031 23.969 1 97.12 113 LYS B O 1
ATOM 2876 N N . GLN B 1 114 ? -17.203 23.594 25.594 1 97 114 GLN B N 1
ATOM 2877 C CA . GLN B 1 114 ? -18.094 22.719 24.844 1 97 114 GLN B CA 1
ATOM 2878 C C . GLN B 1 114 ? -18.641 23.406 23.594 1 97 114 GLN B C 1
ATOM 2880 O O . GLN B 1 114 ? -18.719 22.797 22.531 1 97 114 GLN B O 1
ATOM 2885 N N . LYS B 1 115 ? -19 24.609 23.766 1 97.5 115 LYS B N 1
ATOM 2886 C CA . LYS B 1 115 ? -19.547 25.344 22.641 1 97.5 115 LYS B CA 1
ATOM 2887 C C . LYS B 1 115 ? -18.531 25.453 21.5 1 97.5 115 LYS B C 1
ATOM 2889 O O . LYS B 1 115 ? -18.875 25.266 20.328 1 97.5 115 LYS B O 1
ATOM 2894 N N . PHE B 1 116 ? -17.328 25.766 21.906 1 97.44 116 PHE B N 1
ATOM 2895 C CA . PHE B 1 116 ? -16.25 25.875 20.938 1 97.44 116 PHE B CA 1
ATOM 2896 C C . PHE B 1 116 ? -16 24.547 20.25 1 97.44 116 PHE B C 1
ATOM 2898 O O . PHE B 1 116 ? -15.867 24.484 19.031 1 97.44 116 PHE B O 1
ATOM 2905 N N . ILE B 1 117 ? -16.016 23.5 20.969 1 98.12 117 ILE B N 1
ATOM 2906 C CA . ILE B 1 117 ? -15.781 22.156 20.469 1 98.12 117 ILE B CA 1
ATOM 2907 C C . ILE B 1 117 ? -16.859 21.781 19.469 1 98.12 117 ILE B C 1
ATOM 2909 O O . ILE B 1 117 ? -16.562 21.266 18.375 1 98.12 117 ILE B O 1
ATOM 2913 N N . LYS B 1 118 ? -18.062 22.062 19.812 1 97.81 118 LYS B N 1
ATOM 2914 C CA . LYS B 1 118 ? -19.172 21.719 18.938 1 97.81 118 LYS B CA 1
ATOM 2915 C C . LYS B 1 118 ? -19.094 22.469 17.609 1 97.81 118 LYS B C 1
ATOM 2917 O O . LYS B 1 118 ? -19.375 21.906 16.562 1 97.81 118 LYS B O 1
ATOM 2922 N N . GLU B 1 119 ? -18.719 23.672 17.719 1 97.88 119 GLU B N 1
ATOM 2923 C CA . GLU B 1 119 ? -18.594 24.5 16.516 1 97.88 119 GLU B CA 1
ATOM 2924 C C . GLU B 1 119 ? -17.5 23.953 15.586 1 97.88 119 GLU B C 1
ATOM 2926 O O . GLU B 1 119 ? -17.719 23.844 14.375 1 97.88 119 GLU B O 1
ATOM 2931 N N . LYS B 1 120 ? -16.375 23.656 16.141 1 97.88 120 LYS B N 1
ATOM 2932 C CA . LYS B 1 120 ? -15.266 23.109 15.359 1 97.88 120 LYS B CA 1
ATOM 2933 C C . LYS B 1 120 ? -15.633 21.75 14.758 1 97.88 120 LYS B C 1
ATOM 2935 O O . LYS B 1 120 ? -15.352 21.5 13.586 1 97.88 120 LYS B O 1
ATOM 2940 N N . LEU B 1 121 ? -16.234 20.969 15.578 1 98.38 121 LEU B N 1
ATOM 2941 C CA . LEU B 1 121 ? -16.672 19.641 15.125 1 98.38 121 LEU B CA 1
ATOM 2942 C C . LEU B 1 121 ? -17.594 19.766 13.922 1 98.38 121 LEU B C 1
ATOM 2944 O O . LEU B 1 121 ? -17.453 19.031 12.938 1 98.38 121 LEU B O 1
ATOM 2948 N N . LEU B 1 122 ? -18.516 20.641 14.016 1 97.75 122 LEU B N 1
ATOM 2949 C CA . LEU B 1 122 ? -19.469 20.844 12.93 1 97.75 122 LEU B CA 1
ATOM 2950 C C . LEU B 1 122 ? -18.75 21.297 11.664 1 97.75 122 LEU B C 1
ATOM 2952 O O . LEU B 1 122 ? -19 20.781 10.57 1 97.75 122 LEU B O 1
ATOM 2956 N N . ARG B 1 123 ? -17.875 22.219 11.781 1 97.25 123 ARG B N 1
ATOM 2957 C CA . ARG B 1 123 ? -17.141 22.781 10.648 1 97.25 123 ARG B CA 1
ATOM 2958 C C . ARG B 1 123 ? -16.375 21.688 9.906 1 97.25 123 ARG B C 1
ATOM 2960 O O . ARG B 1 123 ? -16.516 21.531 8.695 1 97.25 123 ARG B O 1
ATOM 2967 N N . TYR B 1 124 ? -15.633 20.891 10.609 1 97.62 124 TYR B N 1
ATOM 2968 C CA . TYR B 1 124 ? -14.742 19.938 9.961 1 97.62 124 TYR B CA 1
ATOM 2969 C C . TYR B 1 124 ? -15.5 18.672 9.547 1 97.62 124 TYR B C 1
ATOM 2971 O O . TYR B 1 124 ? -15.156 18.031 8.555 1 97.62 124 TYR B O 1
ATOM 2979 N N . SER B 1 125 ? -16.547 18.312 10.328 1 97.94 125 SER B N 1
ATOM 2980 C CA . SER B 1 125 ? -17.375 17.203 9.883 1 97.94 125 SER B CA 1
ATOM 2981 C C . SER B 1 125 ? -18.047 17.5 8.555 1 97.94 125 SER B C 1
ATOM 2983 O O . SER B 1 125 ? -18.172 16.625 7.699 1 97.94 125 SER B O 1
ATOM 2985 N N . GLU B 1 126 ? -18.453 18.734 8.398 1 97 126 GLU B N 1
ATOM 2986 C CA . GLU B 1 126 ? -19.062 19.156 7.145 1 97 126 GLU B CA 1
ATOM 2987 C C . GLU B 1 126 ? -18.047 19.203 6.016 1 97 126 GLU B C 1
ATOM 2989 O O . GLU B 1 126 ? -18.312 18.703 4.914 1 97 126 GLU B O 1
ATOM 2994 N N . LEU B 1 127 ? -16.969 19.766 6.277 1 95.81 127 LEU B N 1
ATOM 2995 C CA . LEU B 1 127 ? -15.898 19.859 5.285 1 95.81 127 LEU B CA 1
ATOM 2996 C C . LEU B 1 127 ? -15.516 18.469 4.762 1 95.81 127 LEU B C 1
ATOM 2998 O O . LEU B 1 127 ? -15.266 18.312 3.566 1 95.81 127 LEU B O 1
ATOM 3002 N N . LEU B 1 128 ? -15.516 17.453 5.676 1 96.75 128 LEU B N 1
ATOM 3003 C CA . LEU B 1 128 ? -15.031 16.125 5.328 1 96.75 128 LEU B CA 1
ATOM 3004 C C . LEU B 1 128 ? -16.188 15.195 4.988 1 96.75 128 LEU B C 1
ATOM 3006 O O . LEU B 1 128 ? -15.984 14.047 4.586 1 96.75 128 LEU B O 1
ATOM 3010 N N . GLY B 1 129 ? -17.422 15.633 5.148 1 95.62 129 GLY B N 1
ATOM 3011 C CA . GLY B 1 129 ? -18.609 14.867 4.805 1 95.62 129 GLY B CA 1
ATOM 3012 C C . GLY B 1 129 ? -18.844 13.688 5.734 1 95.62 129 GLY B C 1
ATOM 3013 O O . GLY B 1 129 ? -19.203 12.602 5.281 1 95.62 129 GLY B O 1
ATOM 3014 N N . ILE B 1 130 ? -18.594 13.906 7.031 1 97.56 130 ILE B N 1
ATOM 3015 C CA . ILE B 1 130 ? -18.719 12.766 7.934 1 97.56 130 ILE B CA 1
ATOM 3016 C C . ILE B 1 130 ? -19.719 13.094 9.047 1 97.56 130 ILE B C 1
ATOM 3018 O O . ILE B 1 130 ? -19.656 12.508 10.125 1 97.56 130 ILE B O 1
ATOM 3022 N N . GLU B 1 131 ? -20.609 13.984 8.812 1 97.69 131 GLU B N 1
ATOM 3023 C CA . GLU B 1 131 ? -21.594 14.422 9.789 1 97.69 131 GLU B CA 1
ATOM 3024 C C . GLU B 1 131 ? -22.469 13.25 10.242 1 97.69 131 GLU B C 1
ATOM 3026 O O . GLU B 1 131 ? -22.812 13.148 11.422 1 97.69 131 GLU B O 1
ATOM 3031 N N . LYS B 1 132 ? -22.719 12.336 9.383 1 97.12 132 LYS B N 1
ATOM 3032 C CA . LYS B 1 132 ? -23.703 11.281 9.625 1 97.12 132 LYS B CA 1
ATOM 3033 C C . LYS B 1 132 ? -23.094 10.141 10.422 1 97.12 132 LYS B C 1
ATOM 3035 O O . LYS B 1 132 ? -23.812 9.273 10.922 1 97.12 132 LYS B O 1
ATOM 3040 N N . ILE B 1 133 ? -21.797 10.203 10.594 1 98 133 ILE B N 1
ATOM 3041 C CA . ILE B 1 133 ? -21.203 9.023 11.219 1 98 133 ILE B CA 1
ATOM 3042 C C . ILE B 1 133 ? -20.562 9.406 12.547 1 98 133 ILE B C 1
ATOM 3044 O O . ILE B 1 133 ? -19.797 8.625 13.133 1 98 133 ILE B O 1
ATOM 3048 N N . LEU B 1 134 ? -20.828 10.523 13.078 1 98.31 134 LEU B N 1
ATOM 3049 C CA . LEU B 1 134 ? -20.156 11.078 14.258 1 98.31 134 LEU B CA 1
ATOM 3050 C C . LEU B 1 134 ? -20.391 10.195 15.477 1 98.31 134 LEU B C 1
ATOM 3052 O O . LEU B 1 134 ? -19.531 10.109 16.359 1 98.31 134 LEU B O 1
ATOM 3056 N N . LYS B 1 135 ? -21.484 9.531 15.523 1 98 135 LYS B N 1
ATOM 3057 C CA . LYS B 1 135 ? -21.828 8.75 16.703 1 98 135 LYS B CA 1
ATOM 3058 C C . LYS B 1 135 ? -21.469 7.277 16.516 1 98 135 LYS B C 1
ATOM 3060 O O . LYS B 1 135 ? -21.609 6.477 17.453 1 98 135 LYS B O 1
ATOM 3065 N N . LYS B 1 136 ? -20.938 6.934 15.414 1 98.06 136 LYS B N 1
ATOM 3066 C CA . LYS B 1 136 ? -20.609 5.539 15.125 1 98.06 136 LYS B CA 1
ATOM 3067 C C . LYS B 1 136 ? -19.328 5.121 15.852 1 98.06 136 LYS B C 1
ATOM 3069 O O . LYS B 1 136 ? -18.484 5.965 16.188 1 98.06 136 LYS B O 1
ATOM 3074 N N . ASN B 1 137 ? -19.281 3.846 16.078 1 97.75 137 ASN B N 1
ATOM 3075 C CA . ASN B 1 137 ? -18.047 3.25 16.547 1 97.75 137 ASN B CA 1
ATOM 3076 C C . ASN B 1 137 ? -17.031 3.07 15.414 1 97.75 137 ASN B C 1
ATOM 3078 O O . ASN B 1 137 ? -17.422 2.793 14.273 1 97.75 137 ASN B O 1
ATOM 3082 N N . ILE B 1 138 ? -15.773 3.143 15.773 1 98 138 ILE B N 1
ATOM 3083 C CA . ILE B 1 138 ? -14.695 3.098 14.789 1 98 138 ILE B CA 1
ATOM 3084 C C . ILE B 1 138 ? -14.719 1.755 14.062 1 98 138 ILE B C 1
ATOM 3086 O O . ILE B 1 138 ? -14.445 1.688 12.859 1 98 138 ILE B O 1
ATOM 3090 N N . ILE B 1 139 ? -15.031 0.688 14.758 1 95.19 139 ILE B N 1
ATOM 3091 C CA . ILE B 1 139 ? -14.984 -0.665 14.219 1 95.19 139 ILE B CA 1
ATOM 3092 C C . ILE B 1 139 ? -15.969 -0.794 13.062 1 95.19 139 ILE B C 1
ATOM 3094 O O . ILE B 1 139 ? -15.805 -1.651 12.188 1 95.19 139 ILE B O 1
ATOM 3098 N N . ASN B 1 140 ? -16.969 0.051 12.984 1 95.31 140 ASN B N 1
ATOM 3099 C CA . ASN B 1 140 ? -18.031 -0.038 11.992 1 95.31 140 ASN B CA 1
ATOM 3100 C C . ASN B 1 140 ? -17.734 0.856 10.789 1 95.31 140 ASN B C 1
ATOM 3102 O O . ASN B 1 140 ? -18.578 0.981 9.891 1 95.31 140 ASN B O 1
ATOM 3106 N N . LEU B 1 141 ? -16.609 1.459 10.766 1 96.88 141 LEU B N 1
ATOM 3107 C CA . LEU B 1 141 ? -16.281 2.395 9.695 1 96.88 141 LEU B CA 1
ATOM 3108 C C . LEU B 1 141 ? -15.508 1.692 8.586 1 96.88 141 LEU B C 1
ATOM 3110 O O . LEU B 1 141 ? -14.75 0.76 8.844 1 96.88 141 LEU B O 1
ATOM 3114 N N . SER B 1 142 ? -15.758 2.154 7.344 1 94.06 142 SER B N 1
ATOM 3115 C CA . SER B 1 142 ? -14.898 1.756 6.23 1 94.06 142 SER B CA 1
ATOM 3116 C C . SER B 1 142 ? -13.516 2.389 6.348 1 94.06 142 SER B C 1
ATOM 3118 O O . SER B 1 142 ? -13.312 3.307 7.145 1 94.06 142 SER B O 1
ATOM 3120 N N . GLY B 1 143 ? -12.594 1.907 5.594 1 94.19 143 GLY B N 1
ATOM 3121 C CA . GLY B 1 143 ? -11.258 2.494 5.574 1 94.19 143 GLY B CA 1
ATOM 3122 C C . GLY B 1 143 ? -11.266 3.971 5.227 1 94.19 143 GLY B C 1
ATOM 3123 O O . GLY B 1 143 ? -10.57 4.766 5.859 1 94.19 143 GLY B O 1
ATOM 3124 N N . GLY B 1 144 ? -12.047 4.301 4.215 1 95.19 144 GLY B N 1
ATOM 3125 C CA . GLY B 1 144 ? -12.18 5.695 3.822 1 95.19 144 GLY B CA 1
ATOM 3126 C C . GLY B 1 144 ? -12.742 6.574 4.926 1 95.19 144 GLY B C 1
ATOM 3127 O O . GLY B 1 144 ? -12.227 7.668 5.176 1 95.19 144 GLY B O 1
ATOM 3128 N N . GLU B 1 145 ? -13.75 6.078 5.586 1 97.12 145 GLU B N 1
ATOM 3129 C CA . GLU B 1 145 ? -14.336 6.805 6.707 1 97.12 145 GLU B CA 1
ATOM 3130 C C . GLU B 1 145 ? -13.328 6.992 7.836 1 97.12 145 GLU B C 1
ATOM 3132 O O . GLU B 1 145 ? -13.211 8.086 8.398 1 97.12 145 GLU B O 1
ATOM 3137 N N . LYS B 1 146 ? -12.625 5.941 8.109 1 97.69 146 LYS B N 1
ATOM 3138 C CA . LYS B 1 146 ? -11.609 6.035 9.156 1 97.69 146 LYS B CA 1
ATOM 3139 C C . LYS B 1 146 ? -10.578 7.113 8.828 1 97.69 146 LYS B C 1
ATOM 3141 O O . LYS B 1 146 ? -10.18 7.879 9.711 1 97.69 146 LYS B O 1
ATOM 3146 N N . GLN B 1 147 ? -10.203 7.137 7.578 1 97.62 147 GLN B N 1
ATOM 3147 C CA . GLN B 1 147 ? -9.211 8.125 7.18 1 97.62 147 GLN B CA 1
ATOM 3148 C C . GLN B 1 147 ? -9.773 9.539 7.285 1 97.62 147 GLN B C 1
ATOM 3150 O O . GLN B 1 147 ? -9.07 10.469 7.699 1 97.62 147 GLN B O 1
ATOM 3155 N N . GLN B 1 148 ? -10.977 9.719 6.906 1 98.06 148 GLN B N 1
ATOM 3156 C CA . GLN B 1 148 ? -11.625 11.016 7.039 1 98.06 148 GLN B CA 1
ATOM 3157 C C . GLN B 1 148 ? -11.68 11.453 8.5 1 98.06 148 GLN B C 1
ATOM 3159 O O . GLN B 1 148 ? -11.438 12.625 8.812 1 98.06 148 GLN B O 1
ATOM 3164 N N . VAL B 1 149 ? -11.984 10.531 9.367 1 98.5 149 VAL B N 1
ATOM 3165 C CA . VAL B 1 149 ? -12.023 10.812 10.797 1 98.5 149 VAL B CA 1
ATOM 3166 C C . VAL B 1 149 ? -10.633 11.211 11.281 1 98.5 149 VAL B C 1
ATOM 3168 O O . VAL B 1 149 ? -10.492 12.18 12.031 1 98.5 149 VAL B O 1
ATOM 3171 N N . ALA B 1 150 ? -9.625 10.461 10.828 1 98.31 150 ALA B N 1
ATOM 3172 C CA . ALA B 1 150 ? -8.25 10.781 11.203 1 98.31 150 ALA B CA 1
ATOM 3173 C C . ALA B 1 150 ? -7.863 12.18 10.742 1 98.31 150 ALA B C 1
ATOM 3175 O O . ALA B 1 150 ? -7.195 12.922 11.469 1 98.31 150 ALA B O 1
ATOM 3176 N N . ILE B 1 151 ? -8.273 12.5 9.594 1 98.38 151 ILE B N 1
ATOM 3177 C CA . ILE B 1 151 ? -7.984 13.82 9.039 1 98.38 151 ILE B CA 1
ATOM 3178 C C . ILE B 1 151 ? -8.711 14.891 9.859 1 98.38 151 ILE B C 1
ATOM 3180 O O . ILE B 1 151 ? -8.133 15.93 10.18 1 98.38 151 ILE B O 1
ATOM 3184 N N . ALA B 1 152 ? -9.945 14.656 10.211 1 98.5 152 ALA B N 1
ATOM 3185 C CA . ALA B 1 152 ? -10.703 15.586 11.039 1 98.5 152 ALA B CA 1
ATOM 3186 C C . ALA B 1 152 ? -10 15.828 12.367 1 98.5 152 ALA B C 1
ATOM 3188 O O . ALA B 1 152 ? -9.875 16.969 12.812 1 98.5 152 ALA B O 1
ATOM 3189 N N . ARG B 1 153 ? -9.586 14.789 12.922 1 98.25 153 ARG B N 1
ATOM 3190 C CA . ARG B 1 153 ? -8.875 14.906 14.195 1 98.25 153 ARG B CA 1
ATOM 3191 C C . ARG B 1 153 ? -7.609 15.742 14.031 1 98.25 153 ARG B C 1
ATOM 3193 O O . ARG B 1 153 ? -7.281 16.562 14.898 1 98.25 153 ARG B O 1
ATOM 3200 N N . ALA B 1 154 ? -6.973 15.523 12.93 1 98 154 ALA B N 1
ATOM 3201 C CA . ALA B 1 154 ? -5.738 16.266 12.656 1 98 154 ALA B CA 1
ATOM 3202 C C . ALA B 1 154 ? -6.02 17.75 12.461 1 98 154 ALA B C 1
ATOM 3204 O O . ALA B 1 154 ? -5.176 18.594 12.773 1 98 154 ALA B O 1
ATOM 3205 N N . LEU B 1 155 ? -7.191 18.109 12.07 1 98.06 155 LEU B N 1
ATOM 3206 C CA . LEU B 1 155 ? -7.508 19.469 11.664 1 98.06 155 LEU B CA 1
ATOM 3207 C C . LEU B 1 155 ? -8.195 20.234 12.797 1 98.06 155 LEU B C 1
ATOM 3209 O O . LEU B 1 155 ? -8.266 21.469 12.773 1 98.06 155 LEU B O 1
ATOM 3213 N N . ILE B 1 156 ? -8.664 19.531 13.734 1 97.88 156 ILE B N 1
ATOM 3214 C CA . ILE B 1 156 ? -9.672 20.062 14.656 1 97.88 156 ILE B CA 1
ATOM 3215 C C . ILE B 1 156 ? -9.102 21.25 15.414 1 97.88 156 ILE B C 1
ATOM 3217 O O . ILE B 1 156 ? -9.844 22.141 15.836 1 97.88 156 ILE B O 1
ATOM 3221 N N . ASN B 1 157 ? -7.809 21.328 15.578 1 96.12 157 ASN B N 1
ATOM 3222 C CA . ASN B 1 157 ? -7.164 22.438 16.281 1 96.12 157 ASN B CA 1
ATOM 3223 C C . ASN B 1 157 ? -6.723 23.531 15.32 1 96.12 157 ASN B C 1
ATOM 3225 O O . ASN B 1 157 ? -5.961 24.422 15.703 1 96.12 157 ASN B O 1
ATOM 3229 N N . ASP B 1 158 ? -7.129 23.438 14.117 1 96.06 158 ASP B N 1
ATOM 3230 C CA . ASP B 1 158 ? -6.691 24.391 13.102 1 96.06 158 ASP B CA 1
ATOM 3231 C C . ASP B 1 158 ? -5.164 24.453 13.031 1 96.06 158 ASP B C 1
ATOM 3233 O O . ASP B 1 158 ? -4.574 25.531 13.156 1 96.06 158 ASP B O 1
ATOM 3237 N N . PRO B 1 159 ? -4.598 23.328 12.75 1 96.69 159 PRO B N 1
ATOM 3238 C CA . PRO B 1 159 ? -3.133 23.281 12.773 1 96.69 159 PRO B CA 1
ATOM 3239 C C . PRO B 1 159 ? -2.5 24.109 11.664 1 96.69 159 PRO B C 1
ATOM 3241 O O . PRO B 1 159 ? -3.109 24.312 10.609 1 96.69 159 PRO B O 1
ATOM 3244 N N . MET B 1 160 ? -1.299 24.578 11.961 1 94.44 160 MET B N 1
ATOM 3245 C CA . MET B 1 160 ? -0.56 25.312 10.938 1 94.44 160 MET B CA 1
ATOM 3246 C C . MET B 1 160 ? -0.016 24.359 9.875 1 94.44 160 MET B C 1
ATOM 3248 O O . MET B 1 160 ? 0.217 24.766 8.734 1 94.44 160 MET B O 1
ATOM 3252 N N . MET B 1 161 ? 0.145 23.094 10.305 1 97.25 161 MET B N 1
ATOM 3253 C CA . MET B 1 161 ? 0.699 22.094 9.391 1 97.25 161 MET B CA 1
ATOM 3254 C C . MET B 1 161 ? 0.194 20.703 9.734 1 97.25 161 MET B C 1
ATOM 3256 O O . MET B 1 161 ? 0.042 20.359 10.906 1 97.25 161 MET B O 1
ATOM 3260 N N . ILE B 1 162 ? -0.068 19.969 8.703 1 98.12 162 ILE B N 1
ATOM 3261 C CA . ILE B 1 162 ? -0.441 18.562 8.883 1 98.12 162 ILE B CA 1
ATOM 3262 C C . ILE B 1 162 ? 0.651 17.656 8.312 1 98.12 162 ILE B C 1
ATOM 3264 O O . ILE B 1 162 ? 1.151 17.906 7.211 1 98.12 162 ILE B O 1
ATOM 3268 N N . PHE B 1 163 ? 1.066 16.688 9.086 1 98.56 163 PHE B N 1
ATOM 3269 C CA . PHE B 1 163 ? 2.016 15.672 8.664 1 98.56 163 PHE B CA 1
ATOM 3270 C C . PHE B 1 163 ? 1.294 14.375 8.305 1 98.56 163 PHE B C 1
ATOM 3272 O O . PHE B 1 163 ? 0.518 13.852 9.102 1 98.56 163 PHE B O 1
ATOM 3279 N N . VAL B 1 164 ? 1.528 13.883 7.109 1 98.44 164 VAL B N 1
ATOM 3280 C CA . VAL B 1 164 ? 0.852 12.695 6.605 1 98.44 164 VAL B CA 1
ATOM 32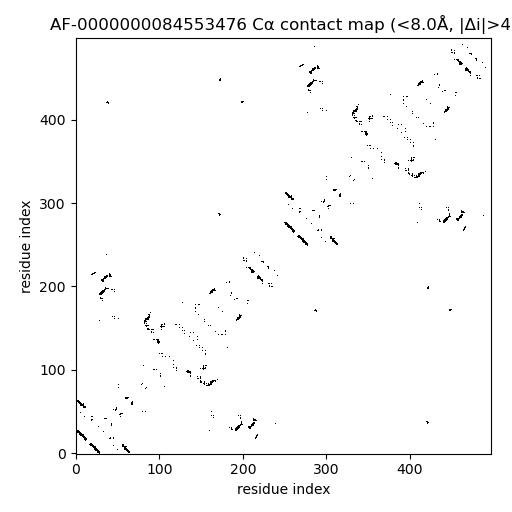81 C C . VAL B 1 164 ? 1.881 11.609 6.289 1 98.44 164 VAL B C 1
ATOM 3283 O O . VAL B 1 164 ? 2.777 11.82 5.469 1 98.44 164 VAL B O 1
ATOM 3286 N N . ASP B 1 165 ? 1.821 10.547 6.926 1 97 165 ASP B N 1
ATOM 3287 C CA . ASP B 1 165 ? 2.674 9.391 6.668 1 97 165 ASP B CA 1
ATOM 3288 C C . ASP B 1 165 ? 1.917 8.312 5.898 1 97 165 ASP B C 1
ATOM 3290 O O . ASP B 1 165 ? 1.205 7.504 6.492 1 97 165 ASP B O 1
ATOM 3294 N N . GLU B 1 166 ? 2.084 8.266 4.547 1 93.12 166 GLU B N 1
ATOM 3295 C CA . GLU B 1 166 ? 1.415 7.32 3.654 1 93.12 166 GLU B CA 1
ATOM 3296 C C . GLU B 1 166 ? -0.093 7.309 3.893 1 93.12 166 GLU B C 1
ATOM 3298 O O . GLU B 1 166 ? -0.679 6.254 4.141 1 93.12 166 GLU B O 1
ATOM 3303 N N . GLY B 1 167 ? -0.758 8.312 3.66 1 91.75 167 GLY B N 1
ATOM 3304 C CA . GLY B 1 167 ? -2.125 8.586 4.078 1 91.75 167 GLY B CA 1
ATOM 3305 C C . GLY B 1 167 ? -3.152 7.742 3.344 1 91.75 167 GLY B C 1
ATOM 3306 O O . GLY B 1 167 ? -4.312 7.68 3.75 1 91.75 167 GLY B O 1
ATOM 3307 N N . THR B 1 168 ? -2.73 7.016 2.277 1 92.56 168 THR B N 1
ATOM 3308 C CA . THR B 1 168 ? -3.717 6.277 1.498 1 92.56 168 THR B CA 1
ATOM 3309 C C . THR B 1 168 ? -3.26 4.84 1.271 1 92.56 168 THR B C 1
ATOM 3311 O O . THR B 1 168 ? -3.809 4.137 0.419 1 92.56 168 THR B O 1
ATOM 3314 N N . GLY B 1 169 ? -2.346 4.348 1.977 1 88.25 169 GLY B N 1
ATOM 3315 C CA . GLY B 1 169 ? -1.722 3.057 1.733 1 88.25 169 GLY B CA 1
ATOM 3316 C C . GLY B 1 169 ? -2.666 1.888 1.946 1 88.25 169 GLY B C 1
ATOM 3317 O O . GLY B 1 169 ? -2.486 0.821 1.354 1 88.25 169 GLY B O 1
ATOM 3318 N N . LYS B 1 170 ? -3.676 2.064 2.699 1 88.06 170 LYS B N 1
ATOM 3319 C CA . LYS B 1 170 ? -4.566 0.96 3.043 1 88.06 170 LYS B CA 1
ATOM 3320 C C . LYS B 1 170 ? -5.906 1.093 2.328 1 88.06 170 LYS B C 1
ATOM 3322 O O . LYS B 1 170 ? -6.844 0.343 2.609 1 88.06 170 LYS B O 1
ATOM 3327 N N . LEU B 1 171 ? -6.012 2.002 1.484 1 93.94 171 LEU B N 1
ATOM 3328 C CA . LEU B 1 171 ? -7.289 2.303 0.845 1 93.94 171 LEU B CA 1
ATOM 3329 C C . LEU B 1 171 ? -7.312 1.785 -0.59 1 93.94 171 LEU B C 1
ATOM 3331 O O . LEU B 1 171 ? -6.266 1.65 -1.223 1 93.94 171 LEU B O 1
ATOM 3335 N N . ASP B 1 172 ? -8.547 1.443 -1.044 1 93.69 172 ASP B N 1
ATOM 3336 C CA . ASP B 1 172 ? -8.672 1.119 -2.463 1 93.69 172 ASP B CA 1
ATOM 3337 C C . ASP B 1 172 ? -8.469 2.359 -3.328 1 93.69 172 ASP B C 1
ATOM 3339 O O . ASP B 1 172 ? -8.453 3.482 -2.82 1 93.69 172 ASP B O 1
ATOM 3343 N N . PHE B 1 173 ? -8.352 2.178 -4.523 1 93.56 173 PHE B N 1
ATOM 3344 C CA . PHE B 1 173 ? -7.91 3.225 -5.438 1 93.56 173 PHE B CA 1
ATOM 3345 C C . PHE B 1 173 ? -8.883 4.395 -5.434 1 93.56 173 PHE B C 1
ATOM 3347 O O . PHE B 1 173 ? -8.477 5.551 -5.289 1 93.56 173 PHE B O 1
ATOM 3354 N N . ASN B 1 174 ? -10.133 4.156 -5.602 1 94.5 174 ASN B N 1
ATOM 3355 C CA . ASN B 1 174 ? -11.117 5.23 -5.648 1 94.5 174 ASN B CA 1
ATOM 3356 C C . ASN B 1 174 ? -11.156 6.008 -4.336 1 94.5 174 ASN B C 1
ATOM 3358 O O . ASN B 1 174 ? -11.195 7.242 -4.34 1 94.5 174 ASN B O 1
ATOM 3362 N N . THR B 1 175 ? -11.172 5.273 -3.262 1 94.62 175 THR B N 1
ATOM 3363 C CA . THR B 1 175 ? -11.164 5.922 -1.954 1 94.62 175 THR B CA 1
ATOM 3364 C C . THR B 1 175 ? -9.906 6.762 -1.776 1 94.62 175 THR B C 1
ATOM 3366 O O . THR B 1 175 ? -9.969 7.887 -1.271 1 94.62 175 THR B O 1
ATOM 3369 N N . SER B 1 176 ? -8.797 6.203 -2.215 1 95.94 176 SER B N 1
ATOM 3370 C CA . SER B 1 176 ? -7.543 6.941 -2.146 1 95.94 176 SER B CA 1
ATOM 3371 C C . SER B 1 176 ? -7.633 8.258 -2.914 1 95.94 176 SER B C 1
ATOM 3373 O O . SER B 1 176 ? -7.207 9.297 -2.418 1 95.94 176 SER B O 1
ATOM 3375 N N . GLN B 1 177 ? -8.172 8.188 -4.055 1 95.31 177 GLN B N 1
ATOM 3376 C CA . GLN B 1 177 ? -8.312 9.391 -4.875 1 95.31 177 GLN B CA 1
ATOM 3377 C C . GLN B 1 177 ? -9.156 10.445 -4.164 1 95.31 177 GLN B C 1
ATOM 3379 O O . GLN B 1 177 ? -8.812 11.625 -4.168 1 95.31 177 GLN B O 1
ATOM 3384 N N . ASN B 1 178 ? -10.227 9.992 -3.584 1 95.25 178 ASN B N 1
ATOM 3385 C CA . ASN B 1 178 ? -11.102 10.906 -2.861 1 95.25 178 ASN B CA 1
ATOM 3386 C C . ASN B 1 178 ? -10.375 11.57 -1.693 1 95.25 178 ASN B C 1
ATOM 3388 O O . ASN B 1 178 ? -10.508 12.781 -1.481 1 95.25 178 ASN B O 1
ATOM 3392 N N . ILE B 1 179 ? -9.633 10.805 -1.005 1 96.88 179 ILE B N 1
ATOM 3393 C CA . ILE B 1 179 ? -8.898 11.32 0.143 1 96.88 179 ILE B CA 1
ATOM 3394 C C . ILE B 1 179 ? -7.832 12.305 -0.328 1 96.88 179 ILE B C 1
ATOM 3396 O O . ILE B 1 179 ? -7.617 13.344 0.303 1 96.88 179 ILE B O 1
ATOM 3400 N N . LEU B 1 180 ? -7.148 12 -1.416 1 97.5 180 LEU B N 1
ATOM 3401 C CA . LEU B 1 180 ? -6.117 12.883 -1.947 1 97.5 180 LEU B CA 1
ATOM 3402 C C . LEU B 1 180 ? -6.723 14.211 -2.398 1 97.5 180 LEU B C 1
ATOM 3404 O O . LEU B 1 180 ? -6.141 15.273 -2.164 1 97.5 180 LEU B O 1
ATOM 3408 N N . LYS B 1 181 ? -7.859 14.141 -2.988 1 96.81 181 LYS B N 1
ATOM 3409 C CA . LYS B 1 181 ? -8.562 15.359 -3.363 1 96.81 181 LYS B CA 1
ATOM 3410 C C . LYS B 1 181 ? -8.945 16.172 -2.129 1 96.81 181 LYS B C 1
ATOM 3412 O O . LYS B 1 181 ? -8.938 17.406 -2.164 1 96.81 181 LYS B O 1
ATOM 3417 N N . LEU B 1 182 ? -9.305 15.469 -1.178 1 96.94 182 LEU B N 1
ATOM 3418 C CA . LEU B 1 182 ? -9.633 16.125 0.081 1 96.94 182 LEU B CA 1
ATOM 3419 C C . LEU B 1 182 ? -8.422 16.859 0.641 1 96.94 182 LEU B C 1
ATOM 3421 O O . LEU B 1 182 ? -8.539 18 1.104 1 96.94 182 LEU B O 1
ATOM 3425 N N . PHE B 1 183 ? -7.254 16.266 0.609 1 97.88 183 PHE B N 1
ATOM 3426 C CA . PHE B 1 183 ? -6.035 16.922 1.044 1 97.88 183 PHE B CA 1
ATOM 3427 C C . PHE B 1 183 ? -5.789 18.188 0.228 1 97.88 183 PHE B C 1
ATOM 3429 O O . PHE B 1 183 ? -5.398 19.219 0.776 1 97.88 183 PHE B O 1
ATOM 3436 N N . GLN B 1 184 ? -6.035 18.109 -1.018 1 97.5 184 GLN B N 1
ATOM 3437 C CA . GLN B 1 184 ? -5.879 19.281 -1.87 1 97.5 184 GLN B CA 1
ATOM 3438 C C . GLN B 1 184 ? -6.855 20.375 -1.471 1 97.5 184 GLN B C 1
ATOM 3440 O O . GLN B 1 184 ? -6.48 21.547 -1.402 1 97.5 184 GLN B O 1
ATOM 3445 N N . LYS B 1 185 ? -8.062 19.984 -1.254 1 96.44 185 LYS B N 1
ATOM 3446 C CA . LYS B 1 185 ? -9.086 20.938 -0.835 1 96.44 185 LYS B CA 1
ATOM 3447 C C . LYS B 1 185 ? -8.695 21.625 0.468 1 96.44 185 LYS B C 1
ATOM 3449 O O . LYS B 1 185 ? -8.789 22.844 0.578 1 96.44 185 LYS B O 1
ATOM 3454 N N . ILE B 1 186 ? -8.281 20.859 1.39 1 96.88 186 ILE B N 1
ATOM 3455 C CA . ILE B 1 186 ? -7.859 21.375 2.688 1 96.88 186 ILE B CA 1
ATOM 3456 C C . ILE B 1 186 ? -6.711 22.375 2.504 1 96.88 186 ILE B C 1
ATOM 3458 O O . ILE B 1 186 ? -6.727 23.453 3.084 1 96.88 186 ILE B O 1
ATOM 3462 N N . ASN B 1 187 ? -5.762 22.016 1.733 1 97.5 187 ASN B N 1
ATOM 3463 C CA . ASN B 1 187 ? -4.609 22.875 1.47 1 97.5 187 ASN B CA 1
ATOM 3464 C C . ASN B 1 187 ? -5.027 24.172 0.79 1 97.5 187 ASN B C 1
ATOM 3466 O O . ASN B 1 187 ? -4.586 25.266 1.184 1 97.5 187 ASN B O 1
ATOM 3470 N N . LYS B 1 188 ? -5.91 24.109 -0.131 1 95.5 188 LYS B N 1
ATOM 3471 C CA . LYS B 1 188 ? -6.281 25.266 -0.944 1 95.5 188 LYS B CA 1
ATOM 3472 C C . LYS B 1 188 ? -7.27 26.156 -0.208 1 95.5 188 LYS B C 1
ATOM 3474 O O . LYS B 1 188 ? -7.129 27.391 -0.21 1 95.5 188 LYS B O 1
ATOM 3479 N N . GLU B 1 189 ? -8.203 25.562 0.438 1 94.5 189 GLU B N 1
ATOM 3480 C CA . GLU B 1 189 ? -9.281 26.328 1.038 1 94.5 189 GLU B CA 1
ATOM 3481 C C . GLU B 1 189 ? -8.906 26.812 2.436 1 94.5 189 GLU B C 1
ATOM 3483 O O . GLU B 1 189 ? -9.234 27.938 2.814 1 94.5 189 GLU B O 1
ATOM 3488 N N . LEU B 1 190 ? -8.25 25.969 3.186 1 95 190 LEU B N 1
ATOM 3489 C CA . LEU B 1 190 ? -7.91 26.344 4.555 1 95 190 LEU B CA 1
ATOM 3490 C C . LEU B 1 190 ? -6.496 26.906 4.633 1 95 190 LEU B C 1
ATOM 3492 O O . LEU B 1 190 ? -6.098 27.438 5.668 1 95 190 LEU B O 1
ATOM 3496 N N . LYS B 1 191 ? -5.727 26.719 3.553 1 95.31 191 LYS B N 1
ATOM 3497 C CA . LYS B 1 191 ? -4.34 27.188 3.48 1 95.31 191 LYS B CA 1
ATOM 3498 C C . LYS B 1 191 ? -3.469 26.469 4.508 1 95.31 191 LYS B C 1
ATOM 3500 O O . LYS B 1 191 ? -2.482 27.031 4.992 1 95.31 191 LYS B O 1
ATOM 3505 N N . THR B 1 192 ? -3.943 25.344 4.84 1 96.44 192 THR B N 1
ATOM 3506 C CA . THR B 1 192 ? -3.154 24.516 5.746 1 96.44 192 THR B CA 1
ATOM 3507 C C . THR B 1 192 ? -1.927 23.953 5.031 1 96.44 192 THR B C 1
ATOM 3509 O O . THR B 1 192 ? -2.023 23.484 3.896 1 96.44 192 THR B O 1
ATOM 3512 N N . THR B 1 193 ? -0.754 24.094 5.695 1 98.19 193 THR B N 1
ATOM 3513 C CA . THR B 1 193 ? 0.463 23.484 5.164 1 98.19 193 THR B CA 1
ATOM 3514 C C . THR B 1 193 ? 0.435 21.969 5.328 1 98.19 193 THR B C 1
ATOM 3516 O O . THR B 1 193 ? 0.036 21.469 6.379 1 98.19 193 THR B O 1
ATOM 3519 N N . ILE B 1 194 ? 0.797 21.25 4.258 1 98.56 194 ILE B N 1
ATOM 3520 C CA . ILE B 1 194 ? 0.763 19.781 4.316 1 98.56 194 ILE B CA 1
ATOM 3521 C C . ILE B 1 194 ? 2.145 19.234 3.988 1 98.56 194 ILE B C 1
ATOM 3523 O O . ILE B 1 194 ? 2.762 19.609 2.994 1 98.56 194 ILE B O 1
ATOM 3527 N N . PHE B 1 195 ? 2.682 18.406 4.863 1 98.69 195 PHE B N 1
ATOM 3528 C CA . PHE B 1 195 ? 3.895 17.609 4.695 1 98.69 195 PHE B CA 1
ATOM 3529 C C . PHE B 1 195 ? 3.561 16.125 4.609 1 98.69 195 PHE B C 1
ATOM 3531 O O . PHE B 1 195 ? 3.193 15.508 5.609 1 98.69 195 PHE B O 1
ATOM 3538 N N . MET B 1 196 ? 3.717 15.562 3.412 1 98.5 196 MET B N 1
ATOM 3539 C CA . MET B 1 196 ? 3.328 14.164 3.213 1 98.5 196 MET B CA 1
ATOM 3540 C C . MET B 1 196 ? 4.523 13.32 2.791 1 98.5 196 MET B C 1
ATOM 3542 O O . MET B 1 196 ? 5.375 13.781 2.027 1 98.5 196 MET B O 1
ATOM 3546 N N . VAL B 1 197 ? 4.633 12.156 3.361 1 98.06 197 VAL B N 1
ATOM 3547 C CA . VAL B 1 197 ? 5.613 11.172 2.92 1 98.06 197 VAL B CA 1
ATOM 3548 C C . VAL B 1 197 ? 4.91 10.039 2.182 1 98.06 197 VAL B C 1
ATOM 3550 O O . VAL B 1 197 ? 3.871 9.547 2.633 1 98.06 197 VAL B O 1
ATOM 3553 N N . THR B 1 198 ? 5.465 9.648 1.049 1 96.75 198 THR B N 1
ATOM 3554 C CA . THR B 1 198 ? 4.91 8.523 0.302 1 96.75 198 THR B CA 1
ATOM 3555 C C . THR B 1 198 ? 5.949 7.945 -0.656 1 96.75 198 THR B C 1
ATOM 3557 O O . THR B 1 198 ? 6.902 8.633 -1.031 1 96.75 198 THR B O 1
ATOM 3560 N N . HIS B 1 199 ? 5.805 6.746 -0.962 1 94.88 199 HIS B N 1
ATOM 3561 C CA . HIS B 1 199 ? 6.629 6.141 -2.002 1 94.88 199 HIS B CA 1
ATOM 3562 C C . HIS B 1 199 ? 5.863 6.023 -3.316 1 94.88 199 HIS B C 1
ATOM 3564 O O . HIS B 1 199 ? 6.41 5.562 -4.32 1 94.88 199 HIS B O 1
ATOM 3570 N N . ASP B 1 200 ? 4.652 6.516 -3.426 1 94.75 200 ASP B N 1
ATOM 3571 C CA . ASP B 1 200 ? 3.773 6.375 -4.582 1 94.75 200 ASP B CA 1
ATOM 3572 C C . ASP B 1 200 ? 3.752 7.656 -5.414 1 94.75 200 ASP B C 1
ATOM 3574 O O . ASP B 1 200 ? 3.248 8.688 -4.965 1 94.75 200 ASP B O 1
ATOM 3578 N N . PRO B 1 201 ? 4.215 7.477 -6.648 1 96.12 201 PRO B N 1
ATOM 3579 C CA . PRO B 1 201 ? 4.25 8.68 -7.484 1 96.12 201 PRO B CA 1
ATOM 3580 C C . PRO B 1 201 ? 2.861 9.25 -7.754 1 96.12 201 PRO B C 1
ATOM 3582 O O . PRO B 1 201 ? 2.711 10.469 -7.918 1 96.12 201 PRO B O 1
ATOM 3585 N N . TYR B 1 202 ? 1.93 8.414 -7.883 1 94.75 202 TYR B N 1
ATOM 3586 C CA . TYR B 1 202 ? 0.57 8.898 -8.102 1 94.75 202 TYR B CA 1
ATOM 3587 C C . TYR B 1 202 ? 0.114 9.766 -6.934 1 94.75 202 TYR B C 1
ATOM 3589 O O . TYR B 1 202 ? -0.433 10.852 -7.141 1 94.75 202 TYR B O 1
ATOM 3597 N N . VAL B 1 203 ? 0.29 9.32 -5.746 1 96.69 203 VAL B N 1
ATOM 3598 C CA . VAL B 1 203 ? -0.069 10.062 -4.543 1 96.69 203 VAL B CA 1
ATOM 3599 C C . VAL B 1 203 ? 0.704 11.383 -4.496 1 96.69 203 VAL B C 1
ATOM 3601 O O . VAL B 1 203 ? 0.125 12.438 -4.238 1 96.69 203 VAL B O 1
ATOM 3604 N N . ALA B 1 204 ? 1.975 11.305 -4.797 1 97.88 204 ALA B N 1
ATOM 3605 C CA . ALA B 1 204 ? 2.844 12.477 -4.762 1 97.88 204 ALA B CA 1
ATOM 3606 C C . ALA B 1 204 ? 2.373 13.539 -5.754 1 97.88 204 ALA B C 1
ATOM 3608 O O . ALA B 1 204 ? 2.533 14.742 -5.508 1 97.88 204 ALA B O 1
ATOM 3609 N N . SER B 1 205 ? 1.761 13.133 -6.789 1 97.5 205 SER B N 1
ATOM 3610 C CA . SER B 1 205 ? 1.387 14.039 -7.871 1 97.5 205 SER B CA 1
ATOM 3611 C C . SER B 1 205 ? 0.249 14.961 -7.449 1 97.5 205 SER B C 1
ATOM 3613 O O . SER B 1 205 ? -0.092 15.906 -8.172 1 97.5 205 SER B O 1
ATOM 3615 N N . PHE B 1 206 ? -0.342 14.727 -6.336 1 97.25 206 PHE B N 1
ATOM 3616 C CA . PHE B 1 206 ? -1.405 15.586 -5.832 1 97.25 206 PHE B CA 1
ATOM 3617 C C . PHE B 1 206 ? -0.826 16.797 -5.102 1 97.25 206 PHE B C 1
ATOM 3619 O O . PHE B 1 206 ? -1.541 17.75 -4.82 1 97.25 206 PHE B O 1
ATOM 3626 N N . SER B 1 207 ? 0.424 16.75 -4.754 1 97.88 207 SER B N 1
ATOM 3627 C CA . SER B 1 207 ? 1.067 17.859 -4.066 1 97.88 207 SER B CA 1
ATOM 3628 C C . SER B 1 207 ? 1.571 18.906 -5.059 1 97.88 207 SER B C 1
ATOM 3630 O O . SER B 1 207 ? 1.459 18.719 -6.273 1 97.88 207 SER B O 1
ATOM 3632 N N . GLU B 1 208 ? 2.098 20 -4.492 1 97.31 208 GLU B N 1
ATOM 3633 C CA . GLU B 1 208 ? 2.609 21.078 -5.336 1 97.31 208 GLU B CA 1
ATOM 3634 C C . GLU B 1 208 ? 4.121 20.969 -5.496 1 97.31 208 GLU B C 1
ATOM 3636 O O . GLU B 1 208 ? 4.688 21.531 -6.445 1 97.31 208 GLU B O 1
ATOM 3641 N N . ARG B 1 209 ? 4.707 20.422 -4.562 1 97.94 209 ARG B N 1
ATOM 3642 C CA . ARG B 1 209 ? 6.16 20.281 -4.496 1 97.94 209 ARG B CA 1
ATOM 3643 C C . ARG B 1 209 ? 6.551 18.891 -4.004 1 97.94 209 ARG B C 1
ATOM 3645 O O . ARG B 1 209 ? 5.957 18.375 -3.057 1 97.94 209 ARG B O 1
ATOM 3652 N N . VAL B 1 210 ? 7.527 18.266 -4.734 1 98.44 210 VAL B N 1
ATOM 3653 C CA . VAL B 1 210 ? 8.008 16.938 -4.328 1 98.44 210 VAL B CA 1
ATOM 3654 C C . VAL B 1 210 ? 9.516 16.984 -4.113 1 98.44 210 VAL B C 1
ATOM 3656 O O . VAL B 1 210 ? 10.258 17.469 -4.969 1 98.44 210 VAL B O 1
ATOM 3659 N N . VAL B 1 211 ? 9.945 16.547 -2.988 1 98.5 211 VAL B N 1
ATOM 3660 C CA . VAL B 1 211 ? 11.359 16.391 -2.65 1 98.5 211 VAL B CA 1
ATOM 3661 C C . VAL B 1 211 ? 11.734 14.914 -2.639 1 98.5 211 VAL B C 1
ATOM 3663 O O . VAL B 1 211 ? 11.016 14.094 -2.066 1 98.5 211 VAL B O 1
ATOM 3666 N N . PHE B 1 212 ? 12.836 14.594 -3.252 1 98.31 212 PHE B N 1
ATOM 3667 C CA . PHE B 1 212 ? 13.281 13.211 -3.346 1 98.31 212 PHE B CA 1
ATOM 3668 C C . PHE B 1 212 ? 14.484 12.961 -2.439 1 98.31 212 PHE B C 1
ATOM 3670 O O . PHE B 1 212 ? 15.508 13.633 -2.562 1 98.31 212 PHE B O 1
ATOM 3677 N N . LEU B 1 213 ? 14.289 12 -1.619 1 97.25 213 LEU B N 1
ATOM 3678 C CA . LEU B 1 213 ? 15.359 11.609 -0.701 1 97.25 213 LEU B CA 1
ATOM 3679 C C . LEU B 1 213 ? 16.047 10.344 -1.182 1 97.25 213 LEU B C 1
ATOM 3681 O O . LEU B 1 213 ? 15.398 9.414 -1.665 1 97.25 213 LEU B O 1
ATOM 3685 N N . ARG B 1 214 ? 17.328 10.336 -1.023 1 94.94 214 ARG B N 1
ATOM 3686 C CA . ARG B 1 214 ? 18.141 9.156 -1.278 1 94.94 214 ARG B CA 1
ATOM 3687 C C . ARG B 1 214 ? 19.312 9.078 -0.307 1 94.94 214 ARG B C 1
ATOM 3689 O O . ARG B 1 214 ? 20.078 10.039 -0.169 1 94.94 214 ARG B O 1
ATOM 3696 N N . ASP B 1 215 ? 19.453 7.965 0.354 1 93.62 215 ASP B N 1
ATOM 3697 C CA . ASP B 1 215 ? 20.562 7.719 1.273 1 93.62 215 ASP B CA 1
ATOM 3698 C C . ASP B 1 215 ? 20.703 8.852 2.289 1 93.62 215 ASP B C 1
ATOM 3700 O O . ASP B 1 215 ? 21.797 9.328 2.549 1 93.62 215 ASP B O 1
ATOM 3704 N N . GLY B 1 216 ? 19.547 9.336 2.656 1 96.75 216 GLY B N 1
ATOM 3705 C CA . GLY B 1 216 ? 19.531 10.312 3.736 1 96.75 216 GLY B CA 1
ATOM 3706 C C . GLY B 1 216 ? 19.781 11.727 3.268 1 96.75 216 GLY B C 1
ATOM 3707 O O . GLY B 1 216 ? 19.969 12.633 4.082 1 96.75 216 GLY B O 1
ATOM 3708 N N . GLU B 1 217 ? 19.797 11.914 1.957 1 97.31 217 GLU B N 1
ATOM 3709 C CA . GLU B 1 217 ? 20.047 13.242 1.393 1 97.31 217 GLU B CA 1
ATOM 3710 C C . GLU B 1 217 ? 18.953 13.641 0.412 1 97.31 217 GLU B C 1
ATOM 3712 O O . GLU B 1 217 ? 18.328 12.773 -0.208 1 97.31 217 GLU B O 1
ATOM 3717 N N . ILE B 1 218 ? 18.766 14.93 0.331 1 97.44 218 ILE B N 1
ATOM 3718 C CA . ILE B 1 218 ? 17.859 15.414 -0.705 1 97.44 218 ILE B CA 1
ATOM 3719 C C . ILE B 1 218 ? 18.562 15.375 -2.062 1 97.44 218 ILE B C 1
ATOM 3721 O O . ILE B 1 218 ? 19.578 16.047 -2.262 1 97.44 218 ILE B O 1
ATOM 3725 N N . TYR B 1 219 ? 18.031 14.609 -2.898 1 94.5 219 TYR B N 1
ATOM 3726 C CA . TYR B 1 219 ? 18.625 14.359 -4.199 1 94.5 219 TYR B CA 1
ATOM 3727 C C . TYR B 1 219 ? 18.078 15.312 -5.25 1 94.5 219 TYR B C 1
ATOM 3729 O O . TYR B 1 219 ? 18.797 15.711 -6.18 1 94.5 219 TYR B O 1
ATOM 3737 N N . ASN B 1 220 ? 16.844 15.586 -5.188 1 95.69 220 ASN B N 1
ATOM 3738 C CA . ASN B 1 220 ? 16.156 16.391 -6.188 1 95.69 220 ASN B CA 1
ATOM 3739 C C . ASN B 1 220 ? 14.852 16.969 -5.641 1 95.69 220 ASN B C 1
ATOM 3741 O O . ASN B 1 220 ? 14.352 16.5 -4.609 1 95.69 220 ASN B O 1
ATOM 3745 N N . GLU B 1 221 ? 14.445 17.984 -6.27 1 97.38 221 GLU B N 1
ATOM 3746 C CA . GLU B 1 221 ? 13.148 18.594 -5.973 1 97.38 221 GLU B CA 1
ATOM 3747 C C . GLU B 1 221 ? 12.469 19.094 -7.242 1 97.38 221 GLU B C 1
ATOM 3749 O O . GLU B 1 221 ? 13.125 19.625 -8.141 1 97.38 221 GLU B O 1
ATOM 3754 N N . ILE B 1 222 ? 11.172 18.859 -7.258 1 97.56 222 ILE B N 1
ATOM 3755 C CA . ILE B 1 222 ? 10.438 19.344 -8.422 1 97.56 222 ILE B CA 1
ATOM 3756 C C . ILE B 1 222 ? 9.141 20 -7.969 1 97.56 222 ILE B C 1
ATOM 3758 O O . ILE B 1 222 ? 8.633 19.719 -6.879 1 97.56 222 ILE B O 1
ATOM 3762 N N . TYR B 1 223 ? 8.594 20.875 -8.805 1 97.44 223 TYR B N 1
ATOM 3763 C CA . TYR B 1 223 ? 7.363 21.609 -8.539 1 97.44 223 TYR B CA 1
ATOM 3764 C C . TYR B 1 223 ? 6.301 21.281 -9.578 1 97.44 223 TYR B C 1
ATOM 3766 O O . TYR B 1 223 ? 6.617 21.031 -10.742 1 97.44 223 TYR B O 1
ATOM 3774 N N . SER B 1 224 ? 5.086 21.297 -9.016 1 95 224 SER B N 1
ATOM 3775 C CA . SER B 1 224 ? 3.971 21.031 -9.922 1 95 224 SER B CA 1
ATOM 3776 C C . SER B 1 224 ? 3.791 22.172 -10.914 1 95 224 SER B C 1
ATOM 3778 O O . SER B 1 224 ? 3.998 23.344 -10.578 1 95 224 SER B O 1
ATOM 3780 N N . GLY B 1 225 ? 3.566 21.859 -12.125 1 89.38 225 GLY B N 1
ATOM 3781 C CA . GLY B 1 225 ? 3.18 22.828 -13.133 1 89.38 225 GLY B CA 1
ATOM 3782 C C . GLY B 1 225 ? 1.682 22.891 -13.359 1 89.38 225 GLY B C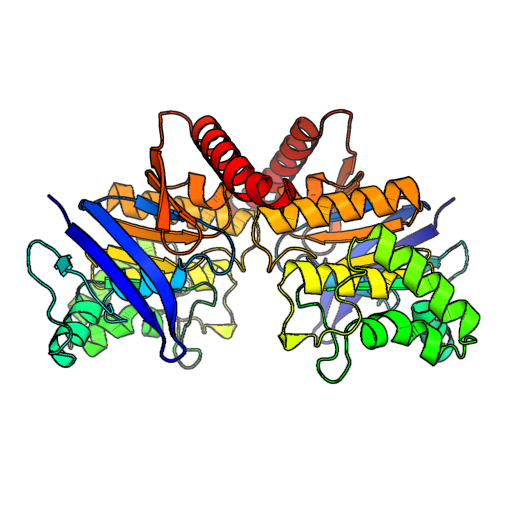 1
ATOM 3783 O O . GLY B 1 225 ? 0.901 22.75 -12.414 1 89.38 225 GLY B O 1
ATOM 3784 N N . ASP B 1 226 ? 1.312 23.078 -14.555 1 87.19 226 ASP B N 1
ATOM 3785 C CA . ASP B 1 226 ? -0.097 23.297 -14.867 1 87.19 226 ASP B CA 1
ATOM 3786 C C . ASP B 1 226 ? -0.821 21.969 -15.062 1 87.19 226 ASP B C 1
ATOM 3788 O O . ASP B 1 226 ? -2.049 21.891 -14.961 1 87.19 226 ASP B O 1
ATOM 3792 N N . SER B 1 227 ? -0.041 20.984 -15.297 1 92.12 227 SER B N 1
ATOM 3793 C CA . SER B 1 227 ? -0.66 19.703 -15.625 1 92.12 227 SER B CA 1
ATOM 3794 C C . SER B 1 227 ? -0.255 18.609 -14.625 1 92.12 227 SER B C 1
ATOM 3796 O O . SER B 1 227 ? 0.931 18.328 -14.469 1 92.12 227 SER B O 1
ATOM 3798 N N . LYS B 1 228 ? -1.287 18.047 -14.07 1 91.19 228 LYS B N 1
ATOM 3799 C CA . LYS B 1 228 ? -1.039 16.938 -13.148 1 91.19 228 LYS B CA 1
ATOM 3800 C C . LYS B 1 228 ? -0.365 15.773 -13.867 1 91.19 228 LYS B C 1
ATOM 3802 O O . LYS B 1 228 ? 0.512 15.117 -13.305 1 91.19 228 LYS B O 1
ATOM 3807 N N . LYS B 1 229 ? -0.78 15.547 -15.047 1 91.38 229 LYS B N 1
ATOM 3808 C CA . LYS B 1 229 ? -0.223 14.461 -15.844 1 91.38 229 LYS B CA 1
ATOM 3809 C C . LYS B 1 229 ? 1.271 14.656 -16.078 1 91.38 229 LYS B C 1
ATOM 3811 O O . LYS B 1 229 ? 2.057 13.719 -15.945 1 91.38 229 LYS B O 1
ATOM 3816 N N . ASP B 1 230 ? 1.609 15.898 -16.391 1 94.69 230 ASP B N 1
ATOM 3817 C CA . ASP B 1 230 ? 3.016 16.203 -16.625 1 94.69 230 ASP B CA 1
ATOM 3818 C C . ASP B 1 230 ? 3.822 16.109 -15.328 1 94.69 230 ASP B C 1
ATOM 3820 O O . ASP B 1 230 ? 4.973 15.664 -15.344 1 94.69 230 ASP B O 1
ATOM 3824 N N . PHE B 1 231 ? 3.227 16.578 -14.32 1 97.12 231 PHE B N 1
ATOM 3825 C CA . PHE B 1 231 ? 3.891 16.484 -13.023 1 97.12 231 PHE B CA 1
ATOM 3826 C C . PHE B 1 231 ? 4.152 15.039 -12.641 1 97.12 231 PHE B C 1
ATOM 3828 O O . PHE B 1 231 ? 5.258 14.688 -12.227 1 97.12 231 PHE B O 1
ATOM 3835 N N . TYR B 1 232 ? 3.16 14.188 -12.875 1 95.81 232 TYR B N 1
ATOM 3836 C CA . TYR B 1 232 ? 3.289 12.758 -12.617 1 95.81 232 TYR B CA 1
ATOM 3837 C C . TYR B 1 232 ? 4.438 12.156 -13.422 1 95.81 232 TYR B C 1
ATOM 3839 O O . TYR B 1 232 ? 5.266 11.422 -12.883 1 95.81 232 TYR B O 1
ATOM 3847 N N . LYS B 1 233 ? 4.516 12.5 -14.625 1 94.75 233 LYS B N 1
ATOM 3848 C CA . LYS B 1 233 ? 5.578 12.008 -15.5 1 94.75 233 LYS B CA 1
ATOM 3849 C C . LYS B 1 233 ? 6.949 12.453 -15 1 94.75 233 LYS B C 1
ATOM 3851 O O . LYS B 1 233 ? 7.898 11.672 -15 1 94.75 233 LYS B O 1
ATOM 3856 N N . SER B 1 234 ? 7.02 13.703 -14.602 1 96.31 234 SER B N 1
ATOM 3857 C CA . SER B 1 234 ? 8.281 14.227 -14.086 1 96.31 234 SER B CA 1
ATOM 3858 C C . SER B 1 234 ? 8.727 13.461 -12.844 1 96.31 234 SER B C 1
ATOM 3860 O O . SER B 1 234 ? 9.914 13.18 -12.672 1 96.31 234 SER B O 1
ATOM 3862 N N . ILE B 1 235 ? 7.773 13.148 -12.008 1 97 235 ILE B N 1
ATOM 3863 C CA . ILE B 1 235 ? 8.055 12.391 -10.797 1 97 235 ILE B CA 1
ATOM 3864 C C . ILE B 1 235 ? 8.609 11.016 -11.164 1 97 235 ILE B C 1
ATOM 3866 O O . ILE B 1 235 ? 9.641 10.586 -10.633 1 97 235 ILE B O 1
ATOM 3870 N N . LEU B 1 236 ? 7.965 10.375 -12.109 1 95.44 236 LEU B N 1
ATOM 3871 C CA . LEU B 1 236 ? 8.391 9.055 -12.562 1 95.44 236 LEU B CA 1
ATOM 3872 C C . LEU B 1 236 ? 9.805 9.109 -13.133 1 95.44 236 LEU B C 1
ATOM 3874 O O . LEU B 1 236 ? 10.609 8.203 -12.906 1 95.44 236 LEU B O 1
ATOM 3878 N N . ASP B 1 237 ? 10.07 10.141 -13.844 1 94.75 237 ASP B N 1
ATOM 3879 C CA . ASP B 1 237 ? 11.391 10.305 -14.438 1 94.75 237 ASP B CA 1
ATOM 3880 C C . ASP B 1 237 ? 12.477 10.375 -13.367 1 94.75 237 ASP B C 1
ATOM 3882 O O . ASP B 1 237 ? 13.516 9.719 -13.477 1 94.75 237 ASP B O 1
ATOM 3886 N N . VAL B 1 238 ? 12.203 11.102 -12.359 1 95.31 238 VAL B N 1
ATOM 3887 C CA . VAL B 1 238 ? 13.18 11.242 -11.289 1 95.31 238 VAL B CA 1
ATOM 3888 C C . VAL B 1 238 ? 13.359 9.906 -10.57 1 95.31 238 VAL B C 1
ATOM 3890 O O . VAL B 1 238 ? 14.492 9.484 -10.305 1 95.31 238 VAL B O 1
ATOM 3893 N N . ILE B 1 239 ? 12.25 9.242 -10.305 1 94.38 239 ILE B N 1
ATOM 3894 C CA . ILE B 1 239 ? 12.289 7.977 -9.594 1 94.38 239 ILE B CA 1
ATOM 3895 C C . ILE B 1 239 ? 13.102 6.957 -10.391 1 94.38 239 ILE B C 1
ATOM 3897 O O . ILE B 1 239 ? 13.883 6.195 -9.82 1 94.38 239 ILE B O 1
ATOM 3901 N N . SER B 1 240 ? 12.844 6.922 -11.664 1 90.19 240 SER B N 1
ATOM 3902 C CA . SER B 1 240 ? 13.562 5.996 -12.531 1 90.19 240 SER B CA 1
ATOM 3903 C C . SER B 1 240 ? 15.07 6.219 -12.445 1 90.19 240 SER B C 1
ATOM 3905 O O . SER B 1 240 ? 15.844 5.262 -12.461 1 90.19 240 SER B O 1
ATOM 3907 N N . PHE B 1 241 ? 15.398 7.426 -12.336 1 85.31 241 PHE B N 1
ATOM 3908 C CA . PHE B 1 241 ? 16.812 7.77 -12.234 1 85.31 241 PHE B CA 1
ATOM 3909 C C . PHE B 1 241 ? 17.391 7.352 -10.883 1 85.31 241 PHE B C 1
ATOM 3911 O O . PHE B 1 241 ? 18.516 6.859 -10.805 1 85.31 241 PHE B O 1
ATOM 3918 N N . LEU B 1 242 ? 16.594 7.496 -9.883 1 84.5 242 LEU B N 1
ATOM 3919 C CA . LEU B 1 242 ? 17.016 7.129 -8.539 1 84.5 242 LEU B CA 1
ATOM 3920 C C . LEU B 1 242 ? 17.141 5.617 -8.406 1 84.5 242 LEU B C 1
ATOM 3922 O O . LEU B 1 242 ? 17.969 5.125 -7.633 1 84.5 242 LEU B O 1
ATOM 3926 N N . GLY B 1 243 ? 16.25 4.848 -9.039 1 71.62 243 GLY B N 1
ATOM 3927 C CA . GLY B 1 243 ? 16.297 3.396 -9.016 1 71.62 243 GLY B CA 1
ATOM 3928 C C . GLY B 1 243 ? 17.344 2.824 -9.953 1 71.62 243 GLY B C 1
ATOM 3929 O O . GLY B 1 243 ? 17.828 1.709 -9.742 1 71.62 243 GLY B O 1
ATOM 3930 N N . GLY B 1 244 ? 17.562 3.297 -11.312 1 59.31 244 GLY B N 1
ATOM 3931 C CA . GLY B 1 244 ? 18.531 2.867 -12.305 1 59.31 244 GLY B CA 1
ATOM 3932 C C . GLY B 1 244 ? 19.969 2.965 -11.812 1 59.31 244 GLY B C 1
ATOM 3933 O O . GLY B 1 244 ? 20.844 2.281 -12.32 1 59.31 244 GLY B O 1
ATOM 3934 N N . LYS B 1 245 ? 20.312 3.945 -11.102 1 48.31 245 LYS B N 1
ATOM 3935 C CA . LYS B 1 245 ? 21.703 4.027 -10.664 1 48.31 245 LYS B CA 1
ATOM 3936 C C . LYS B 1 245 ? 22.109 2.785 -9.883 1 48.31 245 LYS B C 1
ATOM 3938 O O . LYS B 1 245 ? 23.297 2.564 -9.625 1 48.31 245 LYS B O 1
ATOM 3943 N N . THR B 1 246 ? 21.219 1.997 -9.383 1 38.41 246 THR B N 1
ATOM 3944 C CA . THR B 1 246 ? 21.625 0.792 -8.672 1 38.41 246 THR B CA 1
ATOM 3945 C C . THR B 1 246 ? 21.938 -0.339 -9.648 1 38.41 246 THR B C 1
ATOM 3947 O O . THR B 1 246 ? 22.609 -1.302 -9.297 1 38.41 246 THR B O 1
ATOM 3950 N N . HIS B 1 247 ? 21.281 -0.546 -10.789 1 34.75 247 HIS B N 1
ATOM 3951 C CA . HIS B 1 247 ? 21.656 -1.643 -11.672 1 34.75 247 HIS B CA 1
ATOM 3952 C C . HIS B 1 247 ? 22.953 -1.331 -12.414 1 34.75 247 HIS B C 1
ATOM 3954 O O . HIS B 1 247 ? 23.391 -2.111 -13.266 1 34.75 247 HIS B O 1
ATOM 3960 N N . GLU B 1 248 ? 23.391 -0.133 -12.594 1 30.84 248 GLU B N 1
ATOM 3961 C CA . GLU B 1 248 ? 24.688 -0.116 -13.281 1 30.84 248 GLU B CA 1
ATOM 3962 C C . GLU B 1 248 ? 25.766 -0.771 -12.438 1 30.84 248 GLU B C 1
ATOM 3964 O O . GLU B 1 248 ? 26.953 -0.692 -12.773 1 30.84 248 GLU B O 1
ATOM 3969 N N . ILE B 1 249 ? 25.531 -1.563 -11.391 1 23.12 249 ILE B N 1
ATOM 3970 C CA . ILE B 1 249 ? 26.688 -2.424 -11.234 1 23.12 249 ILE B CA 1
ATOM 3971 C C . ILE B 1 249 ? 26.578 -3.625 -12.172 1 23.12 249 ILE B C 1
ATOM 3973 O O . ILE B 1 249 ? 25.531 -4.273 -12.234 1 23.12 249 ILE B O 1
#